Protein AF-A0A553NAS9-F1 (afdb_monomer)

Radius of gyration: 28.66 Å; Cα contacts (8 Å, |Δi|>4): 556; chains: 1; bounding box: 71×103×80 Å

Foldseek 3Di:
DDDDDDDDDDDDDDDDDDDDDDDDDDDDDDDDDDDDDDDDDDDDDDDDDDPDDQDPQPWDAQPVPRDTDSDPLLSLLCCCFPLVWDADLPPRDTHNDPVVVVVCCCPPVCFLADPVPRDGDRDPLVSQVCCCPVVQWHQQLFARDTDRVVCVVVVQVLLVFDVVQVVDPNSNSCVLVDQQPQPDPPVPCWGQGNRNRDTHHLLCQLLCSCPVRVGDSSSSSNSCSSNVRHDDPVSVCVNVPPDVDDDDDDDDDDDDDDDDDDDDDDDDDDDDDDDDDDDPDQDWDADPDPPGRDTDSLLCLCCCLVQLWAADLPRRDTHNALVVNLVCCQSPHWDAASVPRDTDSDPVVSQVCCCPVQVWHDDLQDNRDIDNHQPVVLVCQCPQFVQPQCVLSVDDSSPNRVVLQADFCWFADPVVQWIWGNRDPTDIDHVVPSVVVVCCRCPRGVGDVSSQSNQRLSPTTSHNHNSPVVVVVCVVVPPCVVVVSVVVVVVD

Solvent-accessible surface area (backbone atoms only — not comparable to full-atom values): 30402 Å² total; per-residue (Å²): 142,80,86,83,86,83,84,83,81,84,82,86,80,87,85,85,80,85,82,88,85,84,84,89,80,82,87,88,86,90,83,90,78,89,76,93,75,84,90,75,91,76,80,89,74,86,87,75,82,77,85,77,76,81,78,75,78,74,67,46,64,38,91,92,77,65,54,71,23,87,43,71,65,59,44,48,50,41,41,36,27,64,69,60,24,34,67,40,77,87,78,74,49,73,24,88,39,66,64,59,41,51,52,47,41,61,71,77,59,43,79,34,57,37,91,88,78,65,52,75,27,93,38,69,66,59,39,50,51,47,33,36,73,79,64,38,33,38,69,38,79,44,60,66,48,78,34,47,56,96,47,41,70,67,53,48,53,65,28,51,47,42,65,90,66,52,74,43,78,75,45,48,66,47,52,78,75,48,68,51,65,64,55,62,47,91,90,66,62,32,32,34,41,78,51,65,63,49,75,33,52,66,89,46,45,64,59,40,47,26,63,65,29,50,21,34,69,62,39,39,48,37,53,40,54,72,37,70,50,69,53,55,70,74,60,48,50,55,70,71,66,57,64,84,77,78,73,87,76,82,91,79,89,83,85,90,84,84,86,86,89,87,84,91,84,87,89,82,93,76,84,84,78,81,82,90,79,89,67,104,58,93,60,69,40,72,51,85,53,90,91,49,84,56,71,43,70,64,87,56,50,60,46,37,76,77,65,24,27,19,44,39,76,88,76,80,46,74,24,85,36,50,68,59,41,49,50,48,38,52,73,76,47,77,37,60,37,92,87,77,66,51,76,28,79,37,67,64,58,42,48,52,46,30,39,76,76,61,48,26,47,64,47,84,66,39,98,80,47,72,31,77,43,61,69,66,42,55,50,45,43,36,68,64,30,49,45,60,30,58,82,59,75,72,50,64,86,81,40,48,69,55,44,50,38,68,36,54,50,28,43,46,40,78,91,78,42,30,35,36,36,55,43,41,89,60,56,74,42,53,62,85,43,53,68,58,56,50,47,47,37,45,68,57,32,53,31,51,66,68,58,56,43,46,25,37,41,40,77,50,36,26,20,51,40,81,42,45,49,73,59,50,55,45,55,75,71,62,49,65,68,60,61,50,56,56,49,54,65,73,74,108

Organism: Tigriopus californicus (NCBI:txid6832)

Secondary structure (DSSP, 8-state):
--PPP-PPPPPP-----------------------------PPP---------------EE-TTT--EESSHHHHHHHHHHTS-PEE-TTT--EESSHHHHHHHHHHHS--EE-TTT--EESSHHHHHHHHHHHH-EEE-TTT--EEEHHHHHHHHHHTT--GGG-SSHHHHHGGGTS-------TTT-EEEPTTT--EEEGGGHHHIIIIITT--HHHHHHHHHHTT----HHHHHHHHS-------PPP-------------------PPPPPP---SS---EE--STT---EE-STTHHHHHTT--EE-TTT--EESSHHHHHHHHHHH--EE-TTT--EESSHHHHHHHHHHHH--EEPTTSTT-EESSHHHHHHHHHHHS----HHHHTS-TTTHHHHHHHSEEEEEETTTTEEEETTTT--EEETT-HHHHHHIIIIIS---HHHHHHTB-SSSEEESSTTTHHHHHHHHTT-HHHHHHHHHHHH-

InterPro domains:
  IPR013087 Zinc finger C2H2-type [PS00028] (88-109)
  IPR013087 Zinc finger C2H2-type [PS00028] (114-135)
  IPR013087 Zinc finger C2H2-type [SM00355] (60-83)
  IPR013087 Zinc finger C2H2-type [SM00355] (86-109)
  IPR013087 Zinc finger C2H2-type [SM00355] (112-135)
  IPR013087 Zinc finger C2H2-type [SM00355] (138-159)
  IPR013087 Zinc finger C2H2-type [SM00355] (191-213)
  IPR013087 Zinc finger C2H2-type [SM00355] (285-307)
  IPR013087 Zinc finger C2H2-type [SM00355] (310-333)
  IPR013087 Zinc finger C2H2-type [SM00355] (335-358)
  IPR013087 Zinc finger C2H2-type [SM00355] (361-385)
  IPR013087 Zinc finger C2H2-type [SM00355] (419-445)
  IPR050888 Zinc Finger C2H2-type Transcription Regulators [PTHR24406] (59-432)

pLDDT: mean 71.54, std 21.28, range [25.94, 96.06]

Structure (mmCIF, N/CA/C/O backbone):
data_AF-A0A553NAS9-F1
#
_entry.id   AF-A0A553NAS9-F1
#
loop_
_atom_site.group_PDB
_atom_site.id
_atom_site.type_symbol
_atom_site.label_atom_id
_atom_site.label_alt_id
_atom_site.label_comp_id
_atom_site.label_asym_id
_atom_site.label_entity_id
_atom_site.label_seq_id
_atom_site.pdbx_PDB_ins_code
_atom_site.Cartn_x
_atom_site.Cartn_y
_atom_site.Cartn_z
_atom_site.occupancy
_atom_site.B_iso_or_equiv
_atom_site.auth_seq_id
_atom_site.auth_comp_id
_atom_site.auth_asym_id
_atom_site.auth_atom_id
_atom_site.pdbx_PDB_model_num
ATOM 1 N N . MET A 1 1 ? 2.078 58.684 -16.455 1.00 42.97 1 MET A N 1
ATOM 2 C CA . MET A 1 1 ? 3.431 58.290 -16.015 1.00 42.97 1 MET A CA 1
ATOM 3 C C . MET A 1 1 ? 3.639 58.940 -14.666 1.00 42.97 1 MET A C 1
ATOM 5 O O . MET A 1 1 ? 4.081 60.075 -14.606 1.00 42.97 1 MET A O 1
ATOM 9 N N . GLU A 1 2 ? 3.208 58.257 -13.614 1.00 32.91 2 GLU A N 1
ATOM 10 C CA . GLU A 1 2 ? 3.391 58.670 -12.223 1.00 32.91 2 GLU A CA 1
ATOM 11 C C . GLU A 1 2 ? 3.968 57.447 -11.511 1.00 32.91 2 GLU A C 1
ATOM 13 O O . GLU A 1 2 ? 3.348 56.383 -11.497 1.00 32.91 2 GLU A O 1
ATOM 18 N N . CYS A 1 3 ? 5.214 57.568 -11.056 1.00 31.50 3 CYS A N 1
ATOM 19 C CA . CYS A 1 3 ? 5.923 56.535 -10.313 1.00 31.50 3 CYS A CA 1
ATOM 20 C C . CYS A 1 3 ? 5.537 56.650 -8.838 1.00 31.50 3 CYS A C 1
ATOM 22 O O . CYS A 1 3 ? 5.757 57.693 -8.227 1.00 31.50 3 CYS A O 1
ATOM 24 N N . ALA A 1 4 ? 4.978 55.580 -8.277 1.00 38.25 4 ALA A N 1
ATOM 25 C CA . ALA A 1 4 ? 4.765 55.446 -6.844 1.00 38.25 4 ALA A CA 1
ATOM 26 C C . ALA A 1 4 ? 6.036 54.876 -6.195 1.00 38.25 4 ALA A C 1
ATOM 28 O O . ALA A 1 4 ? 6.473 53.773 -6.528 1.00 38.25 4 ALA A O 1
ATOM 29 N N . GLU A 1 5 ? 6.627 55.645 -5.283 1.00 36.41 5 GLU A N 1
ATOM 30 C CA . GLU A 1 5 ? 7.718 55.220 -4.408 1.00 36.41 5 GLU A CA 1
ATOM 31 C C . GLU A 1 5 ? 7.158 54.345 -3.278 1.00 36.41 5 GLU A C 1
ATOM 33 O O . GLU A 1 5 ? 6.258 54.750 -2.542 1.00 36.41 5 GLU A O 1
ATOM 38 N N . VAL A 1 6 ? 7.689 53.128 -3.142 1.00 38.97 6 VAL A N 1
ATOM 39 C CA . VAL A 1 6 ? 7.382 52.215 -2.035 1.00 38.97 6 VAL A CA 1
ATOM 40 C C . VAL A 1 6 ? 8.469 52.368 -0.977 1.00 38.97 6 VAL A C 1
ATOM 42 O O . VAL A 1 6 ? 9.634 52.053 -1.212 1.00 38.97 6 VAL A O 1
ATOM 45 N N . THR A 1 7 ? 8.082 52.861 0.196 1.00 37.06 7 THR A N 1
ATOM 46 C CA . THR A 1 7 ? 8.943 52.990 1.375 1.00 37.06 7 THR A CA 1
ATOM 47 C C . THR A 1 7 ? 9.004 51.653 2.119 1.00 37.06 7 THR A C 1
ATOM 49 O O . THR A 1 7 ? 7.989 51.165 2.613 1.00 37.06 7 THR A O 1
ATOM 52 N N . ILE A 1 8 ? 10.197 51.063 2.211 1.00 34.19 8 ILE A N 1
ATOM 53 C CA . ILE A 1 8 ? 10.477 49.864 3.013 1.00 34.19 8 ILE A CA 1
ATOM 54 C C . ILE A 1 8 ? 10.673 50.306 4.470 1.00 34.19 8 ILE A C 1
ATOM 56 O O . ILE A 1 8 ? 11.535 51.137 4.753 1.00 34.19 8 ILE A O 1
ATOM 60 N N . LYS A 1 9 ? 9.868 49.769 5.395 1.00 38.38 9 LYS A N 1
ATOM 61 C CA . LYS A 1 9 ? 10.080 49.915 6.843 1.00 38.38 9 LYS A CA 1
ATOM 62 C C . LYS A 1 9 ? 11.001 48.796 7.330 1.00 38.38 9 LYS A C 1
ATOM 64 O O . LYS A 1 9 ? 10.722 47.629 7.080 1.00 38.38 9 LYS A O 1
ATOM 69 N N . GLN A 1 10 ? 12.081 49.183 8.003 1.00 37.28 10 GLN A N 1
ATOM 70 C CA . GLN A 1 10 ? 12.981 48.303 8.748 1.00 37.28 10 GLN A CA 1
ATOM 71 C C . GLN A 1 10 ? 12.295 47.807 10.031 1.00 37.28 10 GLN A C 1
ATOM 73 O O . GLN A 1 10 ? 11.640 48.591 10.722 1.00 37.28 10 GLN A O 1
ATOM 78 N N . GLU A 1 11 ? 12.449 46.519 10.333 1.00 43.41 11 GLU A N 1
ATOM 79 C CA . GLU A 1 11 ? 12.109 45.910 11.624 1.00 43.41 11 GLU A CA 1
ATOM 80 C C . GLU A 1 11 ? 13.310 46.022 12.585 1.00 43.41 11 GLU A C 1
ATOM 82 O O . GLU A 1 11 ? 14.446 45.936 12.112 1.00 43.41 11 GLU A O 1
ATOM 87 N N . PRO A 1 12 ? 13.100 46.230 13.900 1.00 49.22 12 PRO A N 1
ATOM 88 C CA . PRO A 1 12 ? 14.189 46.325 14.866 1.00 49.22 12 PRO A CA 1
ATOM 89 C C . PRO A 1 12 ? 14.529 44.986 15.547 1.00 49.22 12 PRO A C 1
ATOM 91 O O . PRO A 1 12 ? 13.660 44.315 16.099 1.00 49.22 12 PRO A O 1
ATOM 94 N N . ASP A 1 13 ? 15.826 44.682 15.500 1.00 34.69 13 ASP A N 1
ATOM 95 C CA . ASP A 1 13 ? 16.738 44.169 16.531 1.00 34.69 13 ASP A CA 1
ATOM 96 C C . ASP A 1 13 ? 16.278 43.083 17.528 1.00 34.69 13 ASP A C 1
ATOM 98 O O . ASP A 1 13 ? 15.561 43.304 18.503 1.00 34.69 13 ASP A O 1
ATOM 102 N N . GLU A 1 14 ? 16.828 41.898 17.252 1.00 37.78 14 GLU A N 1
ATOM 103 C CA . GLU A 1 14 ? 17.446 40.899 18.134 1.00 37.78 14 GLU A CA 1
ATOM 104 C C . GLU A 1 14 ? 17.415 41.156 19.656 1.00 37.78 14 GLU A C 1
ATOM 106 O O . GLU A 1 14 ? 18.081 42.040 20.194 1.00 37.78 14 GLU A O 1
ATOM 111 N N . TYR A 1 15 ? 16.729 40.258 20.372 1.00 40.22 15 TYR A N 1
ATOM 112 C CA . TYR A 1 15 ? 16.935 40.020 21.800 1.00 40.22 15 TYR A CA 1
ATOM 113 C C . TYR A 1 15 ? 18.012 38.944 21.992 1.00 40.22 15 TYR A C 1
ATOM 115 O O . TYR A 1 15 ? 17.789 37.769 21.697 1.00 40.22 15 TYR A O 1
ATOM 123 N N . ILE A 1 16 ? 19.160 39.359 22.526 1.00 36.28 16 ILE A N 1
ATOM 124 C CA . ILE A 1 16 ? 20.184 38.489 23.111 1.00 36.28 16 ILE A CA 1
ATOM 125 C C . ILE A 1 16 ? 19.701 38.109 24.517 1.00 36.28 16 ILE A C 1
ATOM 127 O O . ILE A 1 16 ? 19.421 38.985 25.336 1.00 36.28 16 ILE A O 1
ATOM 131 N N . ILE A 1 17 ? 19.566 36.810 24.786 1.00 40.31 17 ILE A N 1
ATOM 132 C CA . ILE A 1 17 ? 19.371 36.277 26.137 1.00 40.31 17 ILE A CA 1
ATOM 133 C C . ILE A 1 17 ? 20.663 35.556 26.507 1.00 40.31 17 ILE A C 1
ATOM 135 O O . ILE A 1 17 ? 20.919 34.451 26.030 1.00 40.31 17 ILE A O 1
ATOM 139 N N . ASP A 1 18 ? 21.459 36.213 27.346 1.00 35.06 18 ASP A N 1
ATOM 140 C CA . ASP A 1 18 ? 22.566 35.604 28.072 1.00 35.06 18 ASP A CA 1
ATOM 141 C C . ASP A 1 18 ? 21.999 34.660 29.142 1.00 35.06 18 ASP A C 1
ATOM 143 O O . ASP A 1 18 ? 21.093 35.017 29.900 1.00 35.06 18 ASP A O 1
ATOM 147 N N . CYS A 1 19 ? 22.517 33.438 29.194 1.00 38.34 19 CYS A N 1
ATOM 148 C CA . CYS A 1 19 ? 22.306 32.503 30.294 1.00 38.34 19 CYS A CA 1
ATOM 149 C C . CYS A 1 19 ? 23.681 32.008 30.740 1.00 38.34 19 CYS A C 1
ATOM 151 O O . CYS A 1 19 ? 24.170 30.993 30.249 1.00 38.34 19 CYS A O 1
ATOM 153 N N . ASP A 1 20 ? 24.289 32.760 31.653 1.00 37.12 20 ASP A N 1
ATOM 154 C CA . ASP A 1 20 ? 25.323 32.262 32.554 1.00 37.12 20 ASP A CA 1
ATOM 155 C C . ASP A 1 20 ? 24.642 31.542 33.728 1.00 37.12 20 ASP A C 1
ATOM 157 O O . ASP A 1 20 ? 23.654 32.045 34.263 1.00 37.12 20 ASP A O 1
ATOM 161 N N . ASP A 1 21 ? 25.142 30.349 34.069 1.00 39.84 21 ASP A N 1
ATOM 162 C CA . ASP A 1 21 ? 25.350 29.823 35.433 1.00 39.84 21 ASP A CA 1
ATOM 163 C C . ASP A 1 21 ? 25.332 28.281 35.426 1.00 39.84 21 ASP A C 1
ATOM 165 O O . ASP A 1 21 ? 24.309 27.632 35.657 1.00 39.84 21 ASP A O 1
ATOM 169 N N . GLU A 1 22 ? 26.504 27.678 35.205 1.00 40.66 22 GLU A N 1
ATOM 170 C CA . GLU A 1 22 ? 26.787 26.305 35.636 1.00 40.66 22 GLU A CA 1
ATOM 171 C C . GLU A 1 22 ? 27.456 26.322 37.018 1.00 40.66 22 GLU A C 1
ATOM 173 O O . GLU A 1 22 ? 28.461 27.016 37.196 1.00 40.66 22 GLU A O 1
ATOM 178 N N . PRO A 1 23 ? 26.988 25.518 37.989 1.00 48.50 23 PRO A N 1
ATOM 179 C CA . PRO A 1 23 ? 27.783 25.186 39.153 1.00 48.50 23 PRO A CA 1
ATOM 180 C C . PRO A 1 23 ? 28.472 23.828 38.983 1.00 48.50 23 PRO A C 1
ATOM 182 O O . PRO A 1 23 ? 27.859 22.761 39.030 1.00 48.50 23 PRO A O 1
ATOM 185 N N . ASP A 1 24 ? 29.787 23.943 38.859 1.00 42.44 24 ASP A N 1
ATOM 186 C CA . ASP A 1 24 ? 30.846 23.064 39.348 1.00 42.44 24 ASP A CA 1
ATOM 187 C C . ASP A 1 24 ? 30.415 22.075 40.457 1.00 42.44 24 ASP A C 1
ATOM 189 O O . ASP A 1 24 ? 29.999 22.475 41.552 1.00 42.44 24 ASP A O 1
ATOM 193 N N . ARG A 1 25 ? 30.559 20.769 40.187 1.00 43.53 25 ARG A N 1
ATOM 194 C CA . ARG A 1 25 ? 30.673 19.726 41.217 1.00 43.53 25 ARG A CA 1
ATOM 195 C C . ARG A 1 25 ? 31.680 18.657 40.804 1.00 43.53 25 ARG A C 1
ATOM 197 O O . ARG A 1 25 ? 31.411 17.793 39.973 1.00 43.53 25 ARG A O 1
ATOM 204 N N . SER A 1 26 ? 32.818 18.751 41.474 1.00 43.28 26 SER A N 1
ATOM 205 C CA . SER A 1 26 ? 33.907 17.795 41.616 1.00 43.28 26 SER A CA 1
ATOM 206 C C . SER A 1 26 ? 33.484 16.422 42.161 1.00 43.28 26 SER A C 1
ATOM 208 O O . SER A 1 26 ? 32.647 16.344 43.059 1.00 43.28 26 SER A O 1
ATOM 210 N N . GLU A 1 27 ? 34.141 15.397 41.609 1.00 49.31 27 GLU A N 1
ATOM 211 C CA . GLU A 1 27 ? 34.808 14.246 42.255 1.00 49.31 27 GLU A CA 1
ATOM 212 C C . GLU A 1 27 ? 34.113 13.522 43.429 1.00 49.31 27 GLU A C 1
ATOM 214 O O . GLU A 1 27 ? 33.912 14.100 44.490 1.00 49.31 27 GLU A O 1
ATOM 219 N N . ASP A 1 28 ? 33.837 12.218 43.255 1.00 40.06 28 ASP A N 1
ATOM 220 C CA . ASP A 1 28 ? 34.393 11.165 44.126 1.00 40.06 28 ASP A CA 1
ATOM 221 C C . ASP A 1 28 ? 34.165 9.733 43.575 1.00 40.06 28 ASP A C 1
ATOM 223 O O . ASP A 1 28 ? 33.272 9.460 42.774 1.00 40.06 28 ASP A O 1
ATOM 227 N N . GLU A 1 29 ? 35.071 8.859 44.007 1.00 42.97 29 GLU A N 1
ATOM 228 C CA . GLU A 1 29 ? 35.561 7.567 43.498 1.00 42.97 29 GLU A CA 1
ATOM 229 C C . GLU A 1 29 ? 34.674 6.295 43.733 1.00 42.97 29 GLU A C 1
ATOM 231 O O . GLU A 1 29 ? 33.569 6.394 44.268 1.00 42.97 29 GLU A O 1
ATOM 236 N N . PRO A 1 30 ? 35.105 5.077 43.298 1.00 51.91 30 PRO A N 1
ATOM 237 C CA . PRO A 1 30 ? 34.227 3.957 42.944 1.00 51.91 30 PRO A CA 1
ATOM 238 C C . PRO A 1 30 ? 34.005 2.924 44.063 1.00 51.91 30 PRO A C 1
ATOM 240 O O . PRO A 1 30 ? 34.836 2.737 44.949 1.00 51.91 30 PRO A O 1
ATOM 243 N N . LEU A 1 31 ? 32.925 2.139 43.948 1.00 37.41 31 LEU A N 1
ATOM 244 C CA . LEU A 1 31 ? 32.739 0.896 44.706 1.00 37.41 31 LEU A CA 1
ATOM 245 C C . LEU A 1 31 ? 32.431 -0.274 43.759 1.00 37.41 31 LEU A C 1
ATOM 247 O O . LEU A 1 31 ? 31.306 -0.459 43.300 1.00 37.41 31 LEU A O 1
ATOM 251 N N . SER A 1 32 ? 33.448 -1.085 43.482 1.00 36.44 32 SER A N 1
ATOM 252 C CA . SER A 1 32 ? 33.313 -2.420 42.900 1.00 36.44 32 SER A CA 1
ATOM 253 C C . SER A 1 32 ? 32.880 -3.408 43.984 1.00 36.44 32 SER A C 1
ATOM 255 O O . SER A 1 32 ? 33.587 -3.592 44.974 1.00 36.44 32 SER A O 1
ATOM 257 N N . THR A 1 33 ? 31.735 -4.064 43.799 1.00 36.56 33 THR A N 1
ATOM 258 C CA . THR A 1 33 ? 31.357 -5.263 44.561 1.00 36.56 33 THR A CA 1
ATOM 259 C C . THR A 1 33 ? 31.240 -6.420 43.579 1.00 36.56 33 THR A C 1
ATOM 261 O O . THR A 1 33 ? 30.287 -6.497 42.807 1.00 36.56 33 THR A O 1
ATOM 264 N N . GLU A 1 34 ? 32.249 -7.287 43.573 1.00 35.69 34 GLU A N 1
ATOM 265 C CA . GLU A 1 34 ? 32.191 -8.591 42.918 1.00 35.69 34 GLU A CA 1
ATOM 266 C C . GLU A 1 34 ? 31.257 -9.494 43.736 1.00 35.69 34 GLU A C 1
ATOM 268 O O . GLU A 1 34 ? 31.454 -9.693 44.936 1.00 35.69 34 GLU A O 1
ATOM 273 N N . LEU A 1 35 ? 30.206 -10.003 43.094 1.00 37.50 35 LEU A N 1
ATOM 274 C CA . LEU A 1 35 ? 29.364 -11.075 43.613 1.00 37.50 35 LEU A CA 1
ATOM 275 C C . LEU A 1 35 ? 29.541 -12.286 42.700 1.00 37.50 35 LEU A C 1
ATOM 277 O O . LEU A 1 35 ? 29.050 -12.308 41.572 1.00 37.50 35 LEU A O 1
ATOM 281 N N . ASP A 1 36 ? 30.256 -13.278 43.224 1.00 35.38 36 ASP A N 1
ATOM 282 C CA . ASP A 1 36 ? 30.405 -14.609 42.651 1.00 35.38 36 ASP A CA 1
ATOM 283 C C . ASP A 1 36 ? 29.042 -15.307 42.535 1.00 35.38 36 ASP A C 1
ATOM 285 O O . ASP A 1 36 ? 28.354 -15.539 43.534 1.00 35.38 36 ASP A O 1
ATOM 289 N N . PHE A 1 37 ? 28.677 -15.710 41.316 1.00 36.25 37 PHE A N 1
ATOM 290 C CA . PHE A 1 37 ? 27.608 -16.679 41.069 1.00 36.25 37 PHE A CA 1
ATOM 291 C C . PHE A 1 37 ? 28.203 -18.003 40.569 1.00 36.25 37 PHE A C 1
ATOM 293 O O . PHE A 1 37 ? 29.091 -17.994 39.716 1.00 36.25 37 PHE A O 1
ATOM 300 N N . PRO A 1 38 ? 27.723 -19.156 41.068 1.00 39.03 38 PRO A N 1
ATOM 301 C CA . PRO A 1 38 ? 28.307 -20.448 40.751 1.00 39.03 38 PRO A CA 1
ATOM 302 C C . PRO A 1 38 ? 27.905 -20.934 39.353 1.00 39.03 38 PRO A C 1
ATOM 304 O O . PRO A 1 38 ? 26.726 -20.969 38.990 1.00 39.03 38 PRO A O 1
ATOM 307 N N . GLU A 1 39 ? 28.908 -21.390 38.604 1.00 34.06 39 GLU A N 1
ATOM 308 C CA . GLU A 1 39 ? 28.767 -22.132 37.354 1.00 34.06 39 GLU A CA 1
ATOM 309 C C . GLU A 1 39 ? 27.894 -23.380 37.554 1.00 34.06 39 GLU A C 1
ATOM 311 O O . GLU A 1 39 ? 28.281 -24.351 38.212 1.00 34.06 39 GLU A O 1
ATOM 316 N N . SER A 1 40 ? 26.711 -23.386 36.938 1.00 35.53 40 SER A N 1
ATOM 317 C CA . SER A 1 40 ? 25.900 -24.592 36.794 1.00 35.53 40 SER A CA 1
ATOM 318 C C . SER A 1 40 ? 26.153 -25.222 35.425 1.00 35.53 40 SER A C 1
ATOM 320 O O . SER A 1 40 ? 25.864 -24.667 34.368 1.00 35.53 40 SER A O 1
ATOM 322 N N . ARG A 1 41 ? 26.740 -26.421 35.467 1.00 41.50 41 ARG A N 1
ATOM 323 C CA . ARG A 1 41 ? 26.953 -27.311 34.323 1.00 41.50 41 ARG A CA 1
ATOM 324 C C . ARG A 1 41 ? 25.601 -27.744 33.748 1.00 41.50 41 ARG A C 1
ATOM 326 O O . ARG A 1 41 ? 24.933 -28.602 34.319 1.00 41.50 41 ARG A O 1
ATOM 333 N N . GLY A 1 42 ? 25.227 -27.163 32.610 1.00 32.09 42 GLY A N 1
ATOM 334 C CA . GLY A 1 42 ? 24.078 -27.559 31.798 1.00 32.09 42 GLY A CA 1
ATOM 335 C C . GLY A 1 42 ? 24.495 -28.490 30.660 1.00 32.09 42 GLY A C 1
ATOM 336 O O . GLY A 1 42 ? 25.325 -28.148 29.826 1.00 32.09 42 GLY A O 1
ATOM 337 N N . SER A 1 43 ? 23.922 -29.685 30.657 1.00 32.22 43 SER A N 1
ATOM 338 C CA . SER A 1 43 ? 24.111 -30.785 29.712 1.00 32.22 43 SER A CA 1
ATOM 339 C C . SER A 1 43 ? 23.844 -30.427 28.244 1.00 32.22 43 SER A C 1
ATOM 341 O O . SER A 1 43 ? 22.816 -29.838 27.916 1.00 32.22 43 SER A O 1
ATOM 343 N N . HIS A 1 44 ? 24.730 -30.900 27.363 1.00 33.06 44 HIS A N 1
ATOM 344 C CA . HIS A 1 44 ? 24.567 -30.931 25.911 1.00 33.06 44 HIS A CA 1
ATOM 345 C C . HIS A 1 44 ? 23.261 -31.624 25.482 1.00 33.06 44 HIS A C 1
ATOM 347 O O . HIS A 1 44 ? 23.078 -32.818 25.718 1.00 33.06 44 HIS A O 1
ATOM 353 N N . LEU A 1 45 ? 22.402 -30.892 24.770 1.00 31.12 45 LEU A N 1
ATOM 354 C CA . LEU A 1 45 ? 21.372 -31.451 23.891 1.00 31.12 45 LEU A CA 1
ATOM 355 C C . LEU A 1 45 ? 21.801 -31.251 22.427 1.00 31.12 45 LEU A C 1
ATOM 357 O O . LEU A 1 45 ? 22.427 -30.236 22.107 1.00 31.12 45 LEU A O 1
ATOM 361 N N . PRO A 1 46 ? 21.507 -32.203 21.525 1.00 34.94 46 PRO A N 1
ATOM 362 C CA . PRO A 1 46 ? 21.989 -32.150 20.154 1.00 34.94 46 PRO A CA 1
ATOM 363 C C . PRO A 1 46 ? 21.215 -31.110 19.330 1.00 34.94 46 PRO A C 1
ATOM 365 O O . PRO A 1 46 ? 19.992 -31.179 19.208 1.00 34.94 46 PRO A O 1
ATOM 368 N N . ARG A 1 47 ? 21.955 -30.172 18.721 1.00 33.69 47 ARG A N 1
ATOM 369 C CA . ARG A 1 47 ? 21.481 -29.278 17.652 1.00 33.69 47 ARG A CA 1
ATOM 370 C C . ARG A 1 47 ? 21.117 -30.115 16.422 1.00 33.69 47 ARG A C 1
ATOM 372 O O . ARG A 1 47 ? 21.989 -30.508 15.653 1.00 33.69 47 ARG A O 1
ATOM 379 N N . GLY A 1 48 ? 19.830 -30.392 16.242 1.00 29.11 48 GLY A N 1
ATOM 380 C CA . GLY A 1 48 ? 19.288 -30.852 14.967 1.00 29.11 48 GLY A CA 1
ATOM 381 C C . GLY A 1 48 ? 18.997 -29.647 14.079 1.00 29.11 48 GLY A C 1
ATOM 382 O O . GLY A 1 48 ? 18.003 -28.964 14.297 1.00 29.11 48 GLY A O 1
ATOM 383 N N . ALA A 1 49 ? 19.859 -29.377 13.098 1.00 29.77 49 ALA A N 1
ATOM 384 C CA . ALA A 1 49 ? 19.567 -28.423 12.034 1.00 29.77 49 ALA A CA 1
ATOM 385 C C . ALA A 1 49 ? 18.391 -28.958 11.200 1.00 29.77 49 ALA A C 1
ATOM 387 O O . ALA A 1 49 ? 18.498 -29.995 10.540 1.00 29.77 49 ALA A O 1
ATOM 388 N N . ILE A 1 50 ? 17.248 -28.279 11.268 1.00 30.56 50 ILE A N 1
ATOM 389 C CA . ILE A 1 50 ? 16.104 -28.549 10.401 1.00 30.56 50 ILE A CA 1
ATOM 390 C C . ILE A 1 50 ? 16.422 -27.887 9.059 1.00 30.56 50 ILE A C 1
ATOM 392 O O . ILE A 1 50 ? 16.451 -26.667 8.960 1.00 30.56 50 ILE A O 1
ATOM 396 N N . ALA A 1 51 ? 16.694 -28.688 8.028 1.00 28.92 51 ALA A N 1
ATOM 397 C CA . ALA A 1 51 ? 16.850 -28.193 6.666 1.00 28.92 51 ALA A CA 1
ATOM 398 C C . ALA A 1 51 ? 15.508 -27.619 6.176 1.00 28.92 51 ALA A C 1
ATOM 400 O O . ALA A 1 51 ? 14.584 -28.370 5.852 1.00 28.92 51 ALA A O 1
ATOM 401 N N . ILE A 1 52 ? 15.391 -26.291 6.158 1.00 37.16 52 ILE A N 1
ATOM 402 C CA . ILE A 1 52 ? 14.221 -25.587 5.631 1.00 37.16 52 ILE A CA 1
ATOM 403 C C . ILE A 1 52 ? 14.315 -25.613 4.104 1.00 37.16 52 ILE A C 1
ATOM 405 O O . ILE A 1 52 ? 15.240 -25.073 3.502 1.00 37.16 52 ILE A O 1
ATOM 409 N N . GLN A 1 53 ? 13.359 -26.292 3.472 1.00 33.03 53 GLN A N 1
ATOM 410 C CA . GLN A 1 53 ? 13.205 -26.301 2.020 1.00 33.03 53 GLN A CA 1
ATOM 411 C C . GLN A 1 53 ? 12.872 -24.878 1.555 1.00 33.03 53 GLN A C 1
ATOM 413 O O . GLN A 1 53 ? 11.871 -24.306 1.985 1.00 33.03 53 GLN A O 1
ATOM 418 N N . SER A 1 54 ? 13.708 -24.304 0.688 1.00 37.97 54 SER A N 1
ATOM 419 C CA . SER A 1 54 ? 13.461 -23.006 0.063 1.00 37.97 54 SER A CA 1
ATOM 420 C C . SER A 1 54 ? 12.118 -23.038 -0.673 1.00 37.97 54 SER A C 1
ATOM 422 O O . SER A 1 54 ? 11.899 -23.831 -1.589 1.00 37.97 54 SER A O 1
ATOM 424 N N . LYS A 1 55 ? 11.177 -22.199 -0.233 1.00 49.19 55 LYS A N 1
ATOM 425 C CA . LYS A 1 55 ? 9.834 -22.114 -0.811 1.00 49.19 55 LYS A CA 1
ATOM 426 C C . LYS A 1 55 ? 9.964 -21.551 -2.226 1.00 49.19 55 LYS A C 1
ATOM 428 O O . LYS A 1 55 ? 10.371 -20.405 -2.406 1.00 49.19 55 LYS A O 1
ATOM 433 N N . GLU A 1 56 ? 9.666 -22.371 -3.232 1.00 65.44 56 GLU A N 1
ATOM 434 C CA . GLU A 1 56 ? 9.685 -21.955 -4.634 1.00 65.44 56 GLU A CA 1
ATOM 435 C C . GLU A 1 56 ? 8.783 -20.723 -4.820 1.00 65.44 56 GLU A C 1
ATOM 437 O O . GLU A 1 56 ? 7.583 -20.772 -4.537 1.00 65.44 56 GLU A O 1
ATOM 442 N N . ILE A 1 57 ? 9.358 -19.606 -5.285 1.00 68.00 57 ILE A N 1
ATOM 443 C CA . ILE A 1 57 ? 8.601 -18.409 -5.677 1.00 68.00 57 ILE A CA 1
ATOM 444 C C . ILE A 1 57 ? 7.525 -18.863 -6.666 1.00 68.00 57 ILE A C 1
ATOM 446 O O . ILE A 1 57 ? 7.854 -19.415 -7.720 1.00 68.00 57 ILE A O 1
ATOM 450 N N . MET A 1 58 ? 6.249 -18.654 -6.319 1.00 75.12 58 MET A N 1
ATOM 451 C CA . MET A 1 58 ? 5.124 -19.106 -7.134 1.00 75.12 58 MET A CA 1
ATOM 452 C C . MET A 1 58 ? 5.175 -18.411 -8.495 1.00 75.12 58 MET A C 1
ATOM 454 O O . MET A 1 58 ? 4.858 -17.235 -8.653 1.00 75.12 58 MET A O 1
ATOM 458 N N . LYS A 1 59 ? 5.622 -19.177 -9.479 1.00 89.88 59 LYS A N 1
ATOM 459 C CA . LYS A 1 59 ? 5.758 -18.795 -10.874 1.00 89.88 59 LYS A CA 1
ATOM 460 C C . LYS A 1 59 ? 4.375 -18.771 -11.528 1.00 89.88 59 LYS A C 1
ATOM 462 O O . LYS A 1 59 ? 3.680 -19.783 -11.527 1.00 89.88 59 LYS A O 1
ATOM 467 N N . ILE A 1 60 ? 3.974 -17.629 -12.087 1.00 90.12 60 ILE A N 1
ATOM 468 C CA . ILE A 1 60 ? 2.651 -17.429 -12.701 1.00 90.12 60 ILE A CA 1
ATOM 469 C C . ILE A 1 60 ? 2.798 -17.485 -14.230 1.00 90.12 60 ILE A C 1
ATOM 471 O O . ILE A 1 60 ? 3.357 -16.550 -14.807 1.00 90.12 60 ILE A O 1
ATOM 475 N N . PRO A 1 61 ? 2.341 -18.547 -14.917 1.00 95.12 61 PRO A N 1
ATOM 476 C CA . PRO A 1 61 ? 2.426 -18.632 -16.373 1.00 95.12 61 PRO A CA 1
ATOM 477 C C . PRO A 1 61 ? 1.326 -17.808 -17.066 1.00 95.12 61 PRO A C 1
ATOM 479 O O . PRO A 1 61 ? 0.167 -17.798 -16.646 1.00 95.12 61 PRO A O 1
ATOM 482 N N . CYS A 1 62 ? 1.656 -17.150 -18.179 1.00 95.19 62 CYS A N 1
ATOM 483 C CA . CYS A 1 62 ? 0.658 -16.613 -19.099 1.00 95.19 62 CYS A CA 1
ATOM 484 C C . CYS A 1 62 ? 0.065 -17.751 -19.932 1.00 95.19 62 CYS A C 1
ATOM 486 O O . CYS A 1 62 ? 0.794 -18.461 -20.610 1.00 95.19 62 CYS A O 1
ATOM 488 N N . LEU A 1 63 ? -1.258 -17.901 -19.934 1.00 95.19 63 LEU A N 1
ATOM 489 C CA . LEU A 1 63 ? -1.921 -18.997 -20.651 1.00 95.19 63 LEU A CA 1
ATOM 490 C C . LEU A 1 63 ? -1.911 -18.839 -22.180 1.00 95.19 63 LEU A C 1
ATOM 492 O O . LEU A 1 63 ? -2.186 -19.805 -22.883 1.00 95.19 63 LEU A O 1
ATOM 496 N N . ASP A 1 64 ? -1.611 -17.646 -22.698 1.00 95.19 64 ASP A N 1
ATOM 497 C CA . ASP A 1 64 ? -1.610 -17.385 -24.141 1.00 95.19 64 ASP A CA 1
ATOM 498 C C . ASP A 1 64 ? -0.237 -17.655 -24.789 1.00 95.19 64 ASP A C 1
ATOM 500 O O . ASP A 1 64 ? -0.176 -17.965 -25.976 1.00 95.19 64 ASP A O 1
ATOM 504 N N . CYS A 1 65 ? 0.865 -17.587 -24.027 1.00 95.00 65 CYS A N 1
ATOM 505 C CA . CYS A 1 65 ? 2.230 -17.798 -24.545 1.00 95.00 65 CYS A CA 1
ATOM 506 C C . CYS A 1 65 ? 3.168 -18.621 -23.639 1.00 95.00 65 CYS A C 1
ATOM 508 O O . CYS A 1 65 ? 4.328 -18.823 -23.989 1.00 95.00 65 CYS A O 1
ATOM 510 N N . ASN A 1 66 ? 2.699 -19.090 -22.479 1.00 93.94 66 ASN A N 1
ATOM 511 C CA . ASN A 1 66 ? 3.441 -19.859 -21.469 1.00 93.94 66 ASN A CA 1
ATOM 512 C C . ASN A 1 66 ? 4.687 -19.180 -20.871 1.00 93.94 66 ASN A C 1
ATOM 514 O O . ASN A 1 66 ? 5.448 -19.828 -20.153 1.00 93.94 66 ASN A O 1
ATOM 518 N N . ILE A 1 67 ? 4.887 -17.877 -21.098 1.00 90.19 67 ILE A N 1
ATOM 519 C CA . ILE A 1 67 ? 5.920 -17.108 -20.395 1.00 90.19 67 ILE A CA 1
ATOM 520 C C . ILE A 1 67 ? 5.565 -17.046 -18.909 1.00 90.19 67 ILE A C 1
ATOM 522 O O . ILE A 1 67 ? 4.410 -16.830 -18.540 1.00 90.19 67 ILE A O 1
ATOM 526 N N . VAL A 1 68 ? 6.566 -17.246 -18.058 1.00 87.81 68 VAL A N 1
ATOM 527 C CA . VAL A 1 68 ? 6.407 -17.341 -16.609 1.00 87.81 68 VAL A CA 1
ATOM 528 C C . VAL A 1 68 ? 6.838 -16.046 -15.933 1.00 87.81 68 VAL A C 1
ATOM 530 O O . VAL A 1 68 ? 7.907 -15.512 -16.216 1.00 87.81 68 VAL A O 1
ATOM 533 N N . PHE A 1 69 ? 6.024 -15.578 -14.992 1.00 88.19 69 PHE A N 1
ATOM 534 C CA . PHE A 1 69 ? 6.227 -14.333 -14.263 1.00 88.19 69 PHE A CA 1
ATOM 535 C C . PHE A 1 69 ? 6.459 -14.576 -12.777 1.00 88.19 69 PHE A C 1
ATOM 537 O O . PHE A 1 69 ? 5.883 -15.487 -12.184 1.00 88.19 69 PHE A O 1
ATOM 544 N N . SER A 1 70 ? 7.268 -13.712 -12.165 1.00 83.75 70 SER A N 1
ATOM 545 C CA . SER A 1 70 ? 7.499 -13.678 -10.716 1.00 83.75 70 SER A CA 1
ATOM 546 C C . SER A 1 70 ? 6.414 -12.919 -9.943 1.00 83.75 70 SER A C 1
ATOM 548 O O . SER A 1 70 ? 6.383 -12.983 -8.720 1.00 83.75 70 SER A O 1
ATOM 550 N N . SER A 1 71 ? 5.533 -12.179 -10.629 1.00 84.56 71 SER A N 1
ATOM 551 C CA . SER A 1 71 ? 4.440 -11.434 -9.996 1.00 84.56 71 SER A CA 1
ATOM 552 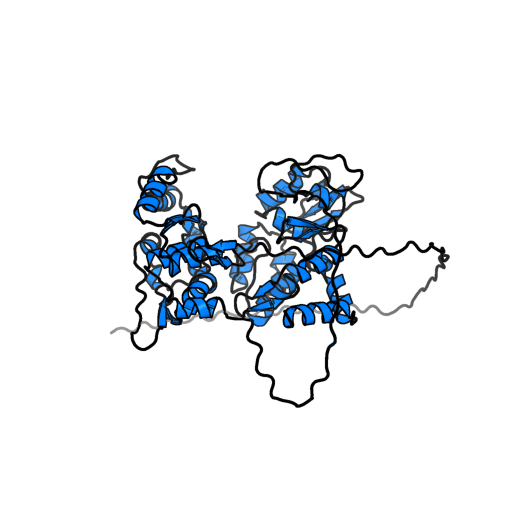C C . SER A 1 71 ? 3.204 -11.322 -10.887 1.00 84.56 71 SER A C 1
ATOM 554 O O . SER A 1 71 ? 3.296 -11.296 -12.119 1.00 84.56 71 SER A O 1
ATOM 556 N N . GLN A 1 72 ? 2.039 -11.185 -10.248 1.00 86.88 72 GLN A N 1
ATOM 557 C CA . GLN A 1 72 ? 0.752 -10.993 -10.921 1.00 86.88 72 GLN A CA 1
ATOM 558 C C . GLN A 1 72 ? 0.742 -9.717 -11.773 1.00 86.88 72 GLN A C 1
ATOM 560 O O . GLN A 1 72 ? 0.265 -9.739 -12.903 1.00 86.88 72 GLN A O 1
ATOM 565 N N . ILE A 1 73 ? 1.322 -8.619 -11.273 1.00 84.56 73 ILE A N 1
ATOM 566 C CA . ILE A 1 73 ? 1.401 -7.340 -11.998 1.00 84.56 73 ILE A CA 1
ATOM 567 C C . ILE A 1 73 ? 2.215 -7.497 -13.285 1.00 84.56 73 ILE A C 1
ATOM 569 O O . ILE A 1 73 ? 1.796 -7.011 -14.331 1.00 84.56 73 ILE A O 1
ATOM 573 N N . ALA A 1 74 ? 3.350 -8.204 -13.242 1.00 85.19 74 ALA A N 1
ATOM 574 C CA . ALA A 1 74 ? 4.149 -8.451 -14.442 1.00 85.19 74 ALA A CA 1
ATOM 575 C C . ALA A 1 74 ? 3.360 -9.257 -15.490 1.00 85.19 74 ALA A C 1
ATOM 577 O O . ALA A 1 74 ? 3.367 -8.900 -16.670 1.00 85.19 74 ALA A O 1
ATOM 578 N N . MET A 1 75 ? 2.612 -10.276 -15.053 1.00 93.00 75 MET A N 1
ATOM 579 C CA . MET A 1 75 ? 1.718 -11.053 -15.918 1.00 93.00 75 MET A CA 1
ATOM 580 C C . MET A 1 75 ? 0.540 -10.212 -16.456 1.00 93.00 75 MET A C 1
ATOM 582 O O . MET A 1 75 ? 0.131 -10.385 -17.605 1.00 93.00 75 MET A O 1
ATOM 586 N N . LEU A 1 76 ? -0.011 -9.278 -15.676 1.00 90.69 76 LEU A N 1
ATOM 587 C CA . LEU A 1 76 ? -1.058 -8.362 -16.142 1.00 90.69 76 LEU A CA 1
ATOM 588 C C . LEU A 1 76 ? -0.517 -7.389 -17.194 1.00 90.69 76 LEU A C 1
ATOM 590 O O . LEU A 1 76 ? -1.078 -7.312 -18.285 1.00 90.69 76 LEU A O 1
ATOM 594 N N . CYS A 1 77 ? 0.608 -6.719 -16.921 1.00 87.94 77 CYS A N 1
ATOM 595 C CA . CYS A 1 77 ? 1.298 -5.863 -17.890 1.00 87.94 77 CYS A CA 1
ATOM 596 C C . CYS A 1 77 ? 1.579 -6.613 -19.195 1.00 87.94 77 CYS A C 1
ATOM 598 O O . CYS A 1 77 ? 1.366 -6.075 -20.278 1.00 87.94 77 CYS A O 1
ATOM 600 N N . HIS A 1 78 ? 2.022 -7.867 -19.096 1.00 90.75 78 HIS A N 1
ATOM 601 C CA . HIS A 1 78 ? 2.218 -8.736 -20.246 1.00 90.75 78 HIS A CA 1
ATOM 602 C C . HIS A 1 78 ? 0.930 -8.922 -21.055 1.00 90.75 78 HIS A C 1
ATOM 604 O O . HIS A 1 78 ? 0.884 -8.580 -22.233 1.00 90.75 78 HIS A O 1
ATOM 610 N N . LYS A 1 79 ? -0.146 -9.409 -20.428 1.00 93.50 79 LYS A N 1
ATOM 611 C CA . LYS A 1 79 ? -1.419 -9.653 -21.121 1.00 93.50 79 LYS A CA 1
ATOM 612 C C . LYS A 1 79 ? -1.957 -8.391 -21.791 1.00 93.50 79 LYS A C 1
ATOM 614 O O . LYS A 1 79 ? -2.398 -8.438 -22.934 1.00 93.50 79 LYS A O 1
ATOM 619 N N . VAL A 1 80 ? -1.881 -7.258 -21.105 1.00 91.38 80 VAL A N 1
ATOM 620 C CA . VAL A 1 80 ? -2.418 -5.991 -21.605 1.00 91.38 80 VAL A CA 1
ATOM 621 C C . VAL A 1 80 ? -1.565 -5.426 -22.737 1.00 91.38 80 VAL A C 1
ATOM 623 O O . VAL A 1 80 ? -2.090 -5.109 -23.798 1.00 91.38 80 VAL A O 1
ATOM 626 N N . PHE A 1 81 ? -0.249 -5.325 -22.552 1.00 88.00 81 PHE A N 1
ATOM 627 C CA . PHE A 1 81 ? 0.614 -4.611 -23.497 1.00 88.00 81 PHE A CA 1
ATOM 628 C C . PHE A 1 81 ? 1.229 -5.480 -24.590 1.00 88.00 81 PHE A C 1
ATOM 630 O O . PHE A 1 81 ? 1.767 -4.923 -25.546 1.00 88.00 81 PHE A O 1
ATOM 637 N N . PHE A 1 82 ? 1.201 -6.804 -24.439 1.00 87.12 82 PHE A N 1
ATOM 638 C CA . PHE A 1 82 ? 1.736 -7.749 -25.419 1.00 87.12 82 PHE A CA 1
ATOM 639 C C . PHE A 1 82 ? 0.614 -8.485 -26.152 1.00 87.12 82 PHE A C 1
ATOM 641 O O . PHE A 1 82 ? 0.574 -8.481 -27.378 1.00 87.12 82 PHE A O 1
ATOM 648 N N . HIS A 1 83 ? -0.350 -9.039 -25.413 1.00 91.50 83 HIS A N 1
ATOM 649 C CA . HIS A 1 83 ? -1.504 -9.723 -26.007 1.00 91.50 83 HIS A CA 1
ATOM 650 C C . HIS A 1 83 ? -2.668 -8.787 -26.362 1.00 91.50 83 HIS A C 1
ATOM 652 O O . HIS A 1 83 ? -3.688 -9.257 -26.857 1.00 91.50 83 HIS A O 1
ATOM 658 N N . MET A 1 84 ? -2.528 -7.474 -26.135 1.00 91.69 84 MET A N 1
ATOM 659 C CA . MET A 1 84 ? -3.583 -6.478 -26.374 1.00 91.69 84 MET A CA 1
ATOM 660 C C . MET A 1 84 ? -4.884 -6.793 -25.626 1.00 91.69 84 MET A C 1
ATOM 662 O O . MET A 1 84 ? -5.974 -6.440 -26.074 1.00 91.69 84 MET A O 1
ATOM 666 N N . HIS A 1 85 ? -4.791 -7.476 -24.483 1.00 94.75 85 HIS A N 1
ATOM 667 C CA . HIS A 1 85 ? -5.966 -7.767 -23.677 1.00 94.75 85 HIS A CA 1
ATOM 668 C C . HIS A 1 85 ? -6.518 -6.492 -23.040 1.00 94.75 85 HIS A C 1
ATOM 670 O O . HIS A 1 85 ? -5.793 -5.592 -22.614 1.00 94.75 85 HIS A O 1
ATOM 676 N N . HIS A 1 86 ? -7.835 -6.444 -22.911 1.00 92.44 86 HIS A N 1
ATOM 677 C CA . HIS A 1 86 ? -8.542 -5.323 -22.325 1.00 92.44 86 HIS A CA 1
ATOM 678 C C . HIS A 1 86 ? -8.589 -5.472 -20.803 1.00 92.44 86 HIS A C 1
ATOM 680 O O . HIS A 1 86 ? -9.100 -6.456 -20.282 1.00 92.44 86 HIS A O 1
ATOM 686 N N . TYR A 1 87 ? -8.069 -4.484 -20.080 1.00 92.19 87 TYR A N 1
ATOM 687 C CA . TYR A 1 87 ? -7.976 -4.501 -18.618 1.00 92.19 87 TYR A CA 1
ATOM 688 C C . TYR A 1 87 ? -9.158 -3.799 -17.941 1.00 92.19 87 TYR A C 1
ATOM 690 O O . TYR A 1 87 ? -9.522 -2.687 -18.340 1.00 92.19 87 TYR A O 1
ATOM 698 N N . CYS A 1 88 ? -9.740 -4.416 -16.912 1.00 89.94 88 CYS A N 1
ATOM 699 C CA . CYS A 1 88 ? -10.697 -3.783 -16.010 1.00 89.94 88 CYS A CA 1
ATOM 700 C C . CYS A 1 88 ? -9.965 -3.073 -14.853 1.00 89.94 88 CYS A C 1
ATOM 702 O O . CYS A 1 88 ? -9.359 -3.756 -14.028 1.00 89.94 88 CYS A O 1
ATOM 704 N N . PRO A 1 89 ? -10.048 -1.730 -14.736 1.00 80.69 89 PRO A N 1
ATOM 705 C CA . PRO A 1 89 ? -9.417 -1.000 -13.633 1.00 80.69 89 PRO A CA 1
ATOM 706 C C . PRO A 1 89 ? -10.014 -1.281 -12.247 1.00 80.69 89 PRO A C 1
ATOM 708 O O . PRO A 1 89 ? -9.370 -0.954 -11.259 1.00 80.69 89 PRO A O 1
ATOM 711 N N . PHE A 1 90 ? -11.218 -1.855 -12.156 1.00 83.00 90 PHE A N 1
ATOM 712 C CA . PHE A 1 90 ? -11.935 -2.012 -10.885 1.00 83.00 90 PHE A CA 1
ATOM 713 C C . PHE A 1 90 ? -11.664 -3.344 -10.182 1.00 83.00 90 PHE A C 1
ATOM 715 O O . PHE A 1 90 ? -11.569 -3.378 -8.962 1.00 83.00 90 PHE A O 1
ATOM 722 N N . CYS A 1 91 ? -11.535 -4.443 -10.929 1.00 88.19 91 CYS A N 1
ATOM 723 C CA . CYS A 1 91 ? -11.336 -5.783 -10.359 1.00 88.19 91 CYS A CA 1
ATOM 724 C C . CYS A 1 91 ? -10.121 -6.525 -10.932 1.00 88.19 91 CYS A C 1
ATOM 726 O O . CYS A 1 91 ? -9.964 -7.722 -10.706 1.00 88.19 91 CYS A O 1
ATOM 728 N N . GLN A 1 92 ? -9.267 -5.826 -11.688 1.00 89.81 92 GLN A N 1
ATOM 729 C CA . GLN A 1 92 ? -8.012 -6.343 -12.243 1.00 89.81 92 GLN A CA 1
ATOM 730 C C . GLN A 1 92 ? -8.170 -7.535 -13.216 1.00 89.81 92 GLN A C 1
ATOM 732 O O . GLN A 1 92 ? -7.197 -8.222 -13.538 1.00 89.81 92 GLN A O 1
ATOM 737 N N . ILE A 1 93 ? -9.383 -7.787 -13.724 1.00 92.69 93 ILE A N 1
ATOM 738 C CA . ILE A 1 93 ? -9.641 -8.838 -14.717 1.00 92.69 93 ILE A CA 1
ATOM 739 C C . ILE A 1 93 ? -9.203 -8.365 -16.111 1.00 92.69 93 ILE A C 1
ATOM 741 O O . ILE A 1 93 ? -9.396 -7.209 -16.495 1.00 92.69 93 ILE A O 1
ATOM 745 N N . VAL A 1 94 ? -8.614 -9.281 -16.882 1.00 94.75 94 VAL A N 1
ATOM 746 C CA . VAL A 1 94 ? -8.182 -9.080 -18.274 1.00 94.75 94 VAL A CA 1
ATOM 747 C C . VAL A 1 94 ? -9.068 -9.875 -19.228 1.00 94.75 94 VAL A C 1
ATOM 749 O O . VAL A 1 94 ? -9.329 -11.054 -19.001 1.00 94.75 94 VAL A O 1
ATOM 752 N N . PHE A 1 95 ? -9.470 -9.237 -20.322 1.00 95.81 95 PHE A N 1
ATOM 753 C CA . PHE A 1 95 ? -10.390 -9.767 -21.324 1.00 95.81 95 PHE A CA 1
ATOM 754 C C . PHE A 1 95 ? -9.713 -9.864 -22.688 1.00 95.81 95 PHE A C 1
ATOM 756 O O . PHE A 1 95 ? -8.933 -8.991 -23.061 1.00 95.81 95 PHE A O 1
ATOM 763 N N . LYS A 1 96 ? -10.043 -10.901 -23.464 1.00 95.06 96 LYS A N 1
ATOM 764 C CA . LYS A 1 96 ? -9.513 -11.070 -24.828 1.00 95.06 96 LYS A CA 1
ATOM 765 C C . LYS A 1 96 ? -10.113 -10.077 -25.820 1.00 95.06 96 LYS A C 1
ATOM 767 O O . LYS A 1 96 ? -9.476 -9.754 -26.813 1.00 95.06 96 LYS A O 1
ATOM 772 N N . SER A 1 97 ? -11.321 -9.584 -25.545 1.00 95.69 97 SER A N 1
ATOM 773 C CA . SER A 1 97 ? -12.017 -8.619 -26.390 1.00 95.69 97 SER A CA 1
ATOM 774 C C . SER A 1 97 ? -12.527 -7.420 -25.589 1.00 95.69 97 SER A C 1
ATOM 776 O O . SER A 1 97 ? -12.824 -7.512 -24.394 1.00 95.69 97 SER A O 1
ATOM 778 N N . GLY A 1 98 ? -12.649 -6.274 -26.263 1.00 91.56 98 GLY A N 1
ATOM 779 C CA . GLY A 1 98 ? -13.233 -5.070 -25.675 1.00 91.56 98 GLY A CA 1
ATOM 780 C C . GLY A 1 98 ? -14.716 -5.252 -25.358 1.00 91.56 98 GLY A C 1
ATOM 781 O O . GLY A 1 98 ? -15.203 -4.682 -24.387 1.00 91.56 98 GLY A O 1
ATOM 782 N N . GLN A 1 99 ? -15.411 -6.100 -26.123 1.00 95.75 99 GLN A N 1
ATOM 783 C CA . GLN A 1 99 ? -16.813 -6.435 -25.897 1.00 95.75 99 GLN A CA 1
ATOM 784 C C . GLN A 1 99 ? -17.008 -7.178 -24.569 1.00 95.75 99 GLN A C 1
ATOM 786 O O . GLN A 1 99 ? -17.874 -6.785 -23.790 1.00 95.75 99 GLN A O 1
ATOM 791 N N . ASP A 1 100 ? -16.172 -8.178 -24.269 1.00 96.06 100 ASP A N 1
ATOM 792 C CA . ASP A 1 100 ? -16.245 -8.913 -22.998 1.00 96.06 100 ASP A CA 1
ATOM 793 C C . ASP A 1 100 ? -15.979 -7.989 -21.808 1.00 96.06 100 ASP A C 1
ATOM 795 O O . ASP A 1 100 ? -16.685 -8.053 -20.803 1.00 96.06 100 ASP A O 1
ATOM 799 N N . LYS A 1 101 ? -15.008 -7.070 -21.941 1.00 93.75 101 LYS A N 1
ATOM 800 C CA . LYS A 1 101 ? -14.760 -6.036 -20.930 1.00 93.75 101 LYS A CA 1
ATOM 801 C C . LYS A 1 101 ? -15.993 -5.153 -20.730 1.00 93.75 101 LYS A C 1
ATOM 803 O O . LYS A 1 101 ? -16.352 -4.893 -19.587 1.00 93.75 101 LYS A O 1
ATOM 808 N N . SER A 1 102 ? -16.635 -4.686 -21.801 1.00 89.69 102 SER A N 1
ATOM 809 C CA . SER A 1 102 ? -17.830 -3.837 -21.704 1.00 89.69 102 SER A CA 1
ATOM 810 C C . SER A 1 102 ? -19.006 -4.562 -21.049 1.00 89.69 102 SER A C 1
ATOM 812 O O . SER A 1 102 ? -19.656 -3.994 -20.176 1.00 89.69 102 SER A O 1
ATOM 814 N N . ILE A 1 103 ? -19.245 -5.830 -21.402 1.00 91.69 103 ILE A N 1
ATOM 815 C CA . ILE A 1 103 ? -20.265 -6.664 -20.748 1.00 91.69 103 ILE A CA 1
ATOM 816 C C . ILE A 1 103 ? -19.928 -6.830 -19.265 1.00 91.69 103 ILE A C 1
ATOM 818 O O . ILE A 1 103 ? -20.786 -6.643 -18.408 1.00 91.69 103 ILE A O 1
ATOM 822 N N . HIS A 1 104 ? -18.672 -7.131 -18.943 1.00 93.44 104 HIS A N 1
ATOM 823 C CA . HIS A 1 104 ? -18.227 -7.260 -17.564 1.00 93.44 104 HIS A CA 1
ATOM 824 C C . HIS A 1 104 ? -18.421 -5.966 -16.759 1.00 93.44 104 HIS A C 1
ATOM 826 O O . HIS A 1 104 ? -18.918 -6.043 -15.636 1.00 93.44 104 HIS A O 1
ATOM 832 N N . MET A 1 105 ? -18.084 -4.804 -17.332 1.00 87.88 105 MET A N 1
ATOM 833 C CA . MET A 1 105 ? -18.321 -3.487 -16.727 1.00 87.88 105 MET A CA 1
ATOM 834 C C . MET A 1 105 ? -19.802 -3.272 -16.439 1.00 87.88 105 MET A C 1
ATOM 836 O O . MET A 1 105 ? -20.165 -2.905 -15.331 1.00 87.88 105 MET A O 1
ATOM 840 N N . MET A 1 106 ? -20.660 -3.578 -17.409 1.00 87.00 106 MET A N 1
ATOM 841 C CA . MET A 1 106 ? -22.108 -3.443 -17.274 1.00 87.00 106 MET A CA 1
ATOM 842 C C . MET A 1 106 ? -22.721 -4.426 -16.263 1.00 87.00 106 MET A C 1
ATOM 844 O O . MET A 1 106 ? -23.778 -4.149 -15.719 1.00 87.00 106 MET A O 1
ATOM 848 N N . MET A 1 107 ? -22.103 -5.582 -16.016 1.00 90.81 107 MET A N 1
ATOM 849 C CA . MET A 1 107 ? -22.665 -6.605 -15.121 1.00 90.81 107 MET A CA 1
ATOM 850 C C . MET A 1 107 ? -22.126 -6.526 -13.691 1.00 90.81 107 MET A C 1
ATOM 852 O O . MET A 1 107 ? -22.835 -6.869 -12.754 1.00 90.81 107 MET A O 1
ATOM 856 N N . ASN A 1 108 ? -20.863 -6.130 -13.523 1.00 87.94 108 ASN A N 1
ATOM 857 C CA . ASN A 1 108 ? -20.167 -6.181 -12.230 1.00 87.94 108 ASN A CA 1
ATOM 858 C C . ASN A 1 108 ? -19.811 -4.792 -11.690 1.00 87.94 108 ASN A C 1
ATOM 860 O O . ASN A 1 108 ? -19.424 -4.669 -10.531 1.00 87.94 108 ASN A O 1
ATOM 864 N N . HIS A 1 109 ? -19.905 -3.757 -12.529 1.00 84.50 109 HIS A N 1
ATOM 865 C CA . HIS A 1 109 ? -19.538 -2.382 -12.195 1.00 84.50 109 HIS A CA 1
ATOM 866 C C . HIS A 1 109 ? -20.614 -1.369 -12.623 1.00 84.50 109 HIS A C 1
ATOM 868 O O . HIS A 1 109 ? -20.323 -0.183 -12.669 1.00 84.50 109 HIS A O 1
ATOM 874 N N . SER A 1 110 ? -21.838 -1.809 -12.939 1.00 77.44 110 SER A N 1
ATOM 875 C CA . SER A 1 110 ? -22.959 -0.927 -13.308 1.00 77.44 110 SER A CA 1
ATOM 876 C C . SER A 1 110 ? -23.526 -0.140 -12.137 1.00 77.44 110 SER A C 1
ATOM 878 O O . SER A 1 110 ? -24.054 0.950 -12.326 1.00 77.44 110 SER A O 1
ATOM 880 N N . GLU A 1 111 ? -23.435 -0.687 -10.930 1.00 82.69 111 GLU A N 1
ATOM 881 C CA . GLU A 1 111 ? -23.944 -0.041 -9.730 1.00 82.69 111 GLU A CA 1
ATOM 882 C C . GLU A 1 111 ? -22.861 0.856 -9.132 1.00 82.69 111 GLU A C 1
ATOM 884 O O . GLU A 1 111 ? -22.155 0.493 -8.190 1.00 82.69 111 GLU A O 1
ATOM 889 N N . HIS A 1 112 ? -22.712 2.057 -9.686 1.00 86.94 112 HIS A N 1
ATOM 890 C CA . HIS A 1 112 ? -21.969 3.111 -9.010 1.00 86.94 112 HIS A CA 1
ATOM 891 C C . HIS A 1 112 ? -22.900 3.785 -8.010 1.00 86.94 112 HIS A C 1
ATOM 893 O O . HIS A 1 112 ? -23.593 4.738 -8.356 1.00 86.94 112 HIS A O 1
ATOM 899 N N . LYS A 1 113 ? -22.955 3.258 -6.785 1.00 90.25 113 LYS A N 1
ATOM 900 C CA . LYS A 1 113 ? -23.741 3.854 -5.700 1.00 90.25 113 LYS A CA 1
ATOM 901 C C . LYS A 1 113 ? -22.840 4.642 -4.773 1.00 90.25 113 LYS A C 1
ATOM 903 O O . LYS A 1 113 ? -21.742 4.206 -4.436 1.00 90.25 113 LYS A O 1
ATOM 908 N N . CYS A 1 114 ? -23.301 5.811 -4.356 1.00 91.19 114 CYS A N 1
ATOM 909 C CA . CYS A 1 114 ? -22.606 6.565 -3.331 1.00 91.19 114 CYS A CA 1
ATOM 910 C C . CYS A 1 114 ? -22.908 6.014 -1.945 1.00 91.19 114 CYS A C 1
ATOM 912 O O . CYS A 1 114 ? -24.032 6.110 -1.474 1.00 91.19 114 CYS A O 1
ATOM 914 N N . ASP A 1 115 ? -21.887 5.524 -1.247 1.00 88.31 115 ASP A N 1
ATOM 915 C CA . ASP A 1 115 ? -22.045 4.987 0.109 1.00 88.31 115 ASP A CA 1
ATOM 916 C C . ASP A 1 115 ? -22.613 6.017 1.107 1.00 88.31 115 ASP A C 1
ATOM 918 O O . ASP A 1 115 ? -23.219 5.642 2.108 1.00 88.31 115 ASP A O 1
ATOM 922 N N . GLN A 1 116 ? -22.451 7.319 0.836 1.00 90.94 116 GLN A N 1
ATOM 923 C CA . GLN A 1 116 ? -22.885 8.394 1.735 1.00 90.94 116 GLN A CA 1
ATOM 924 C C . GLN A 1 116 ? -24.340 8.822 1.532 1.00 90.94 116 GLN A C 1
ATOM 926 O O . GLN A 1 116 ? -25.036 9.069 2.513 1.00 90.94 116 GLN A O 1
ATOM 931 N N . CYS A 1 117 ? -24.809 8.919 0.285 1.00 95.81 117 CYS A N 1
ATOM 932 C CA . CYS A 1 117 ? -26.166 9.394 -0.026 1.00 95.81 117 CYS A CA 1
ATOM 933 C C . CYS A 1 117 ? -27.038 8.373 -0.770 1.00 95.81 117 CYS A C 1
ATOM 935 O O . CYS A 1 117 ? -28.207 8.643 -1.027 1.00 95.81 117 CYS A O 1
ATOM 937 N N . GLN A 1 118 ? -26.481 7.208 -1.101 1.00 94.62 118 GLN A N 1
ATOM 938 C CA . GLN A 1 118 ? -27.130 6.089 -1.790 1.00 94.62 118 GLN A CA 1
ATOM 939 C C . GLN A 1 118 ? -27.643 6.411 -3.206 1.00 94.62 118 GLN A C 1
ATOM 941 O O . GLN A 1 118 ? -28.392 5.623 -3.779 1.00 94.62 118 GLN A O 1
ATOM 946 N N . LEU A 1 119 ? -27.225 7.537 -3.798 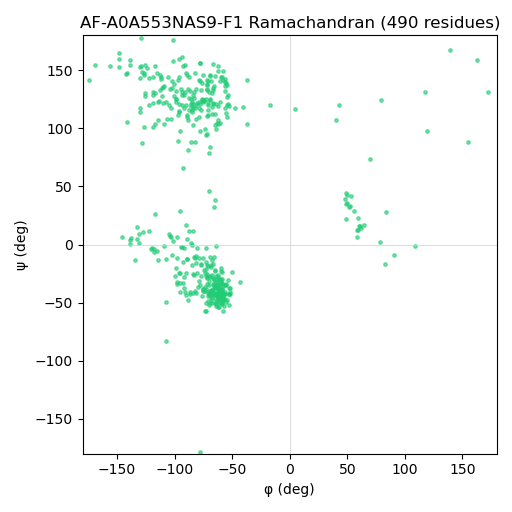1.00 94.44 119 LEU A N 1
ATOM 947 C CA . LEU A 1 119 ? -27.521 7.856 -5.196 1.00 94.44 119 LEU A CA 1
ATOM 948 C C . LEU A 1 119 ? -26.772 6.914 -6.139 1.00 94.44 119 LEU A C 1
ATOM 950 O O . LEU A 1 119 ? -25.606 6.592 -5.903 1.00 94.44 119 LEU A O 1
ATOM 954 N N . GLU A 1 120 ? -27.450 6.502 -7.208 1.00 92.00 120 GLU A N 1
ATOM 955 C CA . GLU A 1 120 ? -26.916 5.624 -8.248 1.00 92.00 120 GLU A CA 1
ATOM 956 C C . GLU A 1 120 ? -26.542 6.441 -9.489 1.00 92.00 120 GLU A C 1
ATOM 958 O O . GLU A 1 120 ? -27.266 7.360 -9.879 1.00 92.00 120 GLU A O 1
ATOM 963 N N . PHE A 1 121 ? -25.423 6.094 -10.123 1.00 90.19 121 PHE A N 1
ATOM 964 C CA . PHE A 1 121 ? -24.895 6.793 -11.294 1.00 90.19 121 PHE A CA 1
ATOM 965 C C . PHE A 1 121 ? -24.743 5.841 -12.473 1.00 90.19 121 PHE A C 1
ATOM 967 O O . PHE A 1 121 ? -24.348 4.687 -12.310 1.00 90.19 121 PHE A O 1
ATOM 974 N N . ILE A 1 122 ? -25.014 6.349 -13.678 1.00 84.25 122 ILE A N 1
ATOM 975 C CA . ILE A 1 122 ? -24.960 5.561 -14.919 1.00 84.25 122 ILE A CA 1
ATOM 976 C C . ILE A 1 122 ? -23.501 5.285 -15.309 1.00 84.25 122 ILE A C 1
ATOM 978 O O . ILE A 1 122 ? -23.203 4.304 -15.991 1.00 84.25 122 ILE A O 1
ATOM 982 N N . SER A 1 123 ? -22.573 6.138 -14.867 1.00 83.06 123 SER A N 1
ATOM 983 C CA . SER A 1 123 ? -21.145 5.978 -15.124 1.00 83.06 123 SER A CA 1
ATOM 984 C C . SER A 1 123 ? -20.277 6.297 -13.909 1.00 83.06 123 SER A C 1
ATOM 986 O O . SER A 1 123 ? -20.618 7.118 -13.057 1.00 83.06 123 SER A O 1
ATOM 988 N N . PHE A 1 124 ? -19.088 5.691 -13.873 1.00 83.56 124 PHE A N 1
ATOM 989 C CA . PHE A 1 124 ? -18.079 5.990 -12.858 1.00 83.56 124 PHE A CA 1
ATOM 990 C C . PHE A 1 124 ? -17.668 7.467 -12.876 1.00 83.56 124 PHE A C 1
ATOM 992 O O . PHE A 1 124 ? -17.366 8.035 -11.833 1.00 83.56 124 PHE A O 1
ATOM 999 N N . HIS A 1 125 ? -17.665 8.098 -14.052 1.00 83.62 125 HIS A N 1
ATOM 1000 C CA . HIS A 1 125 ? -17.330 9.512 -14.200 1.00 83.62 125 HIS A CA 1
ATOM 1001 C C . HIS A 1 125 ? -18.349 10.409 -13.483 1.00 83.62 125 HIS A C 1
ATOM 1003 O O . HIS A 1 125 ? -17.963 11.253 -12.677 1.00 83.62 125 HIS A O 1
ATOM 1009 N N . GLU A 1 126 ? -19.646 10.177 -13.706 1.00 88.19 126 GLU A N 1
ATOM 1010 C CA . GLU A 1 126 ? -20.722 10.884 -12.996 1.00 88.19 126 GLU A CA 1
ATOM 1011 C C . GLU A 1 126 ? -20.648 10.649 -11.484 1.00 88.19 126 GLU A C 1
ATOM 1013 O O . GLU A 1 126 ? -20.768 11.591 -10.705 1.00 88.19 126 GLU A O 1
ATOM 1018 N N . PHE A 1 127 ? -20.360 9.413 -11.068 1.00 89.19 127 PHE A N 1
ATOM 1019 C CA . PHE A 1 127 ? -20.157 9.075 -9.662 1.00 89.19 127 PHE A CA 1
ATOM 1020 C C . PHE A 1 127 ? -19.001 9.855 -9.018 1.00 89.19 127 PHE A C 1
ATOM 1022 O O . PHE A 1 127 ? -19.128 10.348 -7.897 1.00 89.19 127 PHE A O 1
ATOM 1029 N N . GLN A 1 128 ? -17.874 9.999 -9.721 1.00 86.19 128 GLN A N 1
ATOM 1030 C CA . GLN A 1 128 ? -16.727 10.770 -9.236 1.00 86.19 128 GLN A CA 1
ATOM 1031 C C . GLN A 1 128 ? -17.035 12.264 -9.123 1.00 86.19 128 GLN A C 1
ATOM 1033 O O . GLN A 1 128 ? -16.670 12.882 -8.123 1.00 86.19 128 GLN A O 1
ATOM 1038 N N . ILE A 1 129 ? -17.733 12.834 -10.113 1.00 87.25 129 ILE A N 1
ATOM 1039 C CA . ILE A 1 129 ? -18.194 14.229 -10.061 1.00 87.25 129 ILE A CA 1
ATOM 1040 C C . ILE A 1 129 ? -19.100 14.431 -8.849 1.00 87.25 129 ILE A C 1
ATOM 1042 O O . ILE A 1 129 ? -18.861 15.338 -8.058 1.00 87.25 129 ILE A O 1
ATOM 1046 N N . HIS A 1 130 ? -20.079 13.550 -8.658 1.00 93.31 130 HIS A N 1
ATOM 1047 C CA . HIS A 1 130 ? -20.986 13.624 -7.523 1.00 93.31 130 HIS A CA 1
ATOM 1048 C C . HIS A 1 130 ? -20.251 13.584 -6.178 1.00 93.31 130 HIS A C 1
ATOM 1050 O O . HIS A 1 130 ? -20.507 14.418 -5.313 1.00 93.31 130 HIS A O 1
ATOM 1056 N N . ARG A 1 131 ? -19.308 12.652 -5.987 1.00 90.62 131 ARG A N 1
ATOM 1057 C CA . ARG A 1 131 ? -18.538 12.579 -4.734 1.00 90.62 131 ARG A CA 1
ATOM 1058 C C . ARG A 1 131 ? -17.724 13.838 -4.468 1.00 90.62 131 ARG A C 1
ATOM 1060 O O . ARG A 1 131 ? -17.600 14.254 -3.316 1.00 90.62 131 ARG A O 1
ATOM 1067 N N . LEU A 1 132 ? -17.185 14.441 -5.519 1.00 87.31 132 LEU A N 1
ATOM 1068 C CA . LEU A 1 132 ? -16.456 15.690 -5.396 1.00 87.31 132 LEU A CA 1
ATOM 1069 C C . LEU A 1 132 ? -17.393 16.847 -5.018 1.00 87.31 132 LEU A C 1
ATOM 1071 O O . LEU A 1 132 ? -17.084 17.586 -4.090 1.00 87.31 132 LEU A O 1
ATOM 1075 N N . GLU A 1 133 ? -18.526 16.995 -5.705 1.00 91.38 133 GLU A N 1
ATOM 1076 C CA . GLU A 1 133 ? -19.426 18.145 -5.540 1.00 91.38 133 GLU A CA 1
ATOM 1077 C C . GLU A 1 133 ? -20.278 18.064 -4.264 1.00 91.38 133 GLU A C 1
ATOM 1079 O O . GLU A 1 133 ? -20.365 19.043 -3.526 1.00 91.38 133 GLU A O 1
ATOM 1084 N N . GLU A 1 134 ? -20.850 16.898 -3.959 1.00 95.06 134 GLU A N 1
ATOM 1085 C CA . GLU A 1 134 ? -21.795 16.728 -2.844 1.00 95.06 134 GLU A CA 1
ATOM 1086 C C . GLU A 1 134 ? -21.112 16.306 -1.538 1.00 95.06 134 GLU A C 1
ATOM 1088 O O . GLU A 1 134 ? -21.594 16.607 -0.446 1.00 95.06 134 GLU A O 1
ATOM 1093 N N . HIS A 1 135 ? -19.978 15.603 -1.630 1.00 92.19 135 HIS A N 1
ATOM 1094 C CA . HIS A 1 135 ? -19.291 15.042 -0.462 1.00 92.19 135 HIS A CA 1
ATOM 1095 C C . HIS A 1 135 ? -17.917 15.651 -0.208 1.00 92.19 135 HIS A C 1
ATOM 1097 O O . HIS A 1 135 ? -17.307 15.336 0.811 1.00 92.19 135 HIS A O 1
ATOM 1103 N N . GLN A 1 136 ? -17.425 16.517 -1.104 1.00 93.00 136 GLN A N 1
ATOM 1104 C CA . GLN A 1 136 ? -16.081 17.098 -1.027 1.00 93.00 136 GLN A CA 1
ATOM 1105 C C . GLN A 1 136 ? -15.000 16.019 -0.872 1.00 93.00 136 GLN A C 1
ATOM 1107 O O . GLN A 1 136 ? -13.994 16.226 -0.195 1.00 93.00 136 GLN A O 1
ATOM 1112 N N . ILE A 1 137 ? -15.214 14.843 -1.474 1.00 88.88 137 ILE A N 1
ATOM 1113 C CA . ILE A 1 137 ? -14.264 13.731 -1.462 1.00 88.88 137 ILE A CA 1
ATOM 1114 C C . ILE A 1 137 ? -13.925 13.362 -2.895 1.00 88.88 137 ILE A C 1
ATOM 1116 O O . ILE A 1 137 ? -14.767 12.921 -3.672 1.00 88.88 137 ILE A O 1
ATOM 1120 N N . PHE A 1 138 ? -12.646 13.463 -3.208 1.00 86.50 138 PHE A N 1
ATOM 1121 C CA . PHE A 1 138 ? -12.059 13.060 -4.465 1.00 86.50 138 PHE A CA 1
ATOM 1122 C C . PHE A 1 138 ? -11.425 11.677 -4.334 1.00 86.50 138 PHE A C 1
ATOM 1124 O O . PHE A 1 138 ? -10.562 11.465 -3.485 1.00 86.50 138 PHE A O 1
ATOM 1131 N N . HIS A 1 139 ? -11.805 10.726 -5.184 1.00 84.25 139 HIS A N 1
ATOM 1132 C CA . HIS A 1 139 ? -11.071 9.468 -5.291 1.00 84.25 139 HIS A CA 1
ATOM 1133 C C . HIS A 1 139 ? -9.955 9.638 -6.322 1.00 84.25 139 HIS A C 1
ATOM 1135 O O . HIS A 1 139 ? -10.208 9.691 -7.528 1.00 84.25 139 HIS A O 1
ATOM 1141 N N . CYS A 1 140 ? -8.710 9.717 -5.848 1.00 85.88 140 CYS A N 1
ATOM 1142 C CA . CYS A 1 140 ? -7.565 9.910 -6.714 1.00 85.88 140 CYS A CA 1
ATOM 1143 C C . CYS A 1 140 ? -7.419 8.746 -7.685 1.00 85.88 140 CYS A C 1
ATOM 1145 O O . CYS A 1 140 ? -7.186 7.611 -7.273 1.00 85.88 140 CYS A O 1
ATOM 1147 N N . PRO A 1 141 ? -7.482 9.011 -8.990 1.00 78.19 141 PRO A N 1
ATOM 1148 C CA . PRO A 1 141 ? -7.453 7.954 -9.985 1.00 78.19 141 PRO A CA 1
ATOM 1149 C C . PRO A 1 141 ? -6.023 7.452 -10.275 1.00 78.19 141 PRO A C 1
ATOM 1151 O O . PRO A 1 141 ? -5.834 6.517 -11.047 1.00 78.19 141 PRO A O 1
ATOM 1154 N N . PHE A 1 142 ? -5.006 8.058 -9.652 1.00 83.56 142 PHE A N 1
ATOM 1155 C CA . PHE A 1 142 ? -3.603 7.663 -9.776 1.00 83.56 142 PHE A CA 1
ATOM 1156 C C . PHE A 1 142 ? -3.205 6.638 -8.712 1.00 83.56 142 PHE A C 1
ATOM 1158 O O . PHE A 1 142 ? -2.548 5.648 -9.027 1.00 83.56 142 PHE A O 1
ATOM 1165 N N . CYS A 1 143 ? -3.617 6.839 -7.458 1.00 83.69 143 CYS A N 1
ATOM 1166 C CA . CYS A 1 143 ? -3.277 5.950 -6.340 1.00 83.69 143 CYS A CA 1
ATOM 1167 C C . CYS A 1 143 ? -4.477 5.274 -5.661 1.00 83.69 143 CYS A C 1
ATOM 1169 O O . CYS A 1 143 ? -4.267 4.431 -4.796 1.00 83.69 143 CYS A O 1
ATOM 1171 N N . GLY A 1 144 ? -5.714 5.618 -6.029 1.00 83.25 144 GLY A N 1
ATOM 1172 C CA . GLY A 1 144 ? -6.942 5.086 -5.424 1.00 83.25 144 GLY A CA 1
ATOM 1173 C C . GLY A 1 144 ? -7.313 5.703 -4.075 1.00 83.25 144 GLY A C 1
ATOM 1174 O O . GLY A 1 144 ? -8.283 5.279 -3.454 1.00 83.25 144 GLY A O 1
ATOM 1175 N N . TYR A 1 145 ? -6.550 6.685 -3.587 1.00 84.31 145 TYR A N 1
ATOM 1176 C CA . TYR A 1 145 ? -6.812 7.288 -2.281 1.00 84.31 145 TYR A CA 1
ATOM 1177 C C . TYR A 1 145 ? -8.062 8.165 -2.297 1.00 84.31 145 TYR A C 1
ATOM 1179 O O . TYR A 1 145 ? -8.290 8.915 -3.242 1.00 84.31 145 TYR A O 1
ATOM 1187 N N . LEU A 1 146 ? -8.831 8.128 -1.211 1.00 84.06 146 LEU A N 1
ATOM 1188 C CA . LEU A 1 146 ? -9.913 9.078 -0.962 1.00 84.06 146 LEU A CA 1
ATOM 1189 C C . LEU A 1 146 ? -9.343 10.321 -0.281 1.00 84.06 146 LEU A C 1
ATOM 1191 O O . LEU A 1 146 ? -8.741 10.221 0.786 1.00 84.06 146 LEU A O 1
ATOM 1195 N N . ILE A 1 147 ? -9.511 11.484 -0.903 1.00 86.06 147 ILE A N 1
ATOM 1196 C CA . ILE A 1 147 ? -8.915 12.748 -0.468 1.00 86.06 147 ILE A CA 1
ATOM 1197 C C . ILE A 1 147 ? -10.016 13.792 -0.306 1.00 86.06 147 ILE A C 1
ATOM 1199 O O . ILE A 1 147 ? -10.781 14.003 -1.245 1.00 86.06 147 ILE A O 1
ATOM 1203 N N . PRO A 1 148 ? -10.103 14.475 0.843 1.00 85.81 148 PRO A N 1
ATOM 1204 C CA . PRO A 1 148 ? -10.961 15.645 0.981 1.00 85.81 148 PRO A CA 1
ATOM 1205 C C . PRO A 1 148 ? -10.558 16.745 -0.011 1.00 85.81 148 PRO A C 1
ATOM 1207 O O . PRO A 1 148 ? -9.365 16.955 -0.227 1.00 85.81 148 PRO A O 1
ATOM 1210 N N . ASP A 1 149 ? -11.513 17.492 -0.563 1.00 82.81 149 ASP A N 1
ATOM 1211 C CA . ASP A 1 149 ? -11.263 18.546 -1.563 1.00 82.81 149 ASP A CA 1
ATOM 1212 C C . ASP A 1 149 ? -10.208 19.567 -1.089 1.00 82.81 149 ASP A C 1
ATOM 1214 O O . ASP A 1 149 ? -9.290 19.934 -1.821 1.00 82.81 149 ASP A O 1
ATOM 1218 N N . THR A 1 150 ? -10.222 19.898 0.206 1.00 81.75 150 THR A N 1
ATOM 1219 C CA . THR A 1 150 ? -9.241 20.788 0.857 1.00 81.75 150 THR A CA 1
ATOM 1220 C C . THR A 1 150 ? -7.787 20.309 0.770 1.00 81.75 150 THR A C 1
ATOM 1222 O O . THR A 1 150 ? -6.861 21.105 0.908 1.00 81.75 150 THR A O 1
ATOM 1225 N N . SER A 1 151 ? -7.566 19.011 0.563 1.00 85.81 151 SER A N 1
ATOM 1226 C CA . SER A 1 151 ? -6.243 18.382 0.480 1.00 85.81 151 SER A CA 1
ATOM 1227 C C . SER A 1 151 ? -5.888 17.931 -0.937 1.00 85.81 151 SER A C 1
ATOM 1229 O O . SER A 1 151 ? -4.789 17.415 -1.157 1.00 85.81 151 SER A O 1
ATOM 1231 N N . LEU A 1 152 ? -6.789 18.131 -1.901 1.00 84.56 152 LEU A N 1
ATOM 1232 C CA . LEU A 1 152 ? -6.648 17.628 -3.261 1.00 84.56 152 LEU A CA 1
ATOM 1233 C C . LEU A 1 152 ? -5.422 18.211 -3.969 1.00 84.56 152 LEU A C 1
ATOM 1235 O O . LEU A 1 152 ? -4.621 17.464 -4.524 1.00 84.56 152 LEU A O 1
ATOM 1239 N N . GLU A 1 153 ? -5.220 19.527 -3.904 1.00 83.44 153 GLU A N 1
ATOM 1240 C CA . GLU A 1 153 ? -4.085 20.177 -4.571 1.00 83.44 153 GLU A CA 1
ATOM 1241 C C . GLU A 1 153 ? -2.736 19.667 -4.034 1.00 83.44 153 GLU A C 1
ATOM 1243 O O . GLU A 1 153 ? -1.827 19.346 -4.800 1.00 83.44 153 GLU A O 1
ATOM 1248 N N . ILE A 1 154 ? -2.621 19.532 -2.709 1.00 83.62 154 ILE A N 1
ATOM 1249 C CA . ILE A 1 154 ? -1.414 19.014 -2.047 1.00 83.62 154 ILE A CA 1
ATOM 1250 C C . ILE A 1 154 ? -1.176 17.562 -2.461 1.00 83.62 154 ILE A C 1
ATOM 1252 O O . ILE A 1 154 ? -0.053 17.175 -2.776 1.00 83.62 154 ILE A O 1
ATOM 1256 N N . HIS A 1 155 ? -2.237 16.759 -2.498 1.00 85.69 155 HIS A N 1
ATOM 1257 C CA . HIS A 1 155 ? -2.151 15.373 -2.918 1.00 85.69 155 HIS A CA 1
ATOM 1258 C C . HIS A 1 155 ? -1.685 15.236 -4.377 1.00 85.69 155 HIS A C 1
ATOM 1260 O O . HIS A 1 155 ? -0.786 14.450 -4.667 1.00 85.69 155 HIS A O 1
ATOM 1266 N N . LEU A 1 156 ? -2.240 16.025 -5.299 1.00 85.69 156 LEU A N 1
ATOM 1267 C CA . LEU A 1 156 ? -1.863 15.981 -6.716 1.00 85.69 156 LEU A CA 1
ATOM 1268 C C . LEU A 1 156 ? -0.419 16.426 -6.960 1.00 85.69 156 LEU A C 1
ATOM 1270 O O . LEU A 1 156 ? 0.241 15.880 -7.847 1.00 85.69 156 LEU A O 1
ATOM 1274 N N . LYS A 1 157 ? 0.117 17.337 -6.137 1.00 84.62 157 LYS A N 1
ATOM 1275 C CA . LYS A 1 157 ? 1.546 17.690 -6.168 1.00 84.62 157 LYS A CA 1
ATOM 1276 C C . LYS A 1 157 ? 2.445 16.477 -5.899 1.00 84.62 157 LYS A C 1
ATOM 1278 O O . LYS A 1 157 ? 3.491 16.359 -6.534 1.00 84.62 157 LYS A O 1
ATOM 1283 N N . ASN A 1 158 ? 2.008 15.522 -5.073 1.00 83.12 158 ASN A N 1
ATOM 1284 C CA . ASN A 1 158 ? 2.751 14.278 -4.816 1.00 83.12 158 ASN A CA 1
ATOM 1285 C C . ASN A 1 158 ? 2.749 13.312 -6.011 1.00 83.12 158 ASN A C 1
ATOM 1287 O O . ASN A 1 158 ? 3.603 12.431 -6.096 1.00 83.12 158 ASN A O 1
ATOM 1291 N N . HIS A 1 159 ? 1.828 13.488 -6.960 1.00 84.00 159 HIS A N 1
ATOM 1292 C CA . HIS A 1 159 ? 1.846 12.781 -8.240 1.00 84.00 159 HIS A CA 1
ATOM 1293 C C . HIS A 1 159 ? 2.741 13.464 -9.281 1.00 84.00 159 HIS A C 1
ATOM 1295 O O . HIS A 1 159 ? 2.875 12.958 -10.394 1.00 84.00 159 HIS A O 1
ATOM 1301 N N . PHE A 1 160 ? 3.377 14.594 -8.945 1.00 84.56 160 PHE A N 1
ATOM 1302 C CA . PHE A 1 160 ? 4.285 15.335 -9.823 1.00 84.56 160 PHE A CA 1
ATOM 1303 C C . PHE A 1 160 ? 3.712 15.590 -11.219 1.00 84.56 160 PHE A C 1
ATOM 1305 O O . PHE A 1 160 ? 4.368 15.373 -12.244 1.00 84.56 160 PHE A O 1
ATOM 1312 N N . ILE A 1 161 ? 2.447 15.989 -11.231 1.00 82.81 161 ILE A N 1
ATOM 1313 C CA . ILE A 1 161 ? 1.721 16.389 -12.425 1.00 82.81 161 ILE A CA 1
ATOM 1314 C C . ILE A 1 161 ? 1.970 17.886 -12.615 1.00 82.81 161 ILE A C 1
ATOM 1316 O O . ILE A 1 161 ? 1.920 18.646 -11.649 1.00 82.81 161 ILE A O 1
ATOM 1320 N N . GLU A 1 162 ? 2.281 18.299 -13.840 1.00 79.75 162 GLU A N 1
ATOM 1321 C CA . GLU A 1 162 ? 2.562 19.701 -14.147 1.00 79.75 162 GLU A CA 1
ATOM 1322 C C . GLU A 1 162 ? 1.349 20.592 -13.829 1.00 79.75 162 GLU A C 1
ATOM 1324 O O . GLU A 1 162 ? 0.215 20.202 -14.126 1.00 79.75 162 GLU A O 1
ATOM 1329 N N . PRO A 1 163 ? 1.556 21.802 -13.275 1.00 73.62 163 PRO A N 1
ATOM 1330 C CA . PRO A 1 163 ? 0.469 22.677 -12.828 1.00 73.62 163 PRO A CA 1
ATOM 1331 C C . PRO A 1 163 ? -0.554 23.002 -13.923 1.00 73.62 163 PRO A C 1
ATOM 1333 O O . PRO A 1 163 ? -1.754 23.076 -13.657 1.00 73.62 163 PRO A O 1
ATOM 1336 N N . GLU A 1 164 ? -0.084 23.133 -15.168 1.00 73.44 164 GLU A N 1
ATOM 1337 C CA . GLU A 1 164 ? -0.907 23.384 -16.362 1.00 73.44 164 GLU A CA 1
ATOM 1338 C C . GLU A 1 164 ? -1.965 22.292 -16.586 1.00 73.44 164 GLU A C 1
ATOM 1340 O O . GLU A 1 164 ? -3.042 22.536 -17.132 1.00 73.44 164 GLU A O 1
ATOM 1345 N N . VAL A 1 165 ? -1.659 21.070 -16.152 1.00 66.50 165 VAL A N 1
ATOM 1346 C CA . VAL A 1 165 ? -2.516 19.891 -16.279 1.00 66.50 165 VAL A CA 1
ATOM 1347 C C . VAL A 1 165 ? -3.537 19.838 -15.129 1.00 66.50 165 VAL A C 1
ATOM 1349 O O . VAL A 1 165 ? -4.625 19.289 -15.302 1.00 66.50 165 VAL A O 1
ATOM 1352 N N . THR A 1 166 ? -3.236 20.457 -13.981 1.00 66.06 166 THR A N 1
ATOM 1353 C CA . THR A 1 166 ? -4.045 20.407 -12.747 1.00 66.06 166 THR A CA 1
ATOM 1354 C C . THR A 1 166 ? -4.872 21.661 -12.459 1.00 66.06 166 THR A C 1
ATOM 1356 O O . THR A 1 166 ? -5.458 21.756 -11.385 1.00 66.06 166 THR A O 1
ATOM 1359 N N . GLU A 1 167 ? -4.921 22.642 -13.362 1.00 70.50 167 GLU A N 1
ATOM 1360 C CA . GLU A 1 167 ? -5.559 23.941 -13.107 1.00 70.50 167 GLU A CA 1
ATOM 1361 C C . GLU A 1 167 ? -7.099 23.843 -13.009 1.00 70.50 167 GLU A C 1
ATOM 1363 O O . GLU A 1 167 ? -7.812 24.163 -13.957 1.00 70.50 167 GLU A O 1
ATOM 1368 N N . GLY A 1 168 ? -7.612 23.387 -11.861 1.00 66.31 168 GLY A N 1
ATOM 1369 C CA . GLY A 1 168 ? -9.030 23.215 -11.528 1.00 66.31 168 GLY A CA 1
ATOM 1370 C C . GLY A 1 168 ? -9.402 21.753 -11.248 1.00 66.31 168 GLY A C 1
ATOM 1371 O O . GLY A 1 168 ? -9.116 20.861 -12.043 1.00 66.31 168 GLY A O 1
ATOM 1372 N N . THR A 1 169 ? -10.103 21.492 -10.143 1.00 61.84 169 THR A N 1
ATOM 1373 C CA . THR A 1 169 ? -10.474 20.136 -9.683 1.00 61.84 169 THR A CA 1
ATOM 1374 C C . THR A 1 169 ? -11.310 19.363 -10.712 1.00 61.84 169 THR A C 1
ATOM 1376 O O . THR A 1 169 ? -11.043 18.193 -10.984 1.00 61.84 169 THR A O 1
ATOM 1379 N N . LYS A 1 170 ? -12.225 20.047 -11.415 1.00 67.38 170 LYS A N 1
ATOM 1380 C CA . LYS A 1 170 ? -12.999 19.478 -12.538 1.00 67.38 170 LYS A CA 1
ATOM 1381 C C . LYS A 1 170 ? -12.128 19.060 -13.732 1.00 67.38 170 LYS A C 1
ATOM 1383 O O . LYS A 1 170 ? -12.428 18.075 -14.403 1.00 67.38 170 LYS A O 1
ATOM 1388 N N . LYS A 1 171 ? -11.015 19.761 -13.988 1.00 70.12 171 LYS A N 1
ATOM 1389 C CA . LYS A 1 171 ? -10.066 19.384 -15.051 1.00 70.12 171 LYS A CA 1
ATOM 1390 C C . LYS A 1 171 ? -9.306 18.109 -14.691 1.00 70.12 171 LYS A C 1
ATOM 1392 O O . LYS A 1 171 ? -9.018 17.342 -15.603 1.00 70.12 171 LYS A O 1
ATOM 1397 N N . VAL A 1 172 ? -9.045 17.840 -13.410 1.00 69.44 172 VAL A N 1
ATOM 1398 C CA . VAL A 1 172 ? -8.342 16.622 -12.965 1.00 69.44 172 VAL A CA 1
ATOM 1399 C C . VAL A 1 172 ? -9.162 15.368 -13.270 1.00 69.44 172 VAL A C 1
ATOM 1401 O O . VAL A 1 172 ? -8.611 14.407 -13.799 1.00 69.44 172 VAL A O 1
ATOM 1404 N N . VAL A 1 173 ? -10.479 15.398 -13.034 1.00 67.88 173 VAL A N 1
ATOM 1405 C CA . VAL A 1 173 ? -11.386 14.300 -13.428 1.00 67.88 173 VAL A CA 1
ATOM 1406 C C . VAL A 1 173 ? -11.330 14.079 -14.947 1.00 67.88 173 VAL A C 1
ATOM 1408 O O . VAL A 1 173 ? -11.207 12.946 -15.404 1.00 67.88 173 VAL A O 1
ATOM 1411 N N . SER A 1 174 ? -11.289 15.164 -15.732 1.00 68.88 174 SER A N 1
ATOM 1412 C CA . SER A 1 174 ? -11.182 15.092 -17.200 1.00 68.88 174 SER A CA 1
ATOM 1413 C C . SER A 1 174 ? -9.825 14.596 -17.725 1.00 68.88 174 SER A C 1
ATOM 1415 O O . SER A 1 174 ? -9.699 14.314 -18.916 1.00 68.88 174 SER A O 1
ATOM 1417 N N . LEU A 1 175 ? -8.786 14.480 -16.883 1.00 66.31 175 LEU A N 1
ATOM 1418 C CA . LEU A 1 175 ? -7.484 13.950 -17.316 1.00 66.31 175 LEU A CA 1
ATOM 1419 C C . LEU A 1 175 ? -7.560 12.480 -17.729 1.00 66.31 175 LEU A C 1
ATOM 1421 O O . LEU A 1 175 ? -6.724 12.048 -18.516 1.00 66.31 175 LEU A O 1
ATOM 1425 N N . PHE A 1 176 ? -8.560 11.739 -17.248 1.00 61.19 176 PHE A N 1
ATOM 1426 C CA . PHE A 1 176 ? -8.795 10.350 -17.653 1.00 61.19 176 PHE A CA 1
ATOM 1427 C C . PHE A 1 176 ? -9.443 10.232 -19.028 1.00 61.19 176 PHE A C 1
ATOM 1429 O O . PHE A 1 176 ? -9.211 9.251 -19.730 1.00 61.19 176 PHE A O 1
ATOM 1436 N N . ASP A 1 177 ? -10.190 11.252 -19.440 1.00 60.69 177 ASP A N 1
ATOM 1437 C CA . ASP A 1 177 ? -10.811 11.297 -20.764 1.00 60.69 177 ASP A CA 1
ATOM 1438 C C . ASP A 1 177 ? -9.841 11.833 -21.827 1.00 60.69 177 ASP A C 1
ATOM 1440 O O . ASP A 1 177 ? -10.031 11.645 -23.031 1.00 60.69 177 ASP A O 1
ATOM 1444 N N . LYS A 1 178 ? -8.760 12.496 -21.397 1.00 58.97 178 LYS A N 1
ATOM 1445 C CA . LYS A 1 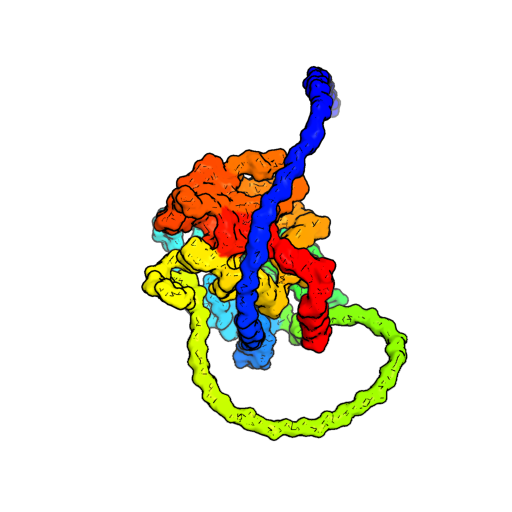178 ? -7.707 12.967 -22.293 1.00 58.97 178 LYS A CA 1
ATOM 1446 C C . LYS A 1 178 ? -6.745 11.828 -22.607 1.00 58.97 178 LYS A C 1
ATOM 1448 O O . LYS A 1 178 ? -5.902 11.464 -21.794 1.00 58.97 178 LYS A O 1
ATOM 1453 N N . ASN A 1 179 ? -6.820 11.334 -23.842 1.00 54.06 179 ASN A N 1
ATOM 1454 C CA . ASN A 1 179 ? -5.823 10.434 -24.418 1.00 54.06 179 ASN A CA 1
ATOM 1455 C C . ASN A 1 179 ? -4.413 10.983 -24.157 1.00 54.06 179 ASN A C 1
ATOM 1457 O O . ASN A 1 179 ? -4.063 12.058 -24.657 1.00 54.06 179 ASN A O 1
ATOM 1461 N N . LEU A 1 180 ? -3.584 10.252 -23.405 1.00 54.97 180 LEU A N 1
ATOM 1462 C CA . LEU A 1 180 ? -2.162 10.559 -23.332 1.00 54.97 180 LEU A CA 1
ATOM 1463 C C . LEU A 1 180 ? -1.610 10.390 -24.742 1.00 54.97 180 LEU A C 1
ATOM 1465 O O . LEU A 1 180 ? -1.494 9.279 -25.260 1.00 54.97 180 LEU A O 1
ATOM 1469 N N . GLN A 1 181 ? -1.299 11.507 -25.391 1.00 54.38 181 GLN A N 1
ATOM 1470 C CA . GLN A 1 181 ? -0.615 11.457 -26.667 1.00 54.38 181 GLN A CA 1
ATOM 1471 C C . GLN A 1 181 ? 0.822 11.039 -26.399 1.00 54.38 181 GLN A C 1
ATOM 1473 O O . GLN A 1 181 ? 1.694 11.846 -26.076 1.00 54.38 181 GLN A O 1
ATOM 1478 N N . ILE A 1 182 ? 1.061 9.741 -26.530 1.00 54.50 182 ILE A N 1
ATOM 1479 C CA . ILE A 1 182 ? 2.397 9.190 -26.661 1.00 54.50 182 ILE A CA 1
ATOM 1480 C C . ILE A 1 182 ? 2.905 9.630 -28.037 1.00 54.50 182 ILE A C 1
ATOM 1482 O O . ILE A 1 182 ? 2.769 8.920 -29.029 1.00 54.50 182 ILE A O 1
ATOM 1486 N N . VAL A 1 183 ? 3.450 10.847 -28.112 1.00 52.81 183 VAL A N 1
ATOM 1487 C CA . VAL A 1 183 ? 4.089 11.349 -29.331 1.00 52.81 183 VAL A CA 1
ATOM 1488 C C . VAL A 1 183 ? 5.408 10.602 -29.479 1.00 52.81 183 VAL A C 1
ATOM 1490 O O . VAL A 1 183 ? 6.414 10.952 -28.856 1.00 52.81 183 VAL A O 1
ATOM 1493 N N . GLY A 1 184 ? 5.374 9.513 -30.242 1.00 51.06 184 GLY A N 1
ATOM 1494 C CA . GLY A 1 184 ? 6.574 8.845 -30.712 1.00 51.06 184 GLY A CA 1
ATOM 1495 C C . GLY A 1 184 ? 7.242 9.723 -31.762 1.00 51.06 184 GLY A C 1
ATOM 1496 O O . GLY A 1 184 ? 6.673 9.966 -32.818 1.00 51.06 184 GLY A O 1
ATOM 1497 N N . ASP A 1 185 ? 8.445 10.208 -31.471 1.00 52.84 185 ASP A N 1
ATOM 1498 C CA . ASP A 1 185 ? 9.343 10.698 -32.515 1.00 52.84 185 ASP A CA 1
ATOM 1499 C C . ASP A 1 185 ? 9.837 9.461 -33.281 1.00 52.84 185 ASP A C 1
ATOM 1501 O O . ASP A 1 185 ? 10.556 8.633 -32.702 1.00 52.84 185 ASP A O 1
ATOM 1505 N N . GLU A 1 186 ? 9.405 9.307 -34.540 1.00 51.81 186 GLU A N 1
ATOM 1506 C CA . GLU A 1 186 ? 9.709 8.157 -35.416 1.00 51.81 186 GLU A CA 1
ATOM 1507 C C . GLU A 1 186 ? 11.210 7.843 -35.467 1.00 51.81 186 GLU A C 1
ATOM 1509 O O . GLU A 1 186 ? 11.612 6.704 -35.690 1.00 51.81 186 GLU A O 1
ATOM 1514 N N . THR A 1 187 ? 12.054 8.835 -35.178 1.00 57.66 187 THR A N 1
ATOM 1515 C CA . THR A 1 187 ? 13.505 8.703 -35.262 1.00 57.66 187 THR A CA 1
ATOM 1516 C C . THR A 1 187 ? 14.180 8.212 -33.975 1.00 57.66 187 THR A C 1
ATOM 1518 O O . THR A 1 187 ? 15.368 7.887 -34.017 1.00 57.66 187 THR A O 1
ATOM 1521 N N . ARG A 1 188 ? 13.497 8.166 -32.809 1.00 61.09 188 ARG A N 1
ATOM 1522 C CA . ARG A 1 188 ? 14.182 7.929 -31.510 1.00 61.09 188 ARG A CA 1
ATOM 1523 C C . ARG A 1 188 ? 13.513 6.995 -30.494 1.00 61.09 188 ARG A C 1
ATOM 1525 O O . ARG A 1 188 ? 14.064 6.870 -29.402 1.00 61.09 188 ARG A O 1
ATOM 1532 N N . PHE A 1 189 ? 12.385 6.336 -30.782 1.00 72.88 189 PHE A N 1
ATOM 1533 C CA . PHE A 1 189 ? 11.679 5.437 -29.828 1.00 72.88 189 PHE A CA 1
ATOM 1534 C C . PHE A 1 189 ? 11.447 6.044 -28.424 1.00 72.88 189 PHE A C 1
ATOM 1536 O O . PHE A 1 189 ? 11.297 5.325 -27.427 1.00 72.88 189 PHE A O 1
ATOM 1543 N N . LYS A 1 190 ? 11.456 7.379 -28.325 1.00 79.81 190 LYS A N 1
ATOM 1544 C CA . LYS A 1 190 ? 11.263 8.105 -27.073 1.00 79.81 190 LYS A CA 1
ATOM 1545 C C . LYS A 1 190 ? 9.822 8.570 -26.995 1.00 79.81 190 LYS A C 1
ATOM 1547 O O . LYS A 1 190 ? 9.304 9.147 -27.943 1.00 79.81 190 LYS A O 1
ATOM 1552 N N . LEU A 1 191 ? 9.213 8.331 -25.846 1.00 81.31 191 LEU A N 1
ATOM 1553 C CA . LEU A 1 191 ? 7.845 8.692 -25.527 1.00 81.31 191 LEU A CA 1
ATOM 1554 C C . LEU A 1 191 ? 7.853 9.913 -24.612 1.00 81.31 191 LEU A C 1
ATOM 1556 O O . LEU A 1 191 ? 8.633 9.964 -23.661 1.00 81.31 191 LEU A O 1
ATOM 1560 N N . LYS A 1 192 ? 7.016 10.908 -24.904 1.00 83.50 192 LYS A N 1
ATOM 1561 C CA . LYS A 1 192 ? 6.822 12.072 -24.032 1.00 83.50 192 LYS A CA 1
ATOM 1562 C C . LYS A 1 192 ? 5.686 11.769 -23.049 1.00 83.50 192 LYS A C 1
ATOM 1564 O O . LYS A 1 192 ? 4.572 11.504 -23.482 1.00 83.50 192 LYS A O 1
ATOM 1569 N N . CYS A 1 193 ? 5.959 11.795 -21.745 1.00 84.69 193 CYS A N 1
ATOM 1570 C CA . CYS A 1 193 ? 4.913 11.698 -20.721 1.00 84.69 193 CYS A CA 1
ATOM 1571 C C . CYS A 1 193 ? 4.045 12.967 -20.756 1.00 84.69 193 CYS A C 1
ATOM 1573 O O . CYS A 1 193 ? 4.609 14.055 -20.738 1.00 84.69 193 CYS A O 1
ATOM 1575 N N . SER A 1 194 ? 2.712 12.886 -20.798 1.00 80.81 194 SER A N 1
ATOM 1576 C CA . SER A 1 194 ? 1.870 14.100 -20.771 1.00 80.81 194 SER A CA 1
ATOM 1577 C C . SER A 1 194 ? 1.737 14.717 -19.377 1.00 80.81 194 SER A C 1
ATOM 1579 O O . SER A 1 194 ? 1.371 15.880 -19.273 1.00 80.81 194 SER A O 1
ATOM 1581 N N . LEU A 1 195 ? 2.048 13.958 -18.321 1.00 83.56 195 LEU A N 1
ATOM 1582 C CA . LEU A 1 195 ? 1.925 14.419 -16.938 1.00 83.56 195 LEU A CA 1
ATOM 1583 C C . LEU A 1 195 ? 3.099 15.311 -16.512 1.00 83.56 195 LEU A C 1
ATOM 1585 O O . LEU A 1 195 ? 2.884 16.253 -15.765 1.00 83.56 195 LEU A O 1
ATOM 1589 N N . CYS A 1 196 ? 4.326 15.021 -16.975 1.00 86.44 196 CYS A N 1
ATOM 1590 C CA . CYS A 1 196 ? 5.529 15.824 -16.677 1.00 86.44 196 CYS A CA 1
ATOM 1591 C C . CYS A 1 196 ? 6.380 16.207 -17.893 1.00 86.44 196 CYS A C 1
ATOM 1593 O O . CYS A 1 196 ? 7.525 16.630 -17.751 1.00 86.44 196 CYS A O 1
ATOM 1595 N N . TYR A 1 197 ? 5.897 15.955 -19.110 1.00 87.19 197 TYR A N 1
ATOM 1596 C CA . TYR A 1 197 ? 6.585 16.269 -20.369 1.00 87.19 197 TYR A CA 1
ATOM 1597 C C . TYR A 1 197 ? 7.977 15.639 -20.569 1.00 87.19 197 TYR A C 1
ATOM 1599 O O . TYR A 1 197 ? 8.629 15.893 -21.590 1.00 87.19 197 TYR A O 1
ATOM 1607 N N . LYS A 1 198 ? 8.421 14.757 -19.663 1.00 87.62 198 LYS A N 1
ATOM 1608 C CA . LYS A 1 198 ? 9.707 14.058 -19.745 1.00 87.62 198 LYS A CA 1
ATOM 1609 C C . LYS A 1 198 ? 9.720 13.089 -20.928 1.00 87.62 198 LYS A C 1
ATOM 1611 O O . LYS A 1 198 ? 8.780 12.321 -21.130 1.00 87.62 198 LYS A O 1
ATOM 1616 N N . ARG A 1 199 ? 10.815 13.100 -21.697 1.00 87.12 199 ARG A N 1
ATOM 1617 C CA . ARG A 1 199 ? 11.071 12.137 -22.782 1.00 87.12 199 ARG A CA 1
ATOM 1618 C C . ARG A 1 199 ? 11.735 10.879 -22.221 1.00 87.12 199 ARG A C 1
ATOM 1620 O O . ARG A 1 199 ? 12.787 10.963 -21.591 1.00 87.12 199 ARG A O 1
ATOM 1627 N N . LEU A 1 200 ? 11.143 9.719 -22.473 1.00 87.25 200 LEU A N 1
ATOM 1628 C CA . LEU A 1 200 ? 11.500 8.435 -21.869 1.00 87.25 200 LEU A CA 1
ATOM 1629 C C . LEU A 1 200 ? 11.713 7.384 -22.950 1.00 87.25 200 LEU A C 1
ATOM 1631 O O . LEU A 1 200 ? 11.038 7.406 -23.972 1.00 87.25 200 LEU A O 1
ATOM 1635 N N . ALA A 1 201 ? 12.607 6.426 -22.719 1.00 85.38 201 ALA A N 1
ATOM 1636 C CA . ALA A 1 201 ? 12.617 5.212 -23.530 1.00 85.38 201 ALA A CA 1
ATOM 1637 C C . ALA A 1 201 ? 11.314 4.427 -23.301 1.00 85.38 201 ALA A C 1
ATOM 1639 O O . ALA A 1 201 ? 10.819 4.384 -22.172 1.00 85.38 201 ALA A O 1
ATOM 1640 N N . ARG A 1 202 ? 10.785 3.769 -24.341 1.00 80.50 202 ARG A N 1
ATOM 1641 C CA . ARG A 1 202 ? 9.546 2.968 -24.264 1.00 80.50 202 ARG A CA 1
ATOM 1642 C C . ARG A 1 202 ? 9.557 1.941 -23.122 1.00 80.50 202 ARG A C 1
ATOM 1644 O O . ARG A 1 202 ? 8.554 1.791 -22.435 1.00 80.50 202 ARG A O 1
ATOM 1651 N N . THR A 1 203 ? 10.710 1.323 -22.854 1.00 80.00 203 THR A N 1
ATOM 1652 C CA . THR A 1 203 ? 10.937 0.379 -21.739 1.00 80.00 203 THR A CA 1
ATOM 1653 C C . THR A 1 203 ? 10.764 0.984 -20.349 1.00 80.00 203 THR A C 1
ATOM 1655 O O . THR A 1 203 ? 10.475 0.267 -19.399 1.00 80.00 203 THR A O 1
ATOM 1658 N N . LYS A 1 204 ? 10.964 2.296 -20.201 1.00 85.75 204 LYS A N 1
ATOM 1659 C CA . LYS A 1 204 ? 10.956 2.994 -18.908 1.00 85.75 204 LYS A CA 1
ATOM 1660 C C . LYS A 1 204 ? 9.650 3.746 -18.649 1.00 85.75 204 LYS A C 1
ATOM 1662 O O . LYS A 1 204 ? 9.541 4.416 -17.629 1.00 85.75 204 LYS A O 1
ATOM 1667 N N . VAL A 1 205 ? 8.662 3.663 -19.544 1.00 86.75 205 VAL A N 1
ATOM 1668 C CA . VAL A 1 205 ? 7.392 4.388 -19.373 1.00 86.75 205 VAL A CA 1
ATOM 1669 C C . VAL A 1 205 ? 6.589 3.846 -18.198 1.00 86.75 205 VAL A C 1
ATOM 1671 O O . VAL A 1 205 ? 6.155 4.635 -17.368 1.00 86.75 205 VAL A O 1
ATOM 1674 N N . PHE A 1 206 ? 6.450 2.524 -18.069 1.00 85.75 206 PHE A N 1
ATOM 1675 C CA . PHE A 1 206 ? 5.708 1.942 -16.947 1.00 85.75 206 PHE A CA 1
ATOM 1676 C C . PHE A 1 206 ? 6.331 2.312 -15.596 1.00 85.75 206 PHE A C 1
ATOM 1678 O O . PHE A 1 206 ? 5.642 2.824 -14.716 1.00 85.75 206 PHE A O 1
ATOM 1685 N N . SER A 1 207 ? 7.647 2.122 -15.445 1.00 84.44 207 SER A N 1
ATOM 1686 C CA . SER A 1 207 ? 8.353 2.479 -14.210 1.00 84.44 207 SER A CA 1
ATOM 1687 C C . SER A 1 207 ? 8.309 3.982 -13.942 1.00 84.44 207 SER A C 1
ATOM 1689 O O . SER A 1 207 ? 8.158 4.396 -12.799 1.00 84.44 207 SER A O 1
ATOM 1691 N N . HIS A 1 208 ? 8.364 4.813 -14.982 1.00 89.81 208 HIS A N 1
ATOM 1692 C CA . HIS A 1 208 ? 8.166 6.245 -14.835 1.00 89.81 208 HIS A CA 1
ATOM 1693 C C . HIS A 1 208 ? 6.768 6.581 -14.305 1.00 89.81 208 HIS A C 1
ATOM 1695 O O . HIS A 1 208 ? 6.679 7.249 -13.285 1.00 89.81 208 HIS A O 1
ATOM 1701 N N . ILE A 1 209 ? 5.687 6.109 -14.933 1.00 87.19 209 ILE A N 1
ATOM 1702 C CA . ILE A 1 209 ? 4.320 6.382 -14.455 1.00 87.19 209 ILE A CA 1
ATOM 1703 C C . ILE A 1 209 ? 4.137 5.882 -13.018 1.00 87.19 209 ILE A C 1
ATOM 1705 O O . ILE A 1 209 ? 3.674 6.627 -12.159 1.00 87.19 209 ILE A O 1
ATOM 1709 N N . ARG A 1 210 ? 4.596 4.665 -12.721 1.00 84.62 210 ARG A N 1
ATOM 1710 C CA . ARG A 1 210 ? 4.507 4.090 -11.377 1.00 84.62 210 ARG A CA 1
ATOM 1711 C C . ARG A 1 210 ? 5.269 4.908 -10.337 1.00 84.62 210 ARG A C 1
ATOM 1713 O O . ARG A 1 210 ? 4.693 5.278 -9.327 1.00 84.62 210 ARG A O 1
ATOM 1720 N N . TYR A 1 211 ? 6.550 5.186 -10.563 1.00 84.38 211 TYR A N 1
ATOM 1721 C CA . TYR A 1 211 ? 7.421 5.728 -9.515 1.00 84.38 211 TYR A CA 1
ATOM 1722 C C . TYR A 1 211 ? 7.538 7.248 -9.549 1.00 84.38 211 TYR A C 1
ATOM 1724 O O . TYR A 1 211 ? 7.504 7.885 -8.503 1.00 84.38 211 TYR A O 1
ATOM 1732 N N . ARG A 1 212 ? 7.648 7.859 -10.737 1.00 85.56 212 ARG A N 1
ATOM 1733 C CA . ARG A 1 212 ? 7.726 9.325 -10.852 1.00 85.56 212 ARG A CA 1
ATOM 1734 C C . ARG A 1 212 ? 6.409 9.966 -10.463 1.00 85.56 212 ARG A C 1
ATOM 1736 O O . ARG A 1 212 ? 6.448 11.019 -9.845 1.00 85.56 212 ARG A O 1
ATOM 1743 N N . HIS A 1 213 ? 5.299 9.358 -10.870 1.00 86.44 213 HIS A N 1
ATOM 1744 C CA . HIS A 1 213 ? 3.969 9.892 -10.625 1.00 86.44 213 HIS A CA 1
ATOM 1745 C C . HIS A 1 213 ? 3.229 9.165 -9.507 1.00 86.44 213 HIS A C 1
ATOM 1747 O O . HIS A 1 213 ? 2.056 9.435 -9.309 1.00 86.44 213 HIS A O 1
ATOM 1753 N N . ASN A 1 214 ? 3.885 8.260 -8.777 1.00 82.31 214 ASN A N 1
ATOM 1754 C CA . ASN A 1 214 ? 3.302 7.512 -7.663 1.00 82.31 214 ASN A CA 1
ATOM 1755 C C . ASN A 1 214 ? 1.948 6.848 -7.997 1.00 82.31 214 ASN A C 1
ATOM 1757 O O . ASN A 1 214 ? 0.986 6.933 -7.231 1.00 82.31 214 ASN A O 1
ATOM 1761 N N . PHE A 1 215 ? 1.841 6.243 -9.182 1.00 86.31 215 PHE A N 1
ATOM 1762 C CA . PHE A 1 215 ? 0.640 5.500 -9.554 1.00 86.31 215 PHE A CA 1
ATOM 1763 C C . PHE A 1 215 ? 0.622 4.150 -8.837 1.00 86.31 215 PHE A C 1
ATOM 1765 O O . PHE A 1 215 ? 1.633 3.439 -8.807 1.00 86.31 215 PHE A O 1
ATOM 1772 N N . HIS A 1 216 ? -0.553 3.739 -8.358 1.00 84.56 216 HIS A N 1
ATOM 1773 C CA . HIS A 1 216 ? -0.769 2.339 -8.009 1.00 84.56 216 HIS A CA 1
ATOM 1774 C C . HIS A 1 216 ? -0.510 1.477 -9.256 1.00 84.56 216 HIS A C 1
ATOM 1776 O O . HIS A 1 216 ? -0.900 1.887 -10.356 1.00 84.56 216 HIS A O 1
ATOM 1782 N N . PRO A 1 217 ? 0.106 0.287 -9.134 1.00 80.75 217 PRO A N 1
ATOM 1783 C CA . PRO A 1 217 ? 0.412 -0.552 -10.291 1.00 80.75 217 PRO A CA 1
ATOM 1784 C C . PRO A 1 217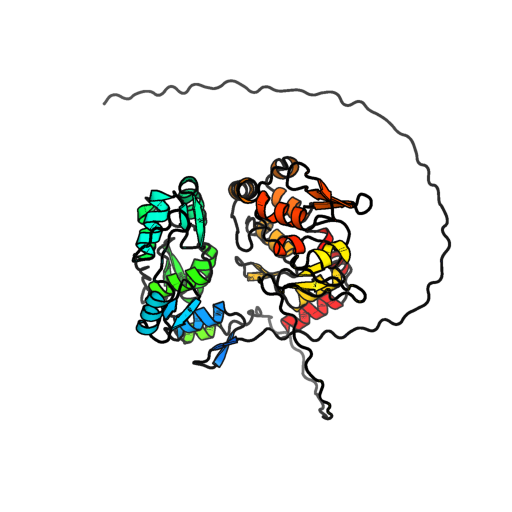 ? -0.798 -0.813 -11.194 1.00 80.75 217 PRO A C 1
ATOM 1786 O O . PRO A 1 217 ? -0.693 -0.687 -12.411 1.00 80.75 217 PRO A O 1
ATOM 1789 N N . ASP A 1 218 ? -1.958 -1.082 -10.599 1.00 82.56 218 ASP A N 1
ATOM 1790 C CA . ASP A 1 218 ? -3.199 -1.348 -11.331 1.00 82.56 218 ASP A CA 1
ATOM 1791 C C . ASP A 1 218 ? -3.684 -0.135 -12.129 1.00 82.56 218 ASP A C 1
ATOM 1793 O O . ASP A 1 218 ? -4.075 -0.265 -13.291 1.00 82.56 218 ASP A O 1
ATOM 1797 N N . PHE A 1 219 ? -3.615 1.059 -11.531 1.00 85.94 219 PHE A N 1
ATOM 1798 C CA . PHE A 1 219 ? -3.976 2.299 -12.214 1.00 85.94 219 PHE A CA 1
ATOM 1799 C C . PHE A 1 219 ? -2.955 2.649 -13.293 1.00 85.94 219 PHE A C 1
ATOM 1801 O O . PHE A 1 219 ? -3.349 3.116 -14.354 1.00 85.94 219 PHE A O 1
ATOM 1808 N N . ALA A 1 220 ? -1.666 2.356 -13.093 1.00 87.25 220 ALA A N 1
ATOM 1809 C CA . ALA A 1 220 ? -0.651 2.531 -14.129 1.00 87.25 220 ALA A CA 1
ATOM 1810 C C . ALA A 1 220 ? -0.929 1.642 -15.354 1.00 87.25 220 ALA A C 1
ATOM 1812 O O . ALA A 1 220 ? -0.811 2.111 -16.487 1.00 87.25 220 ALA A O 1
ATOM 1813 N N . VAL A 1 221 ? -1.338 0.382 -15.144 1.00 87.62 221 VAL A N 1
ATOM 1814 C CA . VAL A 1 221 ? -1.734 -0.524 -16.236 1.00 87.62 221 VAL A CA 1
ATOM 1815 C C . VAL A 1 221 ? -2.970 0.002 -16.957 1.00 87.62 221 VAL A C 1
ATOM 1817 O O . VAL A 1 221 ? -2.943 0.131 -18.180 1.00 87.62 221 VAL A O 1
ATOM 1820 N N . ALA A 1 222 ? -4.029 0.344 -16.217 1.00 85.38 222 ALA A N 1
ATOM 1821 C CA . ALA A 1 222 ? -5.260 0.884 -16.795 1.00 85.38 222 ALA A CA 1
ATOM 1822 C C . ALA A 1 222 ? -5.012 2.153 -17.607 1.00 85.38 222 ALA A C 1
ATOM 1824 O O . ALA A 1 222 ? -5.464 2.254 -18.747 1.00 85.38 222 ALA A O 1
ATOM 1825 N N . PHE A 1 223 ? -4.264 3.085 -17.025 1.00 84.94 223 PHE A N 1
ATOM 1826 C CA . PHE A 1 223 ? -3.923 4.357 -17.632 1.00 84.94 223 PHE A CA 1
ATOM 1827 C C . PHE A 1 223 ? -3.172 4.148 -18.945 1.00 84.94 223 PHE A C 1
ATOM 1829 O O . PHE A 1 223 ? -3.595 4.635 -19.987 1.00 84.94 223 PHE A O 1
ATOM 1836 N N . LEU A 1 224 ? -2.107 3.342 -18.948 1.00 86.44 224 LEU A N 1
ATOM 1837 C CA . LEU A 1 224 ? -1.350 3.066 -20.171 1.00 86.44 224 LEU A CA 1
ATOM 1838 C C . LEU A 1 224 ? -2.180 2.315 -21.222 1.00 86.44 224 LEU A C 1
ATOM 1840 O O . LEU A 1 224 ? -2.060 2.613 -22.410 1.00 86.44 224 LEU A O 1
ATOM 1844 N N . ALA A 1 225 ? -3.052 1.394 -20.804 1.00 85.00 225 ALA A N 1
ATOM 1845 C CA . ALA A 1 225 ? -3.953 0.682 -21.708 1.00 85.00 225 ALA A CA 1
ATOM 1846 C C . ALA A 1 225 ? -4.943 1.630 -22.403 1.00 85.00 225 ALA A C 1
ATOM 1848 O O . ALA A 1 225 ? -5.150 1.525 -23.608 1.00 85.00 225 ALA A O 1
ATOM 1849 N N . GLN A 1 226 ? -5.515 2.589 -21.666 1.00 82.75 226 GLN A N 1
ATOM 1850 C CA . GLN A 1 226 ? -6.392 3.629 -22.225 1.00 82.75 226 GLN A CA 1
ATOM 1851 C C . GLN A 1 226 ? -5.663 4.522 -23.233 1.00 82.75 226 GLN A C 1
ATOM 1853 O O . GLN A 1 226 ? -6.264 5.017 -24.180 1.00 82.75 226 GLN A O 1
ATOM 1858 N N . CYS A 1 227 ? -4.351 4.674 -23.075 1.00 78.88 227 CYS A N 1
ATOM 1859 C CA . CYS A 1 227 ? -3.512 5.464 -23.969 1.00 78.88 227 CYS A CA 1
ATOM 1860 C C . CYS A 1 227 ? -3.043 4.688 -25.211 1.00 78.88 227 CYS A C 1
ATOM 1862 O O . CYS A 1 227 ? -2.132 5.143 -25.903 1.00 78.88 227 CYS A O 1
ATOM 1864 N N . ASN A 1 228 ? -3.620 3.509 -25.479 1.00 77.38 228 ASN A N 1
ATOM 1865 C CA . ASN A 1 228 ? -3.207 2.591 -26.544 1.00 77.38 228 ASN A CA 1
ATOM 1866 C C . ASN A 1 228 ? -1.701 2.271 -26.507 1.00 77.38 228 ASN A C 1
ATOM 1868 O O . ASN A 1 228 ? -1.060 2.074 -27.543 1.00 77.38 228 ASN A O 1
ATOM 1872 N N . PHE A 1 229 ? -1.105 2.244 -25.311 1.00 81.44 229 PHE A N 1
ATOM 1873 C CA . PHE A 1 229 ? 0.292 1.872 -25.163 1.00 81.44 229 PHE A CA 1
ATOM 1874 C C . PHE A 1 229 ? 0.466 0.384 -25.466 1.00 81.44 229 PHE A C 1
ATOM 1876 O O . PHE A 1 229 ? -0.143 -0.474 -24.833 1.00 81.44 229 PHE A O 1
ATOM 1883 N N . THR A 1 230 ? 1.351 0.079 -26.407 1.00 73.56 230 THR A N 1
ATOM 1884 C CA . THR A 1 230 ? 1.749 -1.291 -26.745 1.00 73.56 230 THR A CA 1
ATOM 1885 C C . THR A 1 230 ? 3.235 -1.472 -26.453 1.00 73.56 230 THR A C 1
ATOM 1887 O O . THR A 1 230 ? 4.001 -0.501 -26.495 1.00 73.56 230 THR A O 1
ATOM 1890 N N . ILE A 1 231 ? 3.690 -2.692 -26.175 1.00 73.31 231 ILE A N 1
ATOM 1891 C CA . ILE A 1 231 ? 5.122 -3.016 -26.104 1.00 73.31 231 ILE A CA 1
ATOM 1892 C C . ILE A 1 231 ? 5.448 -3.911 -27.302 1.00 73.31 231 ILE A C 1
ATOM 1894 O O . ILE A 1 231 ? 4.767 -4.902 -27.533 1.00 73.31 231 ILE A O 1
ATOM 1898 N N . ASN A 1 232 ? 6.475 -3.552 -28.080 1.00 70.69 232 ASN A N 1
ATOM 1899 C CA . ASN A 1 232 ? 6.954 -4.423 -29.158 1.00 70.69 232 ASN A CA 1
ATOM 1900 C C . ASN A 1 232 ? 7.622 -5.680 -28.564 1.00 70.69 232 ASN A C 1
ATOM 1902 O O . ASN A 1 232 ? 8.296 -5.576 -27.539 1.00 70.69 232 ASN A O 1
ATOM 1906 N N . GLU A 1 233 ? 7.486 -6.833 -29.219 1.00 59.16 233 GLU A N 1
ATOM 1907 C CA . GLU A 1 233 ? 8.025 -8.126 -28.776 1.00 59.16 233 GLU A CA 1
ATOM 1908 C C . GLU A 1 233 ? 9.523 -8.072 -28.461 1.00 59.16 233 GLU A C 1
ATOM 1910 O O . GLU A 1 233 ? 9.951 -8.539 -27.405 1.00 59.16 233 GLU A O 1
ATOM 1915 N N . ASP A 1 234 ? 10.302 -7.394 -29.304 1.00 55.03 234 ASP A N 1
ATOM 1916 C CA . ASP A 1 234 ? 11.753 -7.237 -29.125 1.00 55.03 234 ASP A CA 1
ATOM 1917 C C . ASP A 1 234 ? 12.108 -6.482 -27.832 1.00 55.03 234 ASP A C 1
ATOM 1919 O O . ASP A 1 234 ? 13.060 -6.798 -27.114 1.00 55.03 234 ASP A O 1
ATOM 1923 N N . ILE A 1 235 ? 11.295 -5.478 -27.502 1.00 58.00 235 ILE A N 1
ATOM 1924 C CA . ILE A 1 235 ? 11.455 -4.648 -26.307 1.00 58.00 235 ILE A CA 1
ATOM 1925 C C . ILE A 1 235 ? 11.041 -5.438 -25.066 1.00 58.00 235 ILE A C 1
ATOM 1927 O O . ILE A 1 235 ? 11.653 -5.306 -24.008 1.00 58.00 235 ILE A O 1
ATOM 1931 N N . TYR A 1 236 ? 10.007 -6.262 -25.203 1.00 60.62 236 TYR A N 1
ATOM 1932 C CA . TYR A 1 236 ? 9.478 -7.081 -24.131 1.00 60.62 236 TYR A CA 1
ATOM 1933 C C . TYR A 1 236 ? 10.442 -8.197 -23.719 1.00 60.62 236 TYR A C 1
ATOM 1935 O O . TYR A 1 236 ? 10.692 -8.365 -22.528 1.00 60.62 236 TYR A O 1
ATOM 1943 N N . ARG A 1 237 ? 11.067 -8.885 -24.684 1.00 54.38 237 ARG A N 1
ATOM 1944 C CA . ARG A 1 237 ? 12.139 -9.853 -24.397 1.00 54.38 237 ARG A CA 1
ATOM 1945 C C . ARG A 1 237 ? 13.298 -9.193 -23.659 1.00 54.38 237 ARG A C 1
ATOM 1947 O O . ARG A 1 237 ? 13.740 -9.720 -22.657 1.00 54.38 237 ARG A O 1
ATOM 1954 N N . THR A 1 238 ? 13.677 -7.971 -24.033 1.00 53.50 238 THR A N 1
ATOM 1955 C CA . THR A 1 238 ? 14.703 -7.197 -23.303 1.00 53.50 238 THR A CA 1
ATOM 1956 C C . THR A 1 238 ? 14.287 -6.831 -21.865 1.00 53.50 238 THR A C 1
ATOM 1958 O O . THR A 1 238 ? 15.144 -6.645 -21.010 1.00 53.50 238 THR A O 1
ATOM 1961 N N . LEU A 1 239 ? 12.986 -6.706 -21.574 1.00 53.00 239 LEU A N 1
ATOM 1962 C CA . LEU A 1 239 ? 12.474 -6.447 -20.219 1.00 53.00 239 LEU A CA 1
ATOM 1963 C C . LEU A 1 239 ? 12.401 -7.714 -19.352 1.00 53.00 239 LEU A C 1
ATOM 1965 O O . LEU A 1 239 ? 12.408 -7.595 -18.129 1.00 53.00 239 LEU A O 1
ATOM 1969 N N . LEU A 1 240 ? 12.306 -8.896 -19.969 1.00 50.06 240 LEU A N 1
ATOM 1970 C CA . LEU A 1 240 ? 12.305 -10.195 -19.287 1.00 50.06 240 LEU A CA 1
ATOM 1971 C C . LEU A 1 240 ? 13.706 -10.809 -19.171 1.00 50.06 240 LEU A C 1
ATOM 1973 O O . LEU A 1 240 ? 14.006 -11.438 -18.162 1.00 50.06 240 LEU A O 1
ATOM 1977 N N . ASP A 1 241 ? 14.556 -10.568 -20.168 1.00 38.94 241 ASP A N 1
ATOM 1978 C CA . ASP A 1 241 ? 15.948 -11.009 -20.273 1.00 38.94 241 ASP A CA 1
ATOM 1979 C C . ASP A 1 241 ? 16.931 -9.930 -19.783 1.00 38.94 241 ASP A C 1
ATOM 1981 O O . ASP A 1 241 ? 18.057 -9.859 -20.270 1.00 38.94 241 ASP A O 1
ATOM 1985 N N . GLU A 1 242 ? 16.553 -9.061 -18.842 1.00 36.78 242 GLU A N 1
ATOM 1986 C CA . GLU A 1 242 ? 17.556 -8.391 -18.002 1.00 36.78 242 GLU A CA 1
ATOM 1987 C C . GLU A 1 242 ? 17.859 -9.332 -16.825 1.00 36.78 242 GLU A C 1
ATOM 1989 O O . GLU A 1 242 ? 17.238 -9.203 -15.766 1.00 36.78 242 GLU A O 1
ATOM 1994 N N . PRO A 1 243 ? 18.819 -10.278 -16.941 1.00 35.31 243 PRO A N 1
ATOM 1995 C CA . PRO A 1 243 ? 19.521 -10.692 -15.747 1.00 35.31 243 PRO A CA 1
ATOM 1996 C C . PRO A 1 243 ? 20.169 -9.428 -15.185 1.00 35.31 243 PRO A C 1
ATOM 1998 O O . PRO A 1 243 ? 20.626 -8.569 -15.948 1.00 35.31 243 PRO A O 1
ATOM 2001 N N . VAL A 1 244 ? 20.221 -9.319 -13.858 1.00 38.91 244 VAL A N 1
ATOM 2002 C CA . VAL A 1 244 ? 21.081 -8.371 -13.140 1.00 38.91 244 VAL A CA 1
ATOM 2003 C C . VAL A 1 244 ? 22.403 -8.272 -13.903 1.00 38.91 244 VAL A C 1
ATOM 2005 O O . VAL A 1 244 ? 23.186 -9.223 -13.909 1.00 38.91 244 VAL A O 1
ATOM 2008 N N . ARG A 1 245 ? 22.620 -7.181 -14.654 1.00 35.88 245 ARG A N 1
ATOM 2009 C CA . ARG A 1 245 ? 23.788 -7.068 -15.533 1.00 35.88 245 ARG A CA 1
ATOM 2010 C C . ARG A 1 245 ? 25.036 -7.153 -14.663 1.00 35.88 245 ARG A C 1
ATOM 2012 O O . ARG A 1 245 ? 25.401 -6.174 -14.013 1.00 35.88 245 ARG A O 1
ATOM 2019 N N . LYS A 1 246 ? 25.721 -8.301 -14.690 1.00 36.38 246 LYS A N 1
ATOM 2020 C CA . LYS A 1 246 ? 27.105 -8.420 -14.229 1.00 36.38 246 LYS A CA 1
ATOM 2021 C C . LYS A 1 246 ? 27.917 -7.378 -14.996 1.00 36.38 246 LYS A C 1
ATOM 2023 O O . LYS A 1 246 ? 28.083 -7.465 -16.214 1.00 36.38 246 LYS A O 1
ATOM 2028 N N . ARG A 1 247 ? 28.367 -6.340 -14.284 1.00 31.06 247 ARG A N 1
ATOM 2029 C CA . ARG A 1 247 ? 29.377 -5.406 -14.786 1.00 31.06 247 ARG A CA 1
ATOM 2030 C C . ARG A 1 247 ? 30.596 -6.222 -15.211 1.00 31.06 247 ARG A C 1
ATOM 2032 O O . ARG A 1 247 ? 30.998 -7.144 -14.508 1.00 31.06 247 ARG A O 1
ATOM 2039 N N . ARG A 1 248 ? 31.147 -5.850 -16.367 1.00 33.34 248 ARG A N 1
ATOM 2040 C CA . ARG A 1 248 ? 32.392 -6.366 -16.946 1.00 33.34 248 ARG A CA 1
ATOM 2041 C C . ARG A 1 248 ? 33.455 -6.561 -15.859 1.00 33.34 248 ARG A C 1
ATOM 2043 O O . ARG A 1 248 ? 33.855 -5.583 -15.235 1.00 33.34 248 ARG A O 1
ATOM 2050 N N . GLN A 1 249 ? 33.908 -7.795 -15.671 1.00 35.53 249 GLN A N 1
ATOM 2051 C CA . GLN A 1 249 ? 35.247 -8.052 -15.154 1.00 35.53 249 GLN A CA 1
ATOM 2052 C C . GLN A 1 249 ? 36.174 -8.199 -16.362 1.00 35.53 249 GLN A C 1
ATOM 2054 O O . GLN A 1 249 ? 35.854 -8.921 -17.309 1.00 35.53 249 GLN A O 1
ATOM 2059 N N . ASP A 1 250 ? 37.277 -7.457 -16.338 1.00 34.22 250 ASP A N 1
ATOM 2060 C CA . ASP A 1 250 ? 38.406 -7.642 -17.245 1.00 34.22 250 ASP A CA 1
ATOM 2061 C C . ASP A 1 250 ? 39.040 -9.035 -17.046 1.00 34.22 250 ASP A C 1
ATOM 2063 O O . ASP A 1 250 ? 38.932 -9.619 -15.963 1.00 34.22 250 ASP A O 1
ATOM 2067 N N . PRO A 1 251 ? 39.684 -9.601 -18.083 1.00 40.16 251 PRO A N 1
ATOM 2068 C CA . PRO A 1 251 ? 40.089 -10.997 -18.096 1.00 40.16 251 PRO A CA 1
ATOM 2069 C C . PRO A 1 251 ? 41.417 -11.198 -17.362 1.00 40.16 251 PRO A C 1
ATOM 2071 O O . PRO A 1 251 ? 42.433 -10.608 -17.725 1.00 40.16 251 PRO A O 1
ATOM 2074 N N . LEU A 1 252 ? 41.437 -12.112 -16.391 1.00 35.66 252 LEU A N 1
ATOM 2075 C CA . LEU A 1 252 ? 42.669 -12.731 -15.908 1.00 35.66 252 LEU A CA 1
ATOM 2076 C C . LEU A 1 252 ? 42.553 -14.258 -15.982 1.00 35.66 252 LEU A C 1
ATOM 2078 O O . LEU A 1 252 ? 41.555 -14.861 -15.601 1.00 35.66 252 LEU A O 1
ATOM 2082 N N . ASN A 1 253 ? 43.598 -14.830 -16.572 1.00 36.03 253 ASN A N 1
ATOM 2083 C CA . ASN A 1 253 ? 43.783 -16.213 -16.999 1.00 36.03 253 ASN A CA 1
ATOM 2084 C C . ASN A 1 253 ? 43.737 -17.244 -15.854 1.00 36.03 253 ASN A C 1
ATOM 2086 O O . ASN A 1 253 ? 44.259 -16.980 -14.775 1.00 36.03 253 ASN A O 1
ATOM 2090 N N . GLY A 1 254 ? 43.281 -18.471 -16.145 1.00 31.73 254 GLY A N 1
ATOM 2091 C CA . GLY A 1 254 ? 43.577 -19.661 -15.326 1.00 31.73 254 GLY A CA 1
ATOM 2092 C C . GLY A 1 254 ? 42.786 -20.917 -15.739 1.00 31.73 254 GLY A C 1
ATOM 2093 O O . GLY A 1 254 ? 41.585 -20.784 -15.947 1.00 31.73 254 GLY A O 1
ATOM 2094 N N . PRO A 1 255 ? 43.412 -22.103 -15.920 1.00 38.97 255 PRO A N 1
ATOM 2095 C CA . PRO A 1 255 ? 42.882 -23.179 -16.766 1.00 38.97 255 PRO A CA 1
ATOM 2096 C C . PRO A 1 255 ? 42.025 -24.242 -16.054 1.00 38.97 255 PRO A C 1
ATOM 2098 O O . PRO A 1 255 ? 42.086 -24.429 -14.843 1.00 38.97 255 PRO A O 1
ATOM 2101 N N . LEU A 1 256 ? 41.259 -24.953 -16.893 1.00 38.16 256 LEU A N 1
ATOM 2102 C CA . LEU A 1 256 ? 40.396 -26.103 -16.614 1.00 38.16 256 LEU A CA 1
ATOM 2103 C C . LEU A 1 256 ? 41.116 -27.270 -15.921 1.00 38.16 256 LEU A C 1
ATOM 2105 O O . LEU A 1 256 ? 42.139 -27.717 -16.430 1.00 38.16 256 LEU A O 1
ATOM 2109 N N . GLU A 1 257 ? 40.450 -27.895 -14.942 1.00 31.50 257 GLU A N 1
ATOM 2110 C CA . GLU A 1 257 ? 40.548 -29.343 -14.707 1.00 31.50 257 GLU A CA 1
ATOM 2111 C C . GLU A 1 257 ? 39.186 -29.985 -14.380 1.00 31.50 257 GLU A C 1
ATOM 2113 O O . GLU A 1 257 ? 38.198 -29.320 -14.069 1.00 31.50 257 GLU A O 1
ATOM 2118 N N . ALA A 1 258 ? 39.132 -31.299 -14.596 1.00 31.42 258 ALA A N 1
ATOM 2119 C CA . ALA A 1 258 ? 37.979 -32.071 -15.034 1.00 31.42 258 ALA A CA 1
ATOM 2120 C C . ALA A 1 258 ? 37.115 -32.686 -13.915 1.00 31.42 258 ALA A C 1
ATOM 2122 O O . ALA A 1 258 ? 37.577 -33.047 -12.838 1.00 31.42 258 ALA A O 1
ATOM 2123 N N . SER A 1 259 ? 35.841 -32.893 -14.256 1.00 33.59 259 SER A N 1
ATOM 2124 C CA . SER A 1 259 ? 34.841 -33.685 -13.526 1.00 33.59 259 SER A CA 1
ATOM 2125 C C . SER A 1 259 ? 35.025 -35.198 -13.733 1.00 33.59 259 SER A C 1
ATOM 2127 O O . SER A 1 259 ? 35.448 -35.621 -14.812 1.00 33.59 259 SER A O 1
ATOM 2129 N N . PRO A 1 260 ? 34.542 -36.024 -12.785 1.00 43.94 260 PRO A N 1
ATOM 2130 C CA . PRO A 1 260 ? 33.856 -37.255 -13.163 1.00 43.94 260 PRO A CA 1
ATOM 2131 C C . PRO A 1 260 ? 32.457 -37.413 -12.536 1.00 43.94 260 PRO A C 1
ATOM 2133 O O . PRO A 1 260 ? 32.169 -36.984 -11.421 1.00 43.94 260 PRO A O 1
ATOM 2136 N N . ARG A 1 261 ? 31.592 -38.068 -13.320 1.00 34.16 261 ARG A N 1
ATOM 2137 C CA . ARG A 1 261 ? 30.192 -38.446 -13.055 1.00 34.16 261 ARG A CA 1
ATOM 2138 C C . ARG A 1 261 ? 30.059 -39.682 -12.152 1.00 34.16 261 ARG A C 1
ATOM 2140 O O . ARG A 1 261 ? 30.895 -40.573 -12.258 1.00 34.16 261 ARG A O 1
ATOM 2147 N N . ALA A 1 262 ? 28.898 -39.780 -11.477 1.00 32.50 262 ALA A N 1
ATOM 2148 C CA . ALA A 1 262 ? 27.966 -40.935 -11.336 1.00 32.50 262 ALA A CA 1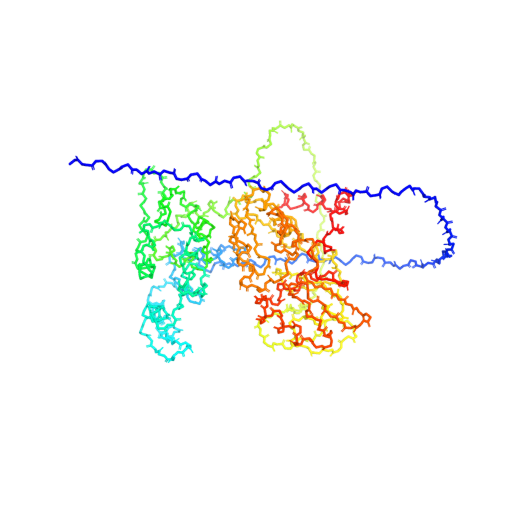
ATOM 2149 C C . ALA A 1 262 ? 27.402 -41.070 -9.893 1.00 32.50 262 ALA A C 1
ATOM 2151 O O . ALA A 1 262 ? 28.011 -40.531 -8.976 1.00 32.50 262 ALA A O 1
ATOM 2152 N N . PRO A 1 263 ? 26.361 -41.892 -9.619 1.00 40.22 263 PRO A N 1
ATOM 2153 C CA . PRO A 1 263 ? 25.076 -42.077 -10.304 1.00 40.22 263 PRO A CA 1
ATOM 2154 C C . PRO A 1 263 ? 23.849 -41.990 -9.347 1.00 40.22 263 PRO A C 1
ATOM 2156 O O . PRO A 1 263 ? 23.955 -41.861 -8.134 1.00 40.22 263 PRO A O 1
ATOM 2159 N N . SER A 1 264 ? 22.664 -42.104 -9.949 1.00 34.25 264 SER A N 1
ATOM 2160 C CA . SER A 1 264 ? 21.295 -42.179 -9.405 1.00 34.25 264 SER A CA 1
ATOM 2161 C C . SER A 1 264 ? 20.982 -43.322 -8.413 1.00 34.25 264 SER A C 1
ATOM 2163 O O . SER A 1 264 ? 21.429 -44.443 -8.646 1.00 34.25 264 SER A O 1
ATOM 2165 N N . SER A 1 265 ? 20.058 -43.112 -7.452 1.00 29.38 265 SER A N 1
ATOM 2166 C CA . SER A 1 265 ? 18.744 -43.816 -7.337 1.00 29.38 265 SER A CA 1
ATOM 2167 C C . SER A 1 265 ? 18.067 -43.718 -5.943 1.00 29.38 265 SER A C 1
ATOM 2169 O O . SER A 1 265 ? 18.741 -43.530 -4.936 1.00 29.38 265 SER A O 1
ATOM 2171 N N . CYS A 1 266 ? 16.735 -43.934 -5.944 1.00 27.59 266 CYS A N 1
ATOM 2172 C CA . CYS A 1 266 ? 15.784 -44.186 -4.831 1.00 27.59 266 CYS A CA 1
ATOM 2173 C C . CYS A 1 266 ? 15.314 -42.947 -4.030 1.00 27.59 266 CYS A C 1
ATOM 2175 O O . CYS A 1 266 ? 16.122 -42.209 -3.499 1.00 27.59 266 CYS A O 1
ATOM 2177 N N . GLY A 1 267 ? 14.029 -42.610 -3.854 1.00 26.91 267 GLY A N 1
ATOM 2178 C CA . GLY A 1 267 ? 12.764 -43.323 -4.043 1.00 26.91 267 GLY A CA 1
ATOM 2179 C C . GLY A 1 267 ? 12.007 -43.417 -2.709 1.00 26.91 267 GLY A C 1
ATOM 2180 O O . GLY A 1 267 ? 12.312 -44.309 -1.927 1.00 26.91 267 GLY A O 1
ATOM 2181 N N . SER A 1 268 ? 11.039 -42.523 -2.442 1.00 28.56 268 SER A N 1
ATOM 2182 C CA . SER A 1 268 ? 9.860 -42.755 -1.572 1.00 28.56 268 SER A CA 1
ATOM 2183 C C . SER A 1 268 ? 8.878 -41.565 -1.603 1.00 28.56 268 SER A C 1
ATOM 2185 O O . SER A 1 268 ? 9.326 -40.418 -1.614 1.00 28.56 268 SER A O 1
ATOM 2187 N N . PRO A 1 269 ? 7.551 -41.805 -1.589 1.00 27.89 269 PRO A N 1
ATOM 2188 C CA .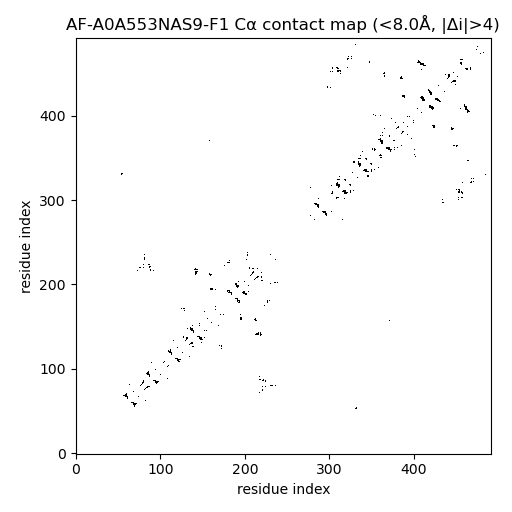 PRO A 1 269 ? 6.532 -40.762 -1.643 1.00 27.89 269 PRO A CA 1
ATOM 2189 C C . PRO A 1 269 ? 6.260 -40.197 -0.243 1.00 27.89 269 PRO A C 1
ATOM 2191 O O . PRO A 1 269 ? 5.988 -40.948 0.694 1.00 27.89 269 PRO A O 1
ATOM 2194 N N . ARG A 1 270 ? 6.299 -38.870 -0.090 1.00 28.72 270 ARG A N 1
ATOM 2195 C CA . ARG A 1 270 ? 5.767 -38.186 1.096 1.00 28.72 270 ARG A CA 1
ATOM 2196 C C . ARG A 1 270 ? 4.571 -37.341 0.688 1.00 28.72 270 ARG A C 1
ATOM 2198 O O . ARG A 1 270 ? 4.661 -36.514 -0.213 1.00 28.72 270 ARG A O 1
ATOM 2205 N N . SER A 1 271 ? 3.452 -37.614 1.345 1.00 25.94 271 SER A N 1
ATOM 2206 C CA . SER A 1 271 ? 2.187 -36.905 1.206 1.00 25.94 271 SER A CA 1
ATOM 2207 C C . SER A 1 271 ? 2.363 -35.407 1.489 1.00 25.94 271 SER A C 1
ATOM 2209 O O . SER A 1 271 ? 3.069 -35.061 2.439 1.00 25.94 271 SER A O 1
ATOM 2211 N N . PRO A 1 272 ? 1.719 -34.511 0.724 1.00 28.05 272 PRO A N 1
ATOM 2212 C CA . PRO A 1 272 ? 1.779 -33.085 1.003 1.00 28.05 272 PRO A CA 1
ATOM 2213 C C . PRO A 1 272 ? 0.945 -32.748 2.247 1.00 28.05 272 PRO A C 1
ATOM 2215 O O . PRO A 1 272 ? -0.246 -33.054 2.314 1.00 28.05 272 PRO A O 1
ATOM 2218 N N . LEU A 1 273 ? 1.581 -32.098 3.226 1.00 27.02 273 LEU A N 1
ATOM 2219 C CA . LEU A 1 273 ? 0.882 -31.300 4.234 1.00 27.02 273 LEU A CA 1
ATOM 2220 C C . LEU A 1 273 ? 0.339 -30.031 3.553 1.00 27.02 273 LEU A C 1
ATOM 2222 O O . LEU A 1 273 ? 1.021 -29.475 2.687 1.00 27.02 273 LEU A O 1
ATOM 2226 N N . PRO A 1 274 ? -0.875 -29.567 3.892 1.00 26.69 274 PRO A N 1
ATOM 2227 C CA . PRO A 1 274 ? -1.469 -28.424 3.218 1.00 26.69 274 PRO A CA 1
ATOM 2228 C C . PRO A 1 274 ? -0.811 -27.111 3.682 1.00 26.69 274 PRO A C 1
ATOM 2230 O O . PRO A 1 274 ? -0.451 -26.987 4.854 1.00 26.69 274 PRO A O 1
ATOM 2233 N N . PRO A 1 275 ? -0.673 -26.111 2.794 1.00 32.72 275 PRO A N 1
ATOM 2234 C CA . PRO A 1 275 ? -0.164 -24.797 3.162 1.00 32.72 275 PRO A CA 1
ATOM 2235 C C . PRO A 1 275 ? -1.198 -24.029 3.995 1.00 32.72 275 PRO A C 1
ATOM 2237 O O . PRO A 1 275 ? -2.371 -23.946 3.622 1.00 32.72 275 PRO A O 1
ATOM 2240 N N . PHE A 1 276 ? -0.745 -23.424 5.095 1.00 36.16 276 PHE A N 1
ATOM 2241 C CA . PHE A 1 276 ? -1.515 -22.422 5.827 1.00 36.16 276 PHE A CA 1
ATOM 2242 C C . PHE A 1 276 ? -1.681 -21.173 4.951 1.00 36.16 276 PHE A C 1
ATOM 2244 O O . PHE A 1 276 ? -0.703 -20.584 4.493 1.00 36.16 276 PHE A O 1
ATOM 2251 N N . LYS A 1 277 ? -2.936 -20.796 4.699 1.00 30.59 277 LYS A N 1
ATOM 2252 C CA . LYS A 1 277 ? -3.336 -19.495 4.156 1.00 30.59 277 LYS A CA 1
ATOM 2253 C C . LYS A 1 277 ? -3.990 -18.716 5.291 1.00 30.59 277 LYS A C 1
ATOM 2255 O O . LYS A 1 277 ? -4.990 -19.190 5.821 1.00 30.59 277 LYS A O 1
ATOM 2260 N N . LEU A 1 278 ? -3.479 -17.535 5.616 1.00 37.72 278 LEU A N 1
ATOM 2261 C CA . LEU A 1 278 ? -4.252 -16.519 6.325 1.00 37.72 278 LEU A CA 1
ATOM 2262 C C . LEU A 1 278 ? -4.587 -15.423 5.316 1.00 37.72 278 LEU A C 1
ATOM 2264 O O . LEU A 1 278 ? -3.727 -14.724 4.796 1.00 37.72 278 LEU A O 1
ATOM 2268 N N . VAL A 1 279 ? -5.866 -15.408 4.956 1.00 38.34 279 VAL A N 1
ATOM 2269 C CA . VAL A 1 279 ? -6.538 -14.442 4.089 1.00 38.34 279 VAL A CA 1
ATOM 2270 C C . VAL A 1 279 ? -7.086 -13.329 4.986 1.00 38.34 279 VAL A C 1
ATOM 2272 O O . VAL A 1 279 ? -7.400 -13.574 6.148 1.00 38.34 279 VAL A O 1
ATOM 2275 N N . GLY A 1 280 ? -7.263 -12.120 4.449 1.00 35.69 280 GLY A N 1
ATOM 2276 C CA . GLY A 1 280 ? -8.005 -11.016 5.076 1.00 35.69 280 GLY A CA 1
ATOM 2277 C C . GLY A 1 280 ? -9.515 -11.268 5.261 1.00 35.69 280 GLY A C 1
ATOM 2278 O O . GLY A 1 280 ? -10.321 -10.362 5.069 1.00 35.69 280 GLY A O 1
ATOM 2279 N N . SER A 1 281 ? -9.912 -12.489 5.607 1.00 39.69 281 SER A N 1
ATOM 2280 C CA . SER A 1 281 ? -11.261 -12.889 6.005 1.00 39.69 281 SER A CA 1
ATOM 2281 C C . SER A 1 281 ? -11.327 -13.008 7.531 1.00 39.69 281 SER A C 1
ATOM 2283 O O . SER A 1 281 ? -10.311 -13.152 8.207 1.00 39.69 281 SER A O 1
ATOM 2285 N N . LYS A 1 282 ? -12.535 -12.921 8.096 1.00 54.03 282 LYS A N 1
ATOM 2286 C CA . LYS A 1 282 ? -12.850 -13.114 9.528 1.00 54.03 282 LYS A CA 1
ATOM 2287 C C . LYS A 1 282 ? -12.600 -14.557 10.008 1.00 54.03 282 LYS A C 1
ATOM 2289 O O . LYS A 1 282 ? -13.341 -15.063 10.846 1.00 54.03 282 LYS A O 1
ATOM 2294 N N . ASP A 1 283 ? -11.614 -15.236 9.447 1.00 69.25 283 ASP A N 1
ATOM 2295 C CA . ASP A 1 283 ? -11.451 -16.661 9.633 1.00 69.25 283 ASP A CA 1
ATOM 2296 C C . ASP A 1 283 ? -10.695 -16.897 10.934 1.00 69.25 283 ASP A C 1
ATOM 2298 O O . ASP A 1 283 ? -9.561 -16.458 11.134 1.00 69.25 283 ASP A O 1
ATOM 2302 N N . GLU A 1 284 ? -11.385 -17.564 11.847 1.00 87.50 284 GLU A N 1
ATOM 2303 C CA . GLU A 1 284 ? -10.802 -18.117 13.052 1.00 87.50 284 GLU A CA 1
ATOM 2304 C C . GLU A 1 284 ? -9.610 -19.017 12.689 1.00 87.50 284 GLU A C 1
ATOM 2306 O O . GLU A 1 284 ? -9.725 -19.921 11.856 1.00 87.50 284 GLU A O 1
ATOM 2311 N N . TYR A 1 285 ? -8.461 -18.795 13.326 1.00 87.06 285 TYR A N 1
ATOM 2312 C CA . TYR A 1 285 ? -7.287 -19.649 13.190 1.00 87.06 285 TYR A CA 1
ATOM 2313 C C . TYR A 1 285 ? -7.012 -20.389 14.500 1.00 87.06 285 TYR A C 1
ATOM 2315 O O . TYR A 1 285 ? -7.219 -19.871 15.600 1.00 87.06 285 TYR A O 1
ATOM 2323 N N . LYS A 1 286 ? -6.540 -21.633 14.377 1.00 91.44 286 LYS A N 1
ATOM 2324 C CA . LYS A 1 286 ? -6.039 -22.414 15.513 1.00 91.44 286 LYS A CA 1
ATOM 2325 C C . LYS A 1 286 ? -4.591 -22.025 15.771 1.00 91.44 286 LYS A C 1
ATOM 2327 O O . LYS A 1 286 ? -3.800 -22.021 14.825 1.00 91.44 286 LYS A O 1
ATOM 2332 N N . CYS A 1 287 ? -4.244 -21.731 17.022 1.00 93.19 287 CYS A N 1
ATOM 2333 C CA . CYS A 1 287 ? -2.859 -21.450 17.385 1.00 93.19 287 CYS A CA 1
ATOM 2334 C C . CYS A 1 287 ? -1.942 -22.624 16.991 1.00 93.19 287 CYS A C 1
ATOM 2336 O O . CYS A 1 287 ? -2.260 -23.786 17.242 1.00 93.19 287 CYS A O 1
ATOM 2338 N N . SER A 1 288 ? -0.816 -22.320 16.340 1.00 90.81 288 SER A N 1
ATOM 2339 C CA . SER A 1 288 ? 0.159 -23.318 15.881 1.00 90.81 288 SER A CA 1
ATOM 2340 C C . SER A 1 288 ? 1.145 -23.744 16.973 1.00 90.81 288 SER A C 1
ATOM 2342 O O . SER A 1 288 ? 1.880 -24.715 16.786 1.00 90.81 288 SER A O 1
ATOM 2344 N N . VAL A 1 289 ? 1.172 -23.041 18.109 1.00 92.69 289 VAL A N 1
ATOM 2345 C CA . VAL A 1 289 ? 2.103 -23.312 19.206 1.00 92.69 289 VAL A CA 1
ATOM 2346 C C . VAL A 1 289 ? 1.667 -24.569 19.966 1.00 92.69 289 VAL A C 1
ATOM 2348 O O . VAL A 1 289 ? 0.535 -24.623 20.457 1.00 92.69 289 VAL A O 1
ATOM 2351 N N . PRO A 1 290 ? 2.540 -25.588 20.102 1.00 94.56 290 PRO A N 1
ATOM 2352 C CA . PRO A 1 290 ? 2.215 -26.808 20.832 1.00 94.56 290 PRO A CA 1
ATOM 2353 C C . PRO A 1 290 ? 1.735 -26.514 22.258 1.00 94.56 290 PRO A C 1
ATOM 2355 O O . PRO A 1 290 ? 2.407 -25.828 23.023 1.00 94.56 290 PRO A O 1
ATOM 2358 N N . GLY A 1 291 ? 0.568 -27.051 22.614 1.00 94.25 291 GLY A N 1
ATOM 2359 C CA . GLY A 1 291 ? -0.051 -26.849 23.929 1.00 94.25 291 GLY A CA 1
ATOM 2360 C C . GLY A 1 291 ? -0.998 -25.649 24.018 1.00 94.25 291 GLY A C 1
ATOM 2361 O O . GLY A 1 291 ? -1.739 -25.556 24.993 1.00 94.25 291 GLY A O 1
ATOM 2362 N N . CYS A 1 292 ? -1.053 -24.783 23.003 1.00 95.06 292 CYS A N 1
ATOM 2363 C CA . CYS A 1 292 ? -2.055 -23.727 22.928 1.00 95.06 292 CYS A CA 1
ATOM 2364 C C . CYS A 1 292 ? -3.294 -24.208 22.160 1.00 95.06 292 CYS A C 1
ATOM 2366 O O . CYS A 1 292 ? -3.223 -24.541 20.979 1.00 95.06 292 CYS A O 1
ATOM 2368 N N . SER A 1 293 ? -4.446 -24.254 22.829 1.00 92.00 293 SER A N 1
ATOM 2369 C CA . SER A 1 293 ? -5.723 -24.682 22.239 1.00 92.00 293 SER A CA 1
ATOM 2370 C C . SER A 1 293 ? -6.613 -23.520 21.794 1.00 92.00 293 SER A C 1
ATOM 2372 O O . SER A 1 293 ? -7.761 -23.743 21.404 1.00 92.00 293 SER A O 1
ATOM 2374 N N . VAL A 1 294 ? -6.109 -22.285 21.859 1.00 91.81 294 VAL A N 1
ATOM 2375 C CA . VAL A 1 294 ? -6.910 -21.094 21.586 1.00 91.81 294 VAL A CA 1
ATOM 2376 C C . VAL A 1 294 ? -7.213 -20.991 20.089 1.00 91.81 294 VAL A C 1
ATOM 2378 O O . VAL A 1 294 ? -6.340 -21.155 19.231 1.00 91.81 294 VAL A O 1
ATOM 2381 N N . VAL A 1 295 ? -8.483 -20.725 19.793 1.00 88.12 295 VAL A N 1
ATOM 2382 C CA . VAL A 1 295 ? -8.982 -20.374 18.466 1.00 88.12 295 VAL A CA 1
ATOM 2383 C C . VAL A 1 295 ? -9.263 -18.880 18.484 1.00 88.12 295 VAL A C 1
ATOM 2385 O O . VAL A 1 295 ? -10.047 -18.425 19.312 1.00 88.12 295 VAL A O 1
ATOM 2388 N N . ASN A 1 296 ? -8.601 -18.122 17.615 1.00 84.94 296 ASN A N 1
ATOM 2389 C CA . ASN A 1 296 ? -8.678 -16.663 17.616 1.00 84.94 296 ASN A CA 1
ATOM 2390 C C . ASN A 1 296 ? -9.010 -16.115 16.233 1.00 84.94 296 ASN A C 1
ATOM 2392 O O . ASN A 1 296 ? -8.661 -16.695 15.213 1.00 84.94 296 ASN A O 1
ATOM 2396 N N . SER A 1 297 ? -9.628 -14.938 16.211 1.00 85.50 297 SER A N 1
ATOM 2397 C CA . SER A 1 297 ? -9.865 -14.132 15.008 1.00 85.50 297 SER A CA 1
ATOM 2398 C C . SER A 1 297 ? -9.140 -12.778 15.087 1.00 85.50 297 SER A C 1
ATOM 2400 O O . SER A 1 297 ? -9.586 -11.776 14.520 1.00 85.50 297 SER A O 1
ATOM 2402 N N . ASP A 1 298 ? -8.047 -12.715 15.852 1.00 83.56 298 ASP A N 1
ATOM 2403 C CA . ASP A 1 298 ? -7.274 -11.497 16.137 1.00 83.56 298 ASP A CA 1
ATOM 2404 C C . ASP A 1 298 ? -6.138 -11.247 15.128 1.00 83.56 298 ASP A C 1
ATOM 2406 O O . ASP A 1 298 ? -5.226 -10.457 15.377 1.00 83.56 298 ASP A O 1
ATOM 2410 N N . SER A 1 299 ? -6.210 -11.922 13.977 1.00 84.12 299 SER A N 1
ATOM 2411 C CA . SER A 1 299 ? -5.251 -11.835 12.873 1.00 84.12 299 SER A CA 1
ATOM 2412 C C . SER A 1 299 ? -3.813 -12.227 13.234 1.00 84.12 299 SER A C 1
ATOM 2414 O O . SER A 1 299 ? -2.913 -11.924 12.463 1.00 84.12 299 SER A O 1
ATOM 2416 N N . GLY A 1 300 ? -3.575 -12.908 14.359 1.00 87.31 300 GLY A N 1
ATOM 2417 C CA . GLY A 1 300 ? -2.228 -13.294 14.783 1.00 87.31 300 GLY A CA 1
ATOM 2418 C C . GLY A 1 300 ? -1.706 -12.515 15.987 1.00 87.31 300 GLY A C 1
ATOM 2419 O O . GLY A 1 300 ? -0.612 -12.814 16.462 1.00 87.31 300 GLY A O 1
ATOM 2420 N N . LEU A 1 301 ? -2.471 -11.556 16.524 1.00 87.38 301 LEU A N 1
ATOM 2421 C CA . LEU A 1 301 ? -2.060 -10.770 17.691 1.00 87.38 301 LEU A CA 1
ATOM 2422 C C . LEU A 1 301 ? -1.754 -11.664 18.908 1.00 87.38 301 LEU A C 1
ATOM 2424 O O . LEU A 1 301 ? -0.792 -11.411 19.627 1.00 87.38 301 LEU A O 1
ATOM 2428 N N . HIS A 1 302 ? -2.500 -12.754 19.093 1.00 91.75 302 HIS A N 1
ATOM 2429 C CA . HIS A 1 302 ? -2.234 -13.774 20.106 1.00 91.75 302 HIS A CA 1
ATOM 2430 C C . HIS A 1 302 ? -0.862 -14.441 19.945 1.00 91.75 302 HIS A C 1
ATOM 2432 O O . HIS A 1 302 ? -0.187 -14.673 20.943 1.00 91.75 302 HIS A O 1
ATOM 2438 N N . LEU A 1 303 ? -0.414 -14.716 18.714 1.00 91.38 303 LEU A N 1
ATOM 2439 C CA . LEU A 1 303 ? 0.908 -15.316 18.485 1.00 91.38 303 LEU A CA 1
ATOM 2440 C C . LEU A 1 303 ? 2.033 -14.367 18.921 1.00 91.38 303 LEU A C 1
ATOM 2442 O O . LEU A 1 303 ? 3.045 -14.810 19.460 1.00 91.38 303 LEU A O 1
ATOM 2446 N N . LEU A 1 304 ? 1.837 -13.061 18.740 1.00 89.69 304 LEU A N 1
ATOM 2447 C CA . LEU A 1 304 ? 2.804 -12.044 19.148 1.00 89.69 304 LEU A CA 1
ATOM 2448 C C . LEU A 1 304 ? 2.815 -11.868 20.668 1.00 89.69 304 LEU A C 1
ATOM 2450 O O . LEU A 1 304 ? 3.853 -12.025 21.303 1.00 89.69 304 LEU A O 1
ATOM 2454 N N . LEU A 1 305 ? 1.656 -11.556 21.256 1.00 87.19 305 LEU A N 1
ATOM 2455 C CA . LEU A 1 305 ? 1.574 -11.148 22.659 1.00 87.19 305 LEU A CA 1
ATOM 2456 C C . LEU A 1 305 ? 1.735 -12.323 23.627 1.00 87.19 305 LEU A C 1
ATOM 2458 O O . LEU A 1 305 ? 2.433 -12.185 24.630 1.00 87.19 305 LEU A O 1
ATOM 2462 N N . ASP A 1 306 ? 1.148 -13.480 23.313 1.00 89.38 306 ASP A N 1
ATOM 2463 C CA . ASP A 1 306 ? 1.087 -14.597 24.261 1.00 89.38 306 ASP A CA 1
ATOM 2464 C C . ASP A 1 306 ? 2.220 -15.606 24.028 1.00 89.38 306 ASP A C 1
ATOM 2466 O O . ASP A 1 306 ? 2.613 -16.331 24.943 1.00 89.38 306 ASP A O 1
ATOM 2470 N N . HIS A 1 307 ? 2.763 -15.656 22.807 1.00 91.25 307 HIS A N 1
ATOM 2471 C CA . HIS A 1 307 ? 3.808 -16.611 22.429 1.00 91.25 307 HIS A CA 1
ATOM 2472 C C . HIS A 1 307 ? 5.134 -15.969 22.020 1.00 91.25 307 HIS A C 1
ATOM 2474 O O . HIS A 1 307 ? 6.093 -16.698 21.775 1.00 91.25 307 HIS A O 1
ATOM 2480 N N . GLY A 1 308 ? 5.222 -14.636 21.964 1.00 89.69 308 GLY A N 1
ATOM 2481 C CA . GLY A 1 308 ? 6.458 -13.943 21.596 1.00 89.69 308 GLY A CA 1
ATOM 2482 C C . GLY A 1 308 ? 6.912 -14.218 20.161 1.00 89.69 308 GLY A C 1
ATOM 2483 O O . GLY A 1 308 ? 8.073 -13.974 19.841 1.00 89.69 308 GLY A O 1
ATOM 2484 N N . GLN A 1 309 ? 6.030 -14.739 19.299 1.00 92.50 309 GLN A N 1
ATOM 2485 C CA . GLN A 1 309 ? 6.387 -14.990 17.909 1.00 92.50 309 GLN A CA 1
ATOM 2486 C C . GLN A 1 309 ? 6.628 -13.676 17.175 1.00 92.50 309 GLN A C 1
ATOM 2488 O O . GLN A 1 309 ? 6.105 -12.625 17.541 1.00 92.50 309 GLN A O 1
ATOM 2493 N N . VAL A 1 310 ? 7.416 -13.742 16.112 1.00 89.19 310 VAL A N 1
ATOM 2494 C CA . VAL A 1 310 ? 7.783 -12.593 15.291 1.00 89.19 310 VAL A CA 1
ATOM 2495 C C . VAL A 1 310 ? 7.147 -12.740 13.918 1.00 89.19 310 VAL A C 1
ATOM 2497 O O . VAL A 1 310 ? 7.238 -13.795 13.306 1.00 89.19 310 VAL A O 1
ATOM 2500 N N . TYR A 1 311 ? 6.521 -11.686 13.409 1.00 89.06 311 TYR A N 1
ATOM 2501 C CA . TYR A 1 311 ? 5.800 -11.713 12.137 1.00 89.06 311 TYR A CA 1
ATOM 2502 C C . TYR A 1 311 ? 6.648 -11.185 10.964 1.00 89.06 311 TYR A C 1
ATOM 2504 O O . TYR A 1 311 ? 7.401 -10.217 11.117 1.00 89.06 311 TYR A O 1
ATOM 2512 N N . CYS A 1 312 ? 6.523 -11.807 9.786 1.00 87.31 312 CYS A N 1
ATOM 2513 C CA . CYS A 1 312 ? 7.092 -11.329 8.525 1.00 87.31 312 CYS A CA 1
ATOM 2514 C C . CYS A 1 312 ? 6.036 -10.602 7.682 1.00 87.31 312 CYS A C 1
ATOM 2516 O O . CYS A 1 312 ? 5.037 -11.182 7.260 1.00 87.31 312 CYS A O 1
ATOM 2518 N N . HIS A 1 313 ? 6.317 -9.342 7.348 1.00 80.00 313 HIS A N 1
ATOM 2519 C CA . HIS A 1 313 ? 5.389 -8.467 6.632 1.00 80.00 313 HIS A CA 1
ATOM 2520 C C . HIS A 1 313 ? 5.112 -8.861 5.166 1.00 80.00 313 HIS A C 1
ATOM 2522 O O . HIS A 1 313 ? 4.138 -8.399 4.579 1.00 80.00 313 HIS A O 1
ATOM 2528 N N . HIS A 1 314 ? 5.946 -9.700 4.547 1.00 81.44 314 HIS A N 1
ATOM 2529 C CA . HIS A 1 314 ? 5.834 -9.993 3.109 1.00 81.44 314 HIS A CA 1
ATOM 2530 C C . HIS A 1 314 ? 5.043 -11.249 2.768 1.00 81.44 314 HIS A C 1
ATOM 2532 O O . HIS A 1 314 ? 4.558 -11.372 1.645 1.00 81.44 314 HIS A O 1
ATOM 2538 N N . CYS A 1 315 ? 4.963 -12.199 3.693 1.00 86.94 315 CYS A N 1
ATOM 2539 C CA . CYS A 1 315 ? 4.404 -13.525 3.431 1.00 86.94 315 CYS A CA 1
ATOM 2540 C C . CYS A 1 315 ? 3.407 -13.989 4.497 1.00 86.94 315 CYS A C 1
ATOM 2542 O O . CYS A 1 315 ? 2.953 -15.129 4.420 1.00 86.94 315 CYS A O 1
ATOM 2544 N N . ASP A 1 316 ? 3.083 -13.128 5.466 1.00 87.00 316 ASP A N 1
ATOM 2545 C CA . AS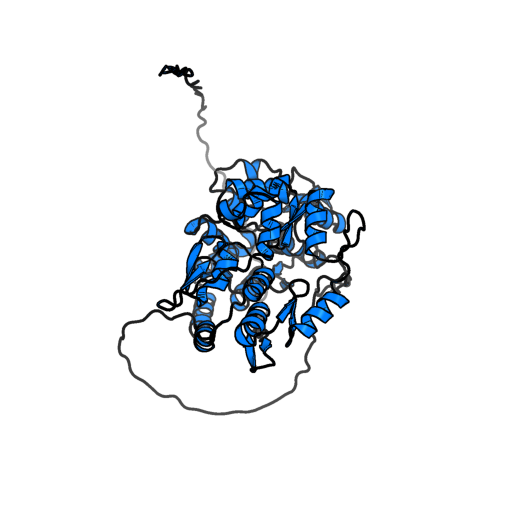P A 1 316 ? 2.177 -13.415 6.580 1.00 87.00 316 ASP A CA 1
ATOM 2546 C C . ASP A 1 316 ? 2.616 -14.594 7.477 1.00 87.00 316 ASP A C 1
ATOM 2548 O O . ASP A 1 316 ? 1.795 -15.214 8.156 1.00 87.00 316 ASP A O 1
ATOM 2552 N N . GLU A 1 317 ? 3.912 -14.925 7.491 1.00 90.62 317 GLU A N 1
ATOM 2553 C CA . GLU A 1 317 ? 4.463 -16.011 8.311 1.00 90.62 317 GLU A CA 1
ATOM 2554 C C . GLU A 1 317 ? 4.910 -15.513 9.696 1.00 90.62 317 GLU A C 1
ATOM 2556 O O . GLU A 1 317 ? 5.365 -14.377 9.856 1.00 90.62 317 GLU A O 1
ATOM 2561 N N . PHE A 1 318 ? 4.793 -16.387 10.699 1.00 92.19 318 PHE A N 1
ATOM 2562 C CA . PHE A 1 318 ? 5.248 -16.157 12.071 1.00 92.19 318 PHE A CA 1
ATOM 2563 C C . PHE A 1 318 ? 6.427 -17.077 12.396 1.00 92.19 318 PHE A C 1
ATOM 2565 O O . PHE A 1 318 ? 6.447 -18.242 11.998 1.00 92.19 318 PHE A O 1
ATOM 2572 N N . PHE A 1 319 ? 7.383 -16.556 13.154 1.00 92.50 319 PHE A N 1
ATOM 2573 C CA . PHE A 1 319 ? 8.648 -17.198 13.494 1.00 92.50 319 PHE A CA 1
ATOM 2574 C C . PHE A 1 319 ? 8.804 -17.265 15.005 1.00 92.50 319 PHE A C 1
ATOM 2576 O O . PHE A 1 319 ? 8.274 -16.419 15.728 1.00 92.50 319 PHE A O 1
ATOM 2583 N N . SER A 1 320 ? 9.531 -18.265 15.498 1.00 91.12 320 SER A N 1
ATOM 2584 C CA . SER A 1 320 ? 9.726 -18.424 16.942 1.00 91.12 320 SER A CA 1
ATOM 2585 C C . SER A 1 320 ? 10.709 -17.401 17.507 1.00 91.12 320 SER A C 1
ATOM 2587 O O . SER A 1 320 ? 10.689 -17.106 18.700 1.00 91.12 320 SER A O 1
ATOM 2589 N N . SER A 1 321 ? 11.556 -16.843 16.642 1.00 88.88 321 SER A N 1
ATOM 2590 C CA . SER A 1 321 ? 12.561 -15.865 17.012 1.00 88.88 321 SER A CA 1
ATOM 2591 C C . SER A 1 321 ? 12.836 -14.871 15.890 1.00 88.88 321 SER A C 1
ATOM 2593 O O . SER A 1 321 ? 12.479 -15.053 14.723 1.00 88.88 321 SER A O 1
ATOM 2595 N N . MET A 1 322 ? 13.501 -13.791 16.275 1.00 83.50 322 MET A N 1
ATOM 2596 C CA . MET A 1 322 ? 13.899 -12.734 15.368 1.00 83.50 322 MET A CA 1
ATOM 2597 C C . MET A 1 322 ? 14.969 -13.164 14.345 1.00 83.50 322 MET A C 1
ATOM 2599 O O . MET A 1 322 ? 14.790 -12.863 13.163 1.00 83.50 322 MET A O 1
ATOM 2603 N N . PRO A 1 323 ? 16.030 -13.912 14.729 1.00 84.69 323 PRO A N 1
ATOM 2604 C CA . PRO A 1 323 ? 16.992 -14.445 13.765 1.00 84.69 323 PRO A CA 1
ATOM 2605 C C . PRO A 1 323 ? 16.342 -15.319 12.686 1.00 84.69 323 PRO A C 1
ATOM 2607 O O . PRO A 1 323 ? 16.639 -15.131 11.511 1.00 84.69 323 PRO A O 1
ATOM 2610 N N . GLU A 1 324 ? 15.396 -16.194 13.050 1.00 89.06 324 GLU A N 1
ATOM 2611 C CA . GLU A 1 324 ? 14.670 -17.039 12.084 1.00 89.06 324 GLU A CA 1
ATOM 2612 C C . GLU A 1 324 ? 13.865 -16.209 11.073 1.00 89.06 324 GLU A C 1
ATOM 2614 O O . GLU A 1 324 ? 13.899 -16.479 9.872 1.00 89.06 324 GLU A O 1
ATOM 2619 N N . ARG A 1 325 ? 13.158 -15.169 11.540 1.00 88.19 325 ARG A N 1
ATOM 2620 C CA . ARG A 1 325 ? 12.426 -14.252 10.654 1.00 88.19 325 ARG A CA 1
ATOM 2621 C C . ARG A 1 325 ? 13.374 -13.510 9.716 1.00 88.19 325 ARG A C 1
ATOM 2623 O O . ARG A 1 325 ? 13.066 -13.342 8.538 1.00 88.19 325 ARG A O 1
ATOM 2630 N N . ASN A 1 326 ? 14.517 -13.063 10.223 1.00 81.81 326 ASN A N 1
ATOM 2631 C CA . ASN A 1 326 ? 15.496 -12.326 9.433 1.00 81.81 326 ASN A CA 1
ATOM 2632 C C . ASN A 1 326 ? 16.167 -13.223 8.388 1.00 81.81 326 ASN A C 1
ATOM 2634 O O . ASN A 1 326 ? 16.264 -12.823 7.231 1.00 81.81 326 ASN A O 1
ATOM 2638 N N . GLU A 1 327 ? 16.543 -14.452 8.745 1.00 85.56 327 GLU A N 1
ATOM 2639 C CA . GLU A 1 327 ? 17.025 -15.459 7.796 1.00 85.56 327 GLU A CA 1
ATOM 2640 C C . GLU A 1 327 ? 15.972 -15.744 6.716 1.00 85.56 327 GLU A C 1
ATOM 2642 O O . GLU A 1 327 ? 16.270 -15.699 5.520 1.00 85.56 327 GLU A O 1
ATOM 2647 N N . HIS A 1 328 ? 14.711 -15.939 7.110 1.00 89.62 328 HIS A N 1
ATOM 2648 C CA . HIS A 1 328 ? 13.611 -16.080 6.161 1.00 89.62 328 HIS A CA 1
ATOM 2649 C C . HIS A 1 328 ? 13.518 -14.882 5.208 1.00 89.62 328 HIS A C 1
ATOM 2651 O O . HIS A 1 328 ? 13.389 -15.079 3.997 1.00 89.62 328 HIS A O 1
ATOM 2657 N N . CYS A 1 329 ? 13.594 -13.653 5.729 1.00 85.25 329 CYS A N 1
ATOM 2658 C CA . CYS A 1 329 ? 13.558 -12.442 4.917 1.00 85.25 329 CYS A CA 1
ATOM 2659 C C . CYS A 1 329 ? 14.744 -12.362 3.961 1.00 85.25 329 CYS A C 1
ATOM 2661 O O . CYS A 1 329 ? 14.537 -12.092 2.784 1.00 85.25 329 CYS A O 1
ATOM 2663 N N . LEU A 1 330 ? 15.955 -12.670 4.422 1.00 82.25 330 LEU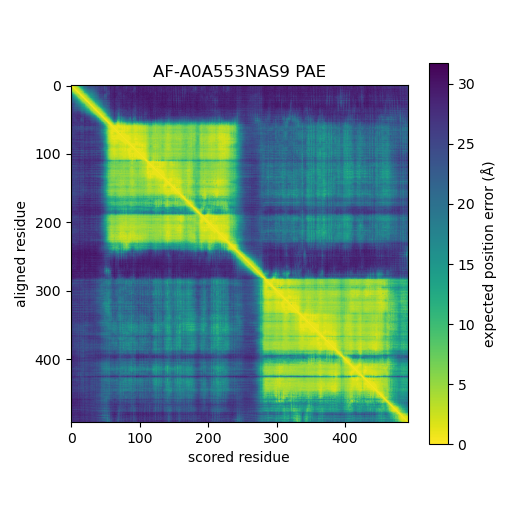 A N 1
ATOM 2664 C CA . LEU A 1 330 ? 17.159 -12.714 3.595 1.00 82.25 330 LEU A CA 1
ATOM 2665 C C . LEU A 1 330 ? 17.041 -13.719 2.451 1.00 82.25 330 LEU A C 1
ATOM 2667 O O . LEU A 1 330 ? 17.513 -13.457 1.342 1.00 82.25 330 LEU A O 1
ATOM 2671 N N . LEU A 1 331 ? 16.446 -14.885 2.708 1.00 84.69 331 LEU A N 1
ATOM 2672 C CA . LEU A 1 331 ? 16.338 -15.972 1.739 1.00 84.69 331 LEU A CA 1
ATOM 2673 C C . LEU A 1 331 ? 15.175 -15.767 0.767 1.00 84.69 331 LEU A C 1
ATOM 2675 O O . LEU A 1 331 ? 15.355 -15.960 -0.439 1.00 84.69 331 LEU A O 1
ATOM 2679 N N . THR A 1 332 ? 14.027 -15.321 1.264 1.00 86.56 332 THR A N 1
ATOM 2680 C CA . THR A 1 332 ? 12.760 -15.296 0.518 1.00 86.56 332 THR A CA 1
ATOM 2681 C C . THR A 1 332 ? 12.458 -13.928 -0.082 1.00 86.56 332 THR A C 1
ATOM 2683 O O . THR A 1 332 ? 11.884 -13.851 -1.169 1.00 86.56 332 THR A O 1
ATOM 2686 N N . HIS A 1 333 ? 12.882 -12.849 0.579 1.00 84.44 333 HIS A N 1
ATOM 2687 C CA . HIS A 1 333 ? 12.554 -11.477 0.199 1.00 84.44 333 HIS A CA 1
ATOM 2688 C C . HIS A 1 333 ? 13.807 -10.735 -0.272 1.00 84.44 333 HIS A C 1
ATOM 2690 O O . HIS A 1 333 ? 14.924 -10.970 0.179 1.00 84.44 333 HIS A O 1
ATOM 2696 N N . VAL A 1 334 ? 13.637 -9.842 -1.243 1.00 84.75 334 VAL A N 1
ATOM 2697 C CA . VAL A 1 334 ? 14.702 -8.937 -1.684 1.00 84.75 334 VAL A CA 1
ATOM 2698 C C . VAL A 1 334 ? 14.119 -7.540 -1.694 1.00 84.75 334 VAL A C 1
ATOM 2700 O O . VAL A 1 334 ? 13.183 -7.249 -2.441 1.00 84.75 334 VAL A O 1
ATOM 2703 N N . TYR A 1 335 ? 14.673 -6.668 -0.861 1.00 85.19 335 TYR A N 1
ATOM 2704 C CA . TYR A 1 335 ? 14.241 -5.283 -0.780 1.00 85.19 335 TYR A CA 1
ATOM 2705 C C . TYR A 1 335 ? 14.955 -4.483 -1.850 1.00 85.19 335 TYR A C 1
ATOM 2707 O O . TYR A 1 335 ? 16.165 -4.342 -1.793 1.00 85.19 335 TYR A O 1
ATOM 2715 N N . GLN A 1 336 ? 14.240 -3.959 -2.838 1.00 86.69 336 GLN A N 1
ATOM 2716 C CA . GLN A 1 336 ? 14.862 -3.165 -3.898 1.00 86.69 336 GLN A CA 1
ATOM 2717 C C . GLN A 1 336 ? 14.452 -1.701 -3.786 1.00 86.69 336 GLN A C 1
ATOM 2719 O O . GLN A 1 336 ? 13.276 -1.369 -3.601 1.00 86.69 336 GLN A O 1
ATOM 2724 N N . CYS A 1 337 ? 15.427 -0.801 -3.904 1.00 88.75 337 CYS A N 1
ATOM 2725 C CA . CYS A 1 337 ? 15.130 0.619 -3.990 1.00 88.75 337 CYS A CA 1
ATOM 2726 C C . CYS A 1 337 ? 14.494 0.941 -5.340 1.00 88.75 337 CYS A C 1
ATOM 2728 O O . CYS A 1 337 ? 15.121 0.793 -6.377 1.00 88.75 337 CYS A O 1
ATOM 2730 N N . SER A 1 338 ? 13.270 1.465 -5.336 1.00 84.12 338 SER A N 1
ATOM 2731 C CA . SER A 1 338 ? 12.545 1.821 -6.562 1.00 84.12 338 SER A CA 1
ATOM 2732 C C . SER A 1 338 ? 13.175 2.968 -7.362 1.00 84.12 338 SER A C 1
ATOM 2734 O O . SER A 1 338 ? 12.733 3.249 -8.474 1.00 84.12 338 SER A O 1
ATOM 2736 N N . MET A 1 339 ? 14.156 3.672 -6.788 1.00 82.12 339 MET A N 1
ATOM 2737 C CA . MET A 1 339 ? 14.819 4.822 -7.411 1.00 82.12 339 MET A CA 1
ATOM 2738 C C . MET A 1 339 ? 16.152 4.450 -8.072 1.00 82.12 339 MET A C 1
ATOM 2740 O O . MET A 1 339 ? 16.501 5.047 -9.090 1.00 82.12 339 MET A O 1
ATOM 2744 N N . CYS A 1 340 ? 16.893 3.489 -7.511 1.00 88.50 340 CYS A N 1
ATOM 2745 C CA . CYS A 1 340 ? 18.231 3.109 -7.979 1.00 88.50 340 CYS A CA 1
ATOM 2746 C C . CYS A 1 340 ? 18.432 1.597 -8.183 1.00 88.50 340 CYS A C 1
ATOM 2748 O O . CYS A 1 340 ? 19.531 1.181 -8.539 1.00 88.50 340 CYS A O 1
ATOM 2750 N N . ASP A 1 341 ? 17.392 0.792 -7.957 1.00 85.31 341 ASP A N 1
ATOM 2751 C CA . ASP A 1 341 ? 17.351 -0.669 -8.099 1.00 85.31 341 ASP A CA 1
ATOM 2752 C C . ASP A 1 341 ? 18.371 -1.439 -7.228 1.00 85.31 341 ASP A C 1
ATOM 2754 O O . ASP A 1 341 ? 18.559 -2.643 -7.406 1.00 85.31 341 ASP A O 1
ATOM 2758 N N . LEU A 1 342 ? 19.014 -0.780 -6.250 1.00 86.31 342 LEU A N 1
ATOM 2759 C CA . LEU A 1 342 ? 19.919 -1.448 -5.311 1.00 86.31 342 LEU A CA 1
ATOM 2760 C C . LEU A 1 342 ? 19.143 -2.422 -4.408 1.00 86.31 342 LEU A C 1
ATOM 2762 O O . LEU A 1 342 ? 18.096 -2.036 -3.871 1.00 86.31 342 LEU A O 1
ATOM 2766 N N . PRO A 1 343 ? 19.630 -3.666 -4.236 1.00 84.44 343 PRO A N 1
ATOM 2767 C CA . PRO A 1 343 ? 19.048 -4.623 -3.312 1.00 84.44 343 PRO A CA 1
ATOM 2768 C C . PRO A 1 343 ? 19.543 -4.380 -1.881 1.00 84.44 343 PRO A C 1
ATOM 2770 O O . PRO A 1 343 ? 20.693 -4.011 -1.654 1.00 84.44 343 PRO A O 1
ATOM 2773 N N . PHE A 1 344 ? 18.680 -4.661 -0.915 1.00 84.88 344 PHE A N 1
ATOM 2774 C CA . PHE A 1 344 ? 18.925 -4.560 0.511 1.00 84.88 344 PHE A CA 1
ATOM 2775 C C . PHE A 1 344 ? 18.498 -5.858 1.185 1.00 84.88 344 PHE A C 1
ATOM 2777 O O . PHE A 1 344 ? 17.510 -6.495 0.814 1.00 84.88 344 PHE A O 1
ATOM 2784 N N . VAL A 1 345 ? 19.280 -6.230 2.189 1.00 77.81 345 VAL A N 1
ATOM 2785 C CA . VAL A 1 345 ? 19.063 -7.400 3.047 1.00 77.81 345 VAL A CA 1
ATOM 2786 C C . VAL A 1 345 ? 17.906 -7.212 4.027 1.00 77.81 345 VAL A C 1
ATOM 2788 O O . VAL A 1 345 ? 17.339 -8.179 4.518 1.00 77.81 345 VAL A O 1
ATOM 2791 N N . SER A 1 346 ? 17.549 -5.958 4.284 1.00 78.00 346 SER A N 1
ATOM 2792 C CA . SER A 1 346 ? 16.550 -5.550 5.259 1.00 78.00 346 SER A CA 1
ATOM 2793 C C . SER A 1 346 ? 15.738 -4.390 4.704 1.00 78.00 346 SER A C 1
ATOM 2795 O O . SER A 1 346 ? 16.252 -3.532 3.973 1.00 78.00 346 SER A O 1
ATOM 2797 N N . TRP A 1 347 ? 14.469 -4.340 5.096 1.00 82.00 347 TRP A N 1
ATOM 2798 C CA . TRP A 1 347 ? 13.613 -3.204 4.810 1.00 82.00 347 TRP A CA 1
ATOM 2799 C C . TRP A 1 347 ? 14.133 -1.917 5.461 1.00 82.00 347 TRP A C 1
ATOM 2801 O O . TRP A 1 347 ? 14.085 -0.867 4.828 1.00 82.00 347 TRP A O 1
ATOM 2811 N N . PHE A 1 348 ? 14.693 -1.978 6.674 1.00 78.50 348 PHE A N 1
ATOM 2812 C CA . PHE A 1 348 ? 15.247 -0.797 7.346 1.00 78.50 348 PHE A CA 1
ATOM 2813 C C . PHE A 1 348 ? 16.463 -0.252 6.614 1.00 78.50 348 PHE A C 1
ATOM 2815 O O . PHE A 1 348 ? 16.536 0.951 6.391 1.00 78.50 348 PHE A O 1
ATOM 2822 N N . LYS A 1 349 ? 17.358 -1.124 6.133 1.00 84.19 349 LYS A N 1
ATOM 2823 C CA . LYS A 1 349 ? 18.477 -0.687 5.284 1.00 84.19 349 LYS A CA 1
ATOM 2824 C C . LYS A 1 349 ? 18.002 -0.024 3.995 1.00 84.19 349 LYS A C 1
ATOM 2826 O O . LYS A 1 349 ? 18.612 0.942 3.545 1.00 84.19 349 LYS A O 1
ATOM 2831 N N . LEU A 1 350 ? 16.882 -0.481 3.434 1.00 87.56 350 LEU A N 1
ATOM 2832 C CA . LEU A 1 350 ? 16.239 0.206 2.318 1.00 87.56 350 LEU A CA 1
ATOM 2833 C C . LEU A 1 350 ? 15.666 1.580 2.726 1.00 87.56 350 LEU A C 1
ATOM 2835 O O . LEU A 1 350 ? 15.765 2.527 1.945 1.00 87.56 350 LEU A O 1
ATOM 2839 N N . LEU A 1 351 ? 15.066 1.710 3.911 1.00 87.38 351 LEU A N 1
ATOM 2840 C CA . LEU A 1 351 ? 14.555 2.988 4.421 1.00 87.38 351 LEU A CA 1
ATOM 2841 C C . LEU A 1 351 ? 15.679 3.999 4.674 1.00 87.38 351 LEU A C 1
ATOM 2843 O O . LEU A 1 351 ? 15.598 5.108 4.152 1.00 87.38 351 LEU A O 1
ATOM 2847 N N . GLU A 1 352 ? 16.729 3.596 5.396 1.00 86.38 352 GLU A N 1
ATOM 2848 C CA . GLU A 1 352 ? 17.947 4.390 5.627 1.00 86.38 352 GLU A CA 1
ATOM 2849 C C . GLU A 1 352 ? 18.523 4.863 4.293 1.00 86.38 352 GLU A C 1
ATOM 2851 O O . GLU A 1 352 ? 18.658 6.057 4.053 1.00 86.38 352 GLU A O 1
ATOM 2856 N N . HIS A 1 353 ? 18.720 3.939 3.349 1.00 91.06 353 HIS A N 1
ATOM 2857 C CA . HIS A 1 353 ? 19.206 4.275 2.018 1.00 91.06 353 HIS A CA 1
ATOM 2858 C C . HIS A 1 353 ? 18.333 5.309 1.291 1.00 91.06 353 HIS A C 1
ATOM 2860 O O . HIS A 1 353 ? 18.855 6.216 0.644 1.00 91.06 353 HIS A O 1
ATOM 2866 N N . ARG A 1 354 ? 17.001 5.190 1.358 1.00 89.81 354 ARG A N 1
ATOM 2867 C CA . ARG A 1 354 ? 16.102 6.162 0.716 1.00 89.81 354 ARG A CA 1
ATOM 2868 C C . ARG A 1 354 ? 16.236 7.549 1.334 1.00 89.81 354 ARG A C 1
ATOM 2870 O O . ARG A 1 354 ? 16.179 8.527 0.591 1.00 89.81 354 ARG A O 1
ATOM 2877 N N . ILE A 1 355 ? 16.432 7.633 2.644 1.00 87.56 355 ILE A N 1
ATOM 2878 C CA . ILE A 1 355 ? 16.635 8.900 3.348 1.00 87.56 355 ILE A CA 1
ATOM 2879 C C . ILE A 1 355 ? 18.006 9.480 2.980 1.00 87.56 355 ILE A C 1
ATOM 2881 O O . ILE A 1 355 ? 18.080 10.607 2.492 1.00 87.56 355 ILE A O 1
ATOM 2885 N N . ASP A 1 356 ? 19.067 8.687 3.110 1.00 88.31 356 ASP A N 1
ATOM 2886 C CA . ASP A 1 356 ? 20.452 9.147 2.979 1.00 88.31 356 ASP A CA 1
ATOM 2887 C C . ASP A 1 356 ? 20.851 9.446 1.530 1.00 88.31 356 ASP A C 1
ATOM 2889 O O . ASP A 1 356 ? 21.548 10.419 1.255 1.00 88.31 356 ASP A O 1
ATOM 2893 N N . VAL A 1 357 ? 20.410 8.614 0.581 1.00 90.88 357 VAL A N 1
ATOM 2894 C CA . VAL A 1 357 ? 20.833 8.695 -0.829 1.00 90.88 357 VAL A CA 1
ATOM 2895 C C . VAL A 1 357 ? 19.806 9.413 -1.701 1.00 90.88 357 VAL A C 1
ATOM 2897 O O . VAL A 1 357 ? 20.157 9.976 -2.741 1.00 90.88 357 VAL A O 1
ATOM 2900 N N . HIS A 1 358 ? 18.526 9.384 -1.326 1.00 88.31 358 HIS A N 1
ATOM 2901 C CA . HIS A 1 358 ? 17.450 9.950 -2.145 1.00 88.31 358 HIS A CA 1
ATOM 2902 C C . HIS A 1 358 ? 16.656 11.063 -1.464 1.00 88.31 358 HIS A C 1
ATOM 2904 O O . HIS A 1 358 ? 15.776 11.620 -2.121 1.00 88.31 358 HIS A O 1
ATOM 2910 N N . HIS A 1 359 ? 16.935 11.382 -0.194 1.00 88.19 359 HIS A N 1
ATOM 2911 C CA . HIS A 1 359 ? 16.152 12.327 0.610 1.00 88.19 359 HIS A CA 1
ATOM 2912 C C . HIS A 1 359 ? 14.643 12.033 0.563 1.00 88.19 359 HIS A C 1
ATOM 2914 O O . HIS A 1 359 ? 13.799 12.928 0.542 1.00 88.19 359 HIS A O 1
ATOM 2920 N N . ASN A 1 360 ? 14.310 10.741 0.515 1.00 88.25 360 ASN A N 1
ATOM 2921 C CA . ASN A 1 360 ? 12.957 10.227 0.412 1.00 88.25 360 ASN A CA 1
ATOM 2922 C C . ASN A 1 360 ? 12.549 9.554 1.723 1.00 88.25 360 ASN A C 1
ATOM 2924 O O . ASN A 1 360 ? 13.128 8.553 2.142 1.00 88.25 360 ASN A O 1
ATOM 2928 N N . TYR A 1 361 ? 11.475 10.052 2.314 1.00 88.25 361 TYR A N 1
ATOM 2929 C CA . TYR A 1 361 ? 10.868 9.561 3.539 1.00 88.25 361 TYR A CA 1
ATOM 2930 C C . TYR A 1 361 ? 9.759 8.571 3.188 1.00 88.25 361 TYR A C 1
ATOM 2932 O O . TYR A 1 361 ? 8.806 8.910 2.489 1.00 88.25 361 TYR A O 1
ATOM 2940 N N . THR A 1 362 ? 9.875 7.326 3.644 1.00 87.12 362 THR A N 1
ATOM 2941 C CA . THR A 1 362 ? 8.821 6.320 3.439 1.00 87.12 362 THR A CA 1
ATOM 2942 C C . THR A 1 362 ? 8.010 6.190 4.720 1.00 87.12 362 THR A C 1
ATOM 2944 O O . THR A 1 362 ? 8.576 5.974 5.790 1.00 87.12 362 THR A O 1
ATOM 2947 N N . CYS A 1 363 ? 6.687 6.311 4.628 1.00 88.00 363 CYS A N 1
ATOM 2948 C CA . CYS A 1 363 ? 5.829 6.086 5.785 1.00 88.00 363 CYS A CA 1
ATOM 2949 C C . CYS A 1 363 ? 5.723 4.590 6.085 1.00 88.00 363 CYS A C 1
ATOM 2951 O O . CYS A 1 363 ? 5.301 3.798 5.248 1.00 88.00 363 CYS A O 1
ATOM 2953 N N . VAL A 1 364 ? 6.079 4.216 7.311 1.00 84.81 364 VAL A N 1
ATOM 2954 C CA . VAL A 1 364 ? 6.098 2.825 7.778 1.00 84.81 364 VAL A CA 1
ATOM 2955 C C . VAL A 1 364 ? 4.693 2.241 7.985 1.00 84.81 364 VAL A C 1
ATOM 2957 O O . VAL A 1 364 ? 4.527 1.026 8.013 1.00 84.81 364 VAL A O 1
ATOM 2960 N N . PHE A 1 365 ? 3.673 3.098 8.084 1.00 84.94 365 PHE A N 1
ATOM 2961 C CA . PHE A 1 365 ? 2.266 2.711 8.221 1.00 84.94 365 PHE A CA 1
ATOM 2962 C C . PHE A 1 365 ? 1.494 2.739 6.895 1.00 84.94 365 PHE A C 1
ATOM 2964 O O . PHE A 1 365 ? 0.388 2.204 6.821 1.00 84.94 365 PHE A O 1
ATOM 2971 N N . CYS A 1 366 ? 2.078 3.320 5.842 1.00 85.25 366 CYS A N 1
ATOM 2972 C CA . CYS A 1 366 ? 1.480 3.424 4.514 1.00 85.25 366 CYS A CA 1
ATOM 2973 C C . CYS A 1 366 ? 2.364 2.676 3.502 1.00 85.25 366 CYS A C 1
ATOM 2975 O O . CYS A 1 366 ? 3.347 3.252 3.031 1.00 85.25 366 CYS A O 1
ATOM 2977 N N . PRO A 1 367 ? 2.015 1.440 3.091 1.00 70.19 367 PRO A N 1
ATOM 2978 C CA . PRO A 1 367 ? 2.931 0.498 2.429 1.00 70.19 367 PRO A CA 1
ATOM 2979 C C . PRO A 1 367 ? 3.467 0.938 1.053 1.00 70.19 367 PRO A C 1
ATOM 2981 O O . PRO A 1 367 ? 4.289 0.247 0.462 1.00 70.19 367 PRO A O 1
ATOM 2984 N N . ASN A 1 368 ? 3.054 2.099 0.541 1.00 76.75 368 ASN A N 1
ATOM 2985 C CA . ASN A 1 368 ? 3.510 2.647 -0.736 1.00 76.75 368 ASN A CA 1
ATOM 2986 C C . ASN A 1 368 ? 3.787 4.158 -0.700 1.00 76.75 368 ASN A C 1
ATOM 2988 O O . ASN A 1 368 ? 4.051 4.749 -1.745 1.00 76.75 368 ASN A O 1
ATOM 2992 N N . LEU A 1 369 ? 3.706 4.813 0.462 1.00 83.62 369 LEU A N 1
ATOM 2993 C CA . LEU A 1 369 ? 3.848 6.264 0.512 1.00 83.62 369 LEU A CA 1
ATOM 2994 C C . LEU A 1 369 ? 5.312 6.662 0.694 1.00 83.62 369 LEU A C 1
ATOM 2996 O O . LEU A 1 369 ? 5.888 6.484 1.767 1.00 83.62 369 LEU A O 1
ATOM 3000 N N . ILE A 1 370 ? 5.884 7.230 -0.366 1.00 84.81 370 ILE A N 1
ATOM 3001 C CA . ILE A 1 370 ? 7.224 7.816 -0.385 1.00 84.81 370 ILE A CA 1
ATOM 3002 C C . ILE A 1 370 ? 7.074 9.318 -0.628 1.00 84.81 370 ILE A C 1
ATOM 3004 O O . ILE A 1 370 ? 6.479 9.734 -1.621 1.00 84.81 370 ILE A O 1
ATOM 3008 N N . ILE A 1 371 ? 7.604 10.124 0.285 1.00 86.56 371 ILE A N 1
ATOM 3009 C CA . ILE A 1 371 ? 7.527 11.582 0.280 1.00 86.56 371 ILE A CA 1
ATOM 3010 C C . ILE A 1 371 ? 8.949 12.125 0.150 1.00 86.56 371 ILE A C 1
ATOM 3012 O O . ILE A 1 371 ? 9.850 11.713 0.867 1.00 86.56 371 ILE A O 1
ATOM 3016 N N . ASN A 1 372 ? 9.164 13.052 -0.773 1.00 85.50 372 ASN A N 1
ATOM 3017 C CA . ASN A 1 372 ? 10.485 13.572 -1.148 1.00 85.50 372 ASN A CA 1
ATOM 3018 C C . ASN A 1 372 ? 10.969 14.759 -0.296 1.00 85.50 372 ASN A C 1
ATOM 3020 O O . ASN A 1 372 ? 11.876 15.484 -0.698 1.00 85.50 372 ASN A O 1
ATOM 3024 N N . SER A 1 373 ? 10.291 15.042 0.810 1.00 83.94 373 SER A N 1
ATOM 3025 C CA . SER A 1 373 ? 10.602 16.159 1.697 1.00 83.94 373 SER A CA 1
ATOM 3026 C C . SER A 1 373 ? 10.077 15.885 3.098 1.00 83.94 373 SER A C 1
ATOM 3028 O O . SER A 1 373 ? 9.120 15.127 3.288 1.00 83.94 373 SER A O 1
ATOM 3030 N N . PHE A 1 374 ? 10.729 16.499 4.079 1.00 83.88 374 PHE A N 1
ATOM 3031 C CA . PHE A 1 374 ? 10.442 16.268 5.484 1.00 83.88 374 PHE A CA 1
ATOM 3032 C C . PHE A 1 374 ? 9.093 16.857 5.902 1.00 83.88 374 PHE A C 1
ATOM 3034 O O . PHE A 1 374 ? 8.279 16.145 6.482 1.00 83.88 374 PHE A O 1
ATOM 3041 N N . ASP A 1 375 ? 8.807 18.116 5.560 1.00 83.75 375 ASP A N 1
ATOM 3042 C CA . ASP A 1 375 ? 7.589 18.786 6.038 1.00 83.75 375 ASP A CA 1
ATOM 3043 C C . ASP A 1 375 ? 6.299 18.072 5.621 1.00 83.75 375 ASP A C 1
ATOM 3045 O O . ASP A 1 375 ? 5.434 17.848 6.476 1.00 83.75 375 ASP A O 1
ATOM 3049 N N . PRO A 1 376 ? 6.125 17.637 4.355 1.00 85.44 376 PRO A N 1
ATOM 3050 C CA . PRO A 1 376 ? 4.935 16.892 3.973 1.00 85.44 376 PRO A CA 1
ATOM 3051 C C . PRO A 1 376 ? 4.903 15.501 4.605 1.00 85.44 376 PRO A C 1
ATOM 3053 O O . PRO A 1 376 ? 3.813 14.990 4.851 1.00 85.44 376 PRO A O 1
ATOM 3056 N N . PHE A 1 377 ? 6.061 14.904 4.912 1.00 87.12 377 PHE A N 1
ATOM 3057 C CA . PHE A 1 377 ? 6.140 13.641 5.640 1.00 87.12 377 PHE A CA 1
ATOM 3058 C C . PHE A 1 377 ? 5.696 13.804 7.094 1.00 87.12 377 PHE A C 1
ATOM 3060 O O . PHE A 1 377 ? 4.805 13.083 7.536 1.00 87.12 377 PHE A O 1
ATOM 3067 N N . ALA A 1 378 ? 6.227 14.795 7.809 1.00 84.00 378 ALA A N 1
ATOM 3068 C CA . ALA A 1 378 ? 5.831 15.119 9.174 1.00 84.00 378 ALA A CA 1
ATOM 3069 C C . ALA A 1 378 ? 4.342 15.489 9.249 1.00 84.00 378 ALA A C 1
ATOM 3071 O O . ALA A 1 378 ? 3.613 14.994 10.112 1.00 84.00 378 ALA A O 1
ATOM 3072 N N . LYS A 1 379 ? 3.852 16.293 8.296 1.00 84.25 379 LYS A N 1
ATOM 3073 C CA . LYS A 1 379 ? 2.431 16.638 8.180 1.00 84.25 379 LYS A CA 1
ATOM 3074 C C . LYS A 1 379 ? 1.571 15.407 7.912 1.00 84.25 379 LYS A C 1
ATOM 3076 O O . LYS A 1 379 ? 0.579 15.216 8.610 1.00 84.25 379 LYS A O 1
ATOM 3081 N N . HIS A 1 380 ? 1.946 14.574 6.938 1.00 88.38 380 HIS A N 1
ATOM 3082 C CA . HIS A 1 380 ? 1.260 13.313 6.661 1.00 88.38 380 HIS A CA 1
ATOM 3083 C C . HIS A 1 380 ? 1.185 12.469 7.924 1.00 88.38 380 HIS A C 1
ATOM 3085 O O . HIS A 1 380 ? 0.120 11.994 8.284 1.00 88.38 380 HIS A O 1
ATOM 3091 N N . TRP A 1 381 ? 2.296 12.319 8.625 1.00 85.94 381 TRP A N 1
ATOM 3092 C CA . TRP A 1 381 ? 2.367 11.416 9.749 1.00 85.94 381 TRP A CA 1
ATOM 3093 C C . TRP A 1 381 ? 1.554 11.916 10.952 1.00 85.94 381 TRP A C 1
ATOM 3095 O O . TRP A 1 381 ? 0.793 11.149 11.543 1.00 85.94 381 TRP A O 1
ATOM 3105 N N . LYS A 1 382 ? 1.591 13.223 11.234 1.00 87.25 382 LYS A N 1
ATOM 3106 C CA . LYS A 1 382 ? 0.731 13.857 12.241 1.00 87.25 382 LYS A CA 1
ATOM 3107 C C . LYS A 1 382 ? -0.756 13.749 11.893 1.00 87.25 382 LYS A C 1
ATOM 3109 O O . LYS A 1 382 ? -1.568 13.492 12.773 1.00 87.25 382 LYS A O 1
ATOM 3114 N N . GLN A 1 383 ? -1.123 13.965 10.629 1.00 87.06 383 GLN A N 1
ATOM 3115 C CA . GLN A 1 383 ? -2.527 14.063 10.211 1.00 87.06 383 GLN A CA 1
ATOM 3116 C C . GLN A 1 383 ? -3.166 12.709 9.894 1.00 87.06 383 GLN A C 1
ATOM 3118 O O . GLN A 1 383 ? -4.309 12.476 10.262 1.00 87.06 383 GLN A O 1
ATOM 3123 N N . ALA A 1 384 ? -2.450 11.826 9.202 1.00 85.38 384 ALA A N 1
ATOM 3124 C CA . ALA A 1 384 ? -2.969 10.535 8.760 1.00 85.38 384 ALA A CA 1
ATOM 3125 C C . ALA A 1 384 ? -2.890 9.462 9.849 1.00 85.38 384 ALA A C 1
ATOM 3127 O O . ALA A 1 384 ? -3.689 8.533 9.820 1.00 85.38 384 ALA A O 1
ATOM 3128 N N . HIS A 1 385 ? -1.950 9.590 10.794 1.00 87.12 385 HIS A N 1
ATOM 3129 C CA . HIS A 1 385 ? -1.735 8.599 11.853 1.00 87.12 385 HIS A CA 1
ATOM 3130 C C . HIS A 1 385 ? -1.870 9.170 13.268 1.00 87.12 385 HIS A C 1
ATOM 3132 O O . HIS A 1 385 ? -1.484 8.508 14.232 1.00 87.12 385 HIS A O 1
ATOM 3138 N N . GLU A 1 386 ? -2.392 10.395 13.398 1.00 87.88 386 GLU A N 1
ATOM 3139 C CA . GLU A 1 386 ? -2.638 11.074 14.680 1.00 87.88 386 GLU A CA 1
ATOM 3140 C C . GLU A 1 386 ? -1.436 11.016 15.642 1.00 87.88 386 GLU A C 1
ATOM 3142 O O . GLU A 1 386 ? -1.569 10.808 16.853 1.00 87.88 386 GLU A O 1
ATOM 3147 N N . VAL A 1 387 ? -0.225 11.166 15.097 1.00 85.44 387 VAL A N 1
ATOM 3148 C CA . VAL A 1 387 ? 1.007 11.120 15.891 1.00 85.44 387 VAL A CA 1
ATOM 3149 C C . VAL A 1 387 ? 1.187 12.449 16.604 1.00 85.44 387 VAL A C 1
ATOM 3151 O O . VAL A 1 387 ? 1.659 13.435 16.040 1.00 85.44 387 VAL A O 1
ATOM 3154 N N . ASN A 1 388 ? 0.769 12.456 17.867 1.00 83.06 388 ASN A N 1
ATOM 3155 C CA . ASN A 1 388 ? 0.750 13.631 18.737 1.00 83.06 388 ASN A CA 1
ATOM 3156 C C . ASN A 1 388 ? 1.881 13.618 19.776 1.00 83.06 388 ASN A C 1
ATOM 3158 O O . ASN A 1 388 ? 1.886 14.435 20.694 1.00 83.06 388 ASN A O 1
ATOM 3162 N N . ASN A 1 389 ? 2.838 12.692 19.670 1.00 79.50 389 ASN A N 1
ATOM 3163 C CA . ASN A 1 389 ? 4.015 12.717 20.524 1.00 79.50 389 ASN A CA 1
ATOM 3164 C C . ASN A 1 389 ? 4.963 13.841 20.080 1.00 79.50 389 ASN A C 1
ATOM 3166 O O . ASN A 1 389 ? 5.756 13.688 19.150 1.00 79.50 389 ASN A O 1
ATOM 3170 N N . ASP A 1 390 ? 4.894 14.965 20.787 1.00 72.81 390 ASP A N 1
ATOM 3171 C CA . ASP A 1 390 ? 5.753 16.130 20.579 1.00 72.81 390 ASP A CA 1
ATOM 3172 C C . ASP A 1 390 ? 7.252 15.787 20.612 1.00 72.81 390 ASP A C 1
ATOM 3174 O O . ASP A 1 390 ? 8.031 16.410 19.895 1.00 72.81 390 ASP A O 1
ATOM 3178 N N . ASN A 1 391 ? 7.672 14.767 21.372 1.00 70.81 391 ASN A N 1
ATOM 3179 C CA . ASN A 1 391 ? 9.075 14.336 21.393 1.00 70.81 391 ASN A CA 1
ATOM 3180 C C . ASN A 1 391 ? 9.510 13.680 20.082 1.00 70.81 391 ASN A C 1
ATOM 3182 O O . ASN A 1 391 ? 10.694 13.727 19.747 1.00 70.81 391 ASN A O 1
ATOM 3186 N N . MET A 1 392 ? 8.571 13.070 19.351 1.00 68.38 392 MET A N 1
ATOM 3187 C CA . MET A 1 392 ? 8.831 12.626 17.989 1.00 68.38 392 MET A CA 1
ATOM 3188 C C . MET A 1 392 ? 8.899 13.869 17.102 1.00 68.38 392 MET A C 1
ATOM 3190 O O . MET A 1 392 ? 9.954 14.151 16.557 1.00 68.38 392 MET A O 1
ATOM 3194 N N . CYS A 1 393 ? 7.855 14.698 17.067 1.00 64.75 393 CYS A N 1
ATOM 3195 C CA . CYS A 1 393 ? 7.717 15.794 16.099 1.00 64.75 393 CYS A CA 1
ATOM 3196 C C . CYS A 1 393 ? 8.690 16.987 16.243 1.00 64.75 393 CYS A C 1
ATOM 3198 O O . CYS A 1 393 ? 8.818 17.749 15.290 1.00 64.75 393 CYS A O 1
ATOM 3200 N N . ARG A 1 394 ? 9.340 17.204 17.398 1.00 64.56 394 ARG A N 1
ATOM 3201 C CA . ARG A 1 394 ? 10.160 18.411 17.668 1.00 64.56 394 ARG A CA 1
ATOM 3202 C C . ARG A 1 394 ? 11.661 18.276 17.373 1.00 64.56 394 ARG A C 1
ATOM 3204 O O . ARG A 1 394 ? 12.393 19.236 17.594 1.00 64.56 394 ARG A O 1
ATOM 3211 N N . ARG A 1 395 ? 12.155 17.113 16.938 1.00 58.62 395 ARG A N 1
ATOM 3212 C CA . ARG A 1 395 ? 13.596 16.924 16.676 1.00 58.62 395 ARG A CA 1
ATOM 3213 C C . ARG A 1 395 ? 13.954 17.299 15.239 1.00 58.62 395 ARG A C 1
ATOM 3215 O O . ARG A 1 395 ? 13.152 17.081 14.339 1.00 58.62 395 ARG A O 1
ATOM 3222 N N . GLU A 1 396 ? 15.162 17.843 15.075 1.00 62.47 396 GLU A N 1
ATOM 3223 C CA . GLU A 1 396 ? 15.784 18.247 13.805 1.00 62.47 396 GLU A CA 1
ATOM 3224 C C . GLU A 1 396 ? 15.455 17.285 12.648 1.00 62.47 396 GLU A C 1
ATOM 3226 O O . GLU A 1 396 ? 15.422 16.066 12.840 1.00 62.47 396 GLU A O 1
ATOM 3231 N N . GLU A 1 397 ? 15.243 17.846 11.452 1.00 57.69 397 GLU A N 1
ATOM 3232 C CA . GLU A 1 397 ? 14.743 17.212 10.213 1.00 57.69 397 GLU A CA 1
ATOM 3233 C C . GLU A 1 397 ? 15.355 15.834 9.902 1.00 57.69 397 GLU A C 1
ATOM 3235 O O . GLU A 1 397 ? 14.688 14.940 9.382 1.00 57.69 397 GLU A O 1
ATOM 3240 N N . PHE A 1 398 ? 16.615 15.619 10.281 1.00 53.03 398 PHE A N 1
ATOM 3241 C CA . PHE A 1 398 ? 17.331 14.374 10.021 1.00 53.03 398 PHE A CA 1
ATOM 3242 C C . PHE A 1 398 ? 16.952 13.212 10.942 1.00 53.03 398 PHE A C 1
ATOM 3244 O O . PHE A 1 398 ? 17.263 12.060 10.647 1.00 53.03 398 PHE A O 1
ATOM 3251 N N . ARG A 1 399 ? 16.294 13.478 12.075 1.00 61.50 399 ARG A N 1
ATOM 3252 C CA . ARG A 1 399 ? 16.057 12.452 13.087 1.00 61.50 399 ARG A CA 1
ATOM 3253 C C . ARG A 1 399 ? 14.682 11.839 13.038 1.00 61.50 399 ARG A C 1
ATOM 3255 O O . ARG A 1 399 ? 14.587 10.745 13.534 1.00 61.50 399 ARG A O 1
ATOM 3262 N N . LEU A 1 400 ? 13.629 12.405 12.460 1.00 62.28 400 LEU A N 1
ATOM 3263 C CA . LEU A 1 400 ? 12.294 11.803 12.639 1.00 62.28 400 LEU A CA 1
ATOM 3264 C C . LEU A 1 400 ? 12.165 10.387 12.045 1.00 62.28 400 LEU A C 1
ATOM 3266 O O . LEU A 1 400 ? 11.617 9.494 12.684 1.00 62.28 400 LEU A O 1
ATOM 3270 N N . ALA A 1 401 ? 12.689 10.172 10.836 1.00 63.06 401 ALA A N 1
ATOM 3271 C CA . ALA A 1 401 ? 12.601 8.879 10.159 1.00 63.06 401 ALA A CA 1
ATOM 3272 C C . ALA A 1 401 ? 13.614 7.857 10.703 1.00 63.06 401 ALA A C 1
ATOM 3274 O O . ALA A 1 401 ? 13.289 6.685 10.857 1.00 63.06 401 ALA A O 1
ATOM 3275 N N . THR A 1 402 ? 14.800 8.307 11.100 1.00 65.19 402 THR A N 1
ATOM 3276 C CA . THR A 1 402 ? 15.796 7.478 11.795 1.00 65.19 402 THR A CA 1
ATOM 3277 C C . THR A 1 402 ? 15.328 7.160 13.221 1.00 65.19 402 THR A C 1
ATOM 3279 O O . THR A 1 402 ? 15.351 6.026 13.669 1.00 65.19 402 THR A O 1
ATOM 3282 N N . LEU A 1 403 ? 14.762 8.131 13.931 1.00 66.69 403 LEU A N 1
ATOM 3283 C CA . LEU A 1 403 ? 14.175 7.979 15.262 1.00 66.69 403 LEU A CA 1
ATOM 3284 C C . LEU A 1 403 ? 12.951 7.075 15.218 1.00 66.69 403 LEU A C 1
ATOM 3286 O O . LEU A 1 403 ? 12.780 6.315 16.154 1.00 66.69 403 LEU A O 1
ATOM 3290 N N . LEU A 1 404 ? 12.154 7.070 14.146 1.00 68.31 404 LEU A N 1
ATOM 3291 C CA . LEU A 1 404 ? 11.163 6.015 13.914 1.00 68.31 404 LEU A CA 1
ATOM 3292 C C . LEU A 1 404 ? 11.800 4.639 13.913 1.00 68.31 404 LEU A C 1
ATOM 3294 O O . LEU A 1 404 ? 11.330 3.756 14.619 1.00 68.31 404 LEU A O 1
ATOM 3298 N N . ILE A 1 405 ? 12.880 4.480 13.148 1.00 66.44 405 ILE A N 1
ATOM 3299 C CA . ILE A 1 405 ? 13.627 3.226 13.080 1.00 66.44 405 ILE A CA 1
ATOM 3300 C C . ILE A 1 405 ? 14.170 2.845 14.469 1.00 66.44 405 ILE A C 1
ATOM 3302 O O . ILE A 1 405 ? 14.219 1.674 14.822 1.00 66.44 405 ILE A O 1
ATOM 3306 N N . HIS A 1 406 ? 14.484 3.814 15.323 1.00 69.50 406 HIS A N 1
ATOM 3307 C CA . HIS A 1 406 ? 15.127 3.552 16.613 1.00 69.50 406 HIS A CA 1
ATOM 3308 C C . HIS A 1 406 ? 14.197 3.612 17.834 1.00 69.50 406 HIS A C 1
ATOM 3310 O O . HIS A 1 406 ? 14.606 3.243 18.935 1.00 69.50 406 HIS A O 1
ATOM 3316 N N . THR A 1 407 ? 12.949 4.064 17.688 1.00 74.50 407 THR A N 1
ATOM 3317 C CA . THR A 1 407 ? 12.015 4.214 18.813 1.00 74.50 407 THR A CA 1
ATOM 3318 C C . THR A 1 407 ? 11.096 3.019 18.950 1.00 74.50 407 THR A C 1
ATOM 3320 O O . THR A 1 407 ? 10.649 2.405 17.984 1.00 74.50 407 THR A O 1
ATOM 3323 N N . ASN A 1 408 ? 10.800 2.691 20.206 1.00 81.12 408 ASN A N 1
ATOM 3324 C CA . ASN A 1 408 ? 9.710 1.790 20.525 1.00 81.12 408 ASN A CA 1
ATOM 3325 C C . ASN A 1 408 ? 8.397 2.524 20.238 1.00 81.12 408 ASN A C 1
ATOM 3327 O O . ASN A 1 408 ? 8.057 3.461 20.961 1.00 81.12 408 ASN A O 1
ATOM 3331 N N . LEU A 1 409 ? 7.654 2.093 19.223 1.00 84.25 409 LEU A N 1
ATOM 3332 C CA . LEU A 1 409 ? 6.299 2.576 18.954 1.00 84.25 409 LEU A CA 1
ATOM 3333 C C . LEU A 1 409 ? 5.362 2.247 20.125 1.00 84.25 409 LEU A C 1
ATOM 3335 O O . LEU A 1 409 ? 4.496 3.047 20.483 1.00 84.25 409 LEU A O 1
ATOM 3339 N N . PHE A 1 410 ? 5.593 1.092 20.754 1.00 86.19 410 PHE A N 1
ATOM 3340 C CA . PHE A 1 410 ? 4.862 0.611 21.921 1.00 86.19 410 PHE A CA 1
ATOM 3341 C C . PHE A 1 410 ? 5.812 -0.087 22.886 1.00 86.19 410 PHE A C 1
ATOM 3343 O O . PHE A 1 410 ? 6.770 -0.749 22.468 1.00 86.19 410 PHE A O 1
ATOM 3350 N N . GLU A 1 411 ? 5.513 0.035 24.170 1.00 88.62 411 GLU A N 1
ATOM 3351 C CA . GLU A 1 411 ? 6.243 -0.612 25.252 1.00 88.62 411 GLU A CA 1
ATOM 3352 C C . GLU A 1 411 ? 5.295 -1.540 26.007 1.00 88.62 411 GLU A C 1
ATOM 3354 O O . GLU A 1 411 ? 4.186 -1.148 26.363 1.00 88.62 411 GLU A O 1
ATOM 3359 N N . ILE A 1 412 ? 5.702 -2.795 26.187 1.00 88.94 412 ILE A N 1
ATOM 3360 C CA . ILE A 1 412 ? 4.920 -3.811 26.884 1.00 88.94 412 ILE A CA 1
ATOM 3361 C C . ILE A 1 412 ? 5.508 -3.985 28.277 1.00 88.94 412 ILE A C 1
ATOM 3363 O O . ILE A 1 412 ? 6.645 -4.435 28.430 1.00 88.94 412 ILE A O 1
ATOM 3367 N N . ASN A 1 413 ? 4.706 -3.691 29.294 1.00 90.62 413 ASN A N 1
ATOM 3368 C CA . ASN A 1 413 ? 5.012 -4.016 30.674 1.00 90.62 413 ASN A CA 1
ATOM 3369 C C . ASN A 1 413 ? 4.340 -5.349 31.032 1.00 90.62 413 ASN A C 1
ATOM 3371 O O . ASN A 1 413 ? 3.152 -5.404 31.350 1.00 90.62 413 ASN A O 1
ATOM 3375 N N . ARG A 1 414 ? 5.107 -6.446 30.970 1.00 87.75 414 ARG A N 1
ATOM 3376 C CA . ARG A 1 414 ? 4.595 -7.790 31.288 1.00 87.75 414 ARG A CA 1
ATOM 3377 C C . ARG A 1 414 ? 4.227 -7.960 32.762 1.00 87.75 414 ARG A C 1
ATOM 3379 O O . ARG A 1 414 ? 3.338 -8.750 33.056 1.00 87.75 414 ARG A O 1
ATOM 3386 N N . GLU A 1 415 ? 4.878 -7.243 33.675 1.00 90.62 415 GLU A N 1
ATOM 3387 C CA . GLU A 1 415 ? 4.553 -7.318 35.105 1.00 90.62 415 GLU A CA 1
ATOM 3388 C C . GLU A 1 415 ? 3.198 -6.666 35.389 1.00 90.62 415 GLU A C 1
ATOM 3390 O O . GLU A 1 415 ? 2.371 -7.238 36.094 1.00 90.62 415 GLU A O 1
ATOM 3395 N N . ALA A 1 416 ? 2.939 -5.508 34.776 1.00 92.62 416 ALA A N 1
ATOM 3396 C CA . ALA A 1 416 ? 1.665 -4.802 34.897 1.00 92.62 416 ALA A CA 1
ATOM 3397 C C . ALA A 1 416 ? 0.561 -5.355 33.975 1.00 92.62 416 ALA A C 1
ATOM 3399 O O . ALA A 1 416 ? -0.594 -4.962 34.112 1.00 92.62 416 ALA A O 1
ATOM 3400 N N . GLN A 1 417 ? 0.900 -6.255 33.042 1.00 93.38 417 GLN A N 1
ATOM 3401 C CA . GLN A 1 417 ? 0.017 -6.704 31.957 1.00 93.38 417 GLN A CA 1
ATOM 3402 C C . GLN A 1 417 ? -0.553 -5.534 31.140 1.00 93.38 417 GLN A C 1
ATOM 3404 O O . GLN A 1 417 ? -1.726 -5.529 30.756 1.00 93.38 417 GLN A O 1
ATOM 3409 N N . THR A 1 418 ? 0.287 -4.538 30.850 1.00 93.94 418 THR A N 1
ATOM 3410 C CA . THR A 1 418 ? -0.113 -3.346 30.098 1.00 93.94 418 THR A CA 1
ATOM 3411 C C . THR A 1 418 ? 0.764 -3.073 28.879 1.00 93.94 418 THR A C 1
ATOM 3413 O O . THR A 1 418 ? 1.922 -3.483 28.789 1.00 93.94 418 THR A O 1
ATOM 3416 N N . LEU A 1 419 ? 0.176 -2.389 27.899 1.00 91.81 419 LEU A N 1
ATOM 3417 C CA . LEU A 1 419 ? 0.810 -1.879 26.693 1.00 91.81 419 LEU A CA 1
ATOM 3418 C C . LEU A 1 419 ? 0.675 -0.360 26.680 1.00 91.81 419 LEU A C 1
ATOM 3420 O O . LEU A 1 419 ? -0.434 0.179 26.685 1.00 91.81 419 LEU A O 1
ATOM 3424 N N . GLN A 1 420 ? 1.807 0.330 26.625 1.00 92.38 420 GLN A N 1
ATOM 3425 C CA . GLN A 1 420 ? 1.875 1.778 26.537 1.00 92.38 420 GLN A CA 1
ATOM 3426 C C . GLN A 1 420 ? 2.109 2.214 25.090 1.00 92.38 420 GLN A C 1
ATOM 3428 O O . GLN A 1 420 ? 3.077 1.808 24.443 1.00 92.38 420 GLN A O 1
ATOM 3433 N N . CYS A 1 421 ? 1.228 3.082 24.586 1.00 91.38 421 CYS A N 1
ATOM 3434 C CA . CYS A 1 421 ? 1.404 3.724 23.289 1.00 91.38 421 CYS A CA 1
ATOM 3435 C C . CYS A 1 421 ? 2.346 4.927 23.366 1.00 91.38 421 CYS A C 1
ATOM 3437 O O . CYS A 1 421 ? 2.054 5.900 24.062 1.00 91.38 421 CYS A O 1
ATOM 3439 N N . ASN A 1 422 ? 3.449 4.871 22.608 1.00 87.19 422 ASN A N 1
ATOM 3440 C CA . ASN A 1 422 ? 4.399 5.977 22.471 1.00 87.19 422 ASN A CA 1
ATOM 3441 C C . ASN A 1 422 ? 4.100 6.866 21.253 1.00 87.19 422 ASN A C 1
ATOM 3443 O O . ASN A 1 422 ? 4.783 7.867 21.055 1.00 87.19 422 ASN A O 1
ATOM 3447 N N . ILE A 1 423 ? 3.088 6.535 20.445 1.00 86.31 423 ILE A N 1
ATOM 3448 C CA . ILE A 1 423 ? 2.670 7.339 19.286 1.00 86.31 423 ILE A CA 1
ATOM 3449 C C . ILE A 1 423 ? 1.711 8.469 19.701 1.00 86.31 423 ILE A C 1
ATOM 3451 O O . ILE A 1 423 ? 1.835 9.602 19.227 1.00 86.31 423 ILE A O 1
ATOM 3455 N N . CYS A 1 424 ? 0.763 8.184 20.601 1.00 87.31 424 CYS A N 1
ATOM 3456 C CA . CYS A 1 424 ? -0.124 9.184 21.203 1.00 87.31 424 CYS A CA 1
ATOM 3457 C C . CYS A 1 424 ? 0.333 9.563 22.623 1.00 87.31 424 CYS A C 1
ATOM 3459 O O . CYS A 1 424 ? 1.298 9.009 23.147 1.00 87.31 424 CYS A O 1
ATOM 3461 N N . CYS A 1 425 ? -0.340 10.530 23.255 1.00 77.62 425 CYS A N 1
ATOM 3462 C CA . CYS A 1 425 ? -0.021 11.085 24.579 1.00 77.62 425 CYS A CA 1
ATOM 3463 C C . CYS A 1 425 ? -0.281 10.124 25.765 1.00 77.62 425 CYS A C 1
ATOM 3465 O O . CYS A 1 425 ? -0.770 10.538 26.810 1.00 77.62 425 CYS A O 1
ATOM 3467 N N . ARG A 1 426 ? 0.153 8.863 25.629 1.00 62.22 426 ARG A N 1
ATOM 3468 C CA . ARG A 1 426 ? 0.164 7.789 26.632 1.00 62.22 426 ARG A CA 1
ATOM 3469 C C . ARG A 1 426 ? -1.219 7.265 26.988 1.00 62.22 426 ARG A C 1
ATOM 3471 O O . ARG A 1 426 ? -1.732 7.475 28.084 1.00 62.22 426 ARG A O 1
ATOM 3478 N N . ARG A 1 427 ? -1.793 6.500 26.059 1.00 79.94 427 ARG A N 1
ATOM 3479 C CA . ARG A 1 427 ? -2.840 5.539 26.404 1.00 79.94 427 ARG A CA 1
ATOM 3480 C C . ARG A 1 427 ? -2.171 4.242 26.851 1.00 79.94 427 ARG A C 1
ATOM 3482 O O . ARG A 1 427 ? -1.464 3.612 26.064 1.00 79.94 427 ARG A O 1
ATOM 3489 N N . GLU A 1 428 ? -2.366 3.893 28.114 1.00 89.94 428 GLU A N 1
ATOM 3490 C CA . GLU A 1 428 ? -2.062 2.568 28.645 1.00 89.94 428 GLU A CA 1
ATOM 3491 C C . GLU A 1 428 ? -3.279 1.667 28.409 1.00 89.94 428 GLU A C 1
ATOM 3493 O O . GLU A 1 428 ? -4.422 2.076 28.626 1.00 89.94 428 GLU A O 1
ATOM 3498 N N . MET A 1 429 ? -3.044 0.470 27.882 1.00 93.44 429 MET A N 1
ATOM 3499 C CA . MET A 1 429 ? -4.076 -0.517 27.569 1.00 93.44 429 MET A CA 1
ATOM 3500 C C . MET A 1 429 ? -3.717 -1.841 28.231 1.00 93.44 429 MET A C 1
ATOM 3502 O O . MET A 1 429 ? -2.543 -2.182 28.315 1.00 93.44 429 MET A O 1
ATOM 3506 N N . SER A 1 430 ? -4.709 -2.604 28.683 1.00 93.88 430 SER A N 1
ATOM 3507 C CA . SER A 1 430 ? -4.467 -3.956 29.195 1.00 93.88 430 SER A CA 1
ATOM 3508 C C . SER A 1 430 ? -4.119 -4.910 28.048 1.00 93.88 430 SER A C 1
ATOM 3510 O O . SER A 1 430 ? -4.768 -4.870 27.002 1.00 93.88 430 SER A O 1
ATOM 3512 N N . LEU A 1 431 ? -3.133 -5.789 28.253 1.00 89.88 431 LEU A N 1
ATOM 3513 C CA . LEU A 1 431 ? -2.782 -6.861 27.310 1.00 89.88 431 LEU A CA 1
ATOM 3514 C C . LEU A 1 431 ? -3.897 -7.905 27.149 1.00 89.88 431 LEU A C 1
ATOM 3516 O O . LEU A 1 431 ? -3.957 -8.577 26.120 1.00 89.88 431 LEU A O 1
ATOM 3520 N N . GLU A 1 432 ? -4.801 -8.014 28.126 1.00 90.50 432 GLU A N 1
ATOM 3521 C CA . GLU A 1 432 ? -5.959 -8.911 28.055 1.00 90.50 432 GLU A CA 1
ATOM 3522 C C . GLU A 1 432 ? -7.014 -8.404 27.054 1.00 90.50 432 GLU A C 1
ATOM 3524 O O . GLU A 1 432 ? -7.710 -9.199 26.419 1.00 90.50 432 GLU A O 1
ATOM 3529 N N . ASP A 1 433 ? -7.094 -7.085 26.841 1.00 90.88 433 ASP A N 1
ATOM 3530 C CA . ASP A 1 433 ? -8.052 -6.453 25.928 1.00 90.88 433 ASP A CA 1
ATOM 3531 C C . ASP A 1 433 ? -7.457 -6.270 24.520 1.00 90.88 433 ASP A C 1
ATOM 3533 O O . ASP A 1 433 ? -7.237 -5.167 24.007 1.00 90.88 433 ASP A O 1
ATOM 3537 N N . LYS A 1 434 ? -7.188 -7.403 23.865 1.00 88.19 434 LYS A N 1
ATOM 3538 C CA . LYS A 1 434 ? -6.718 -7.460 22.470 1.00 88.19 434 LYS A CA 1
ATOM 3539 C C . LYS A 1 434 ? -7.606 -6.664 21.496 1.00 88.19 434 LYS A C 1
ATOM 3541 O O . LYS A 1 434 ? -7.046 -5.988 20.626 1.00 88.19 434 LYS A O 1
ATOM 3546 N N . PRO A 1 435 ? -8.954 -6.690 21.602 1.00 88.88 435 PRO A N 1
ATOM 3547 C CA . PRO A 1 435 ? -9.815 -5.832 20.791 1.00 88.88 435 PRO A CA 1
ATOM 3548 C C . PRO A 1 435 ? -9.544 -4.339 20.990 1.00 88.88 435 PRO A C 1
ATOM 3550 O O . PRO A 1 435 ? -9.484 -3.613 19.998 1.00 88.88 435 PRO A O 1
ATOM 3553 N N . LEU A 1 436 ? -9.339 -3.872 22.226 1.00 89.81 436 LEU A N 1
ATOM 3554 C CA . LEU A 1 436 ? -9.002 -2.473 22.498 1.00 89.81 436 LEU A CA 1
ATOM 3555 C C . LEU A 1 436 ? -7.658 -2.082 21.884 1.00 89.81 436 LEU A C 1
ATOM 3557 O O . LEU A 1 436 ? -7.575 -1.032 21.250 1.00 89.81 436 LEU A O 1
ATOM 3561 N N . ILE A 1 437 ? -6.639 -2.936 22.011 1.00 88.69 437 ILE A N 1
ATOM 3562 C CA . ILE A 1 437 ? -5.322 -2.723 21.392 1.00 88.69 437 ILE A CA 1
ATOM 3563 C C . ILE A 1 437 ? -5.464 -2.609 19.869 1.00 88.69 437 ILE A C 1
ATOM 3565 O O . ILE A 1 437 ? -5.003 -1.641 19.262 1.00 88.69 437 ILE A O 1
ATOM 3569 N N . ARG A 1 438 ? -6.165 -3.562 19.242 1.00 86.44 438 ARG A N 1
ATOM 3570 C CA . ARG A 1 438 ? -6.438 -3.549 17.800 1.00 86.44 438 ARG A CA 1
ATOM 3571 C C . ARG A 1 438 ? -7.159 -2.273 17.373 1.00 86.44 438 ARG A C 1
ATOM 3573 O O . ARG A 1 438 ? -6.687 -1.593 16.465 1.00 86.44 438 ARG A O 1
ATOM 3580 N N . ASN A 1 439 ? -8.269 -1.948 18.033 1.00 88.06 439 ASN A N 1
ATOM 3581 C CA . ASN A 1 439 ? -9.078 -0.774 17.717 1.00 88.06 439 ASN A CA 1
ATOM 3582 C C . ASN A 1 439 ? -8.287 0.515 17.930 1.00 88.06 439 ASN A C 1
ATOM 3584 O O . ASN A 1 439 ? -8.439 1.457 17.161 1.00 88.06 439 ASN A O 1
ATOM 3588 N N . HIS A 1 440 ? -7.405 0.568 18.930 1.00 91.19 440 HIS A N 1
ATOM 3589 C CA . HIS A 1 440 ? -6.535 1.717 19.123 1.00 91.19 440 HIS A CA 1
ATOM 3590 C C . HIS A 1 440 ? -5.665 1.969 17.883 1.00 91.19 440 HIS A C 1
ATOM 3592 O O . HIS A 1 440 ? -5.620 3.091 17.380 1.00 91.19 440 HIS A O 1
ATOM 3598 N N . PHE A 1 441 ? -5.044 0.929 17.326 1.00 86.44 441 PHE A N 1
ATOM 3599 C CA . PHE A 1 441 ? -4.196 1.075 16.141 1.00 86.44 441 PHE A CA 1
ATOM 3600 C C . PHE A 1 441 ? -4.965 1.369 14.864 1.00 86.44 441 PHE A C 1
ATOM 3602 O O . PHE A 1 441 ? -4.562 2.248 14.100 1.00 86.44 441 PHE A O 1
ATOM 3609 N N . THR A 1 442 ? -6.068 0.663 14.633 1.00 85.94 442 THR A N 1
ATOM 3610 C CA . THR A 1 442 ? -6.834 0.823 13.396 1.00 85.94 442 THR A CA 1
ATOM 3611 C C . THR A 1 442 ? -7.646 2.110 13.393 1.00 85.94 442 THR A C 1
ATOM 3613 O O . THR A 1 442 ? -7.725 2.768 12.360 1.00 85.94 442 THR A O 1
ATOM 3616 N N . GLU A 1 443 ? -8.222 2.507 14.531 1.00 86.25 443 GLU A N 1
ATOM 3617 C CA . GLU A 1 443 ? -9.122 3.660 14.587 1.00 86.25 443 GLU A CA 1
ATOM 3618 C C . GLU A 1 443 ? -8.412 4.971 14.892 1.00 86.25 443 GLU A C 1
ATOM 3620 O O . GLU A 1 443 ? -8.743 5.966 14.254 1.00 86.25 443 GLU A O 1
ATOM 3625 N N . PHE A 1 444 ? -7.440 4.997 15.808 1.00 87.69 444 PHE A N 1
ATOM 3626 C CA . PHE A 1 444 ? -6.757 6.249 16.162 1.00 87.69 444 PHE A CA 1
ATOM 3627 C C . PHE A 1 444 ? -5.555 6.491 15.256 1.00 87.69 444 PHE A C 1
ATOM 3629 O O . PHE A 1 444 ? -5.413 7.554 14.668 1.00 87.69 444 PHE A O 1
ATOM 3636 N N . HIS A 1 445 ? -4.712 5.477 15.066 1.00 88.25 445 HIS A N 1
ATOM 3637 C CA . HIS A 1 445 ? -3.494 5.642 14.270 1.00 88.25 445 HIS A CA 1
ATOM 3638 C C . HIS A 1 445 ? -3.666 5.295 12.786 1.00 88.25 445 HIS A C 1
ATOM 3640 O O . HIS A 1 445 ? -2.725 5.450 12.005 1.00 88.25 445 HIS A O 1
ATOM 3646 N N . LYS A 1 446 ? -4.853 4.821 12.381 1.00 86.88 446 LYS A N 1
ATOM 3647 C CA . LYS A 1 446 ? -5.150 4.374 11.009 1.00 86.88 446 LYS A CA 1
ATOM 3648 C C . LYS A 1 446 ? -4.081 3.415 10.463 1.00 86.88 446 LYS A C 1
ATOM 3650 O O . LYS A 1 446 ? -3.743 3.449 9.282 1.00 86.88 446 LYS A O 1
ATOM 3655 N N . VAL A 1 447 ? -3.521 2.576 11.339 1.00 83.81 447 VAL A N 1
ATOM 3656 C CA . VAL A 1 447 ? -2.466 1.617 10.996 1.00 83.81 447 VAL A CA 1
ATOM 3657 C C . VAL A 1 447 ? -3.104 0.300 10.591 1.00 83.81 447 VAL A C 1
ATOM 3659 O O . VAL A 1 447 ? -3.954 -0.249 11.295 1.00 83.81 447 VAL A O 1
ATOM 3662 N N . TYR A 1 448 ? -2.662 -0.238 9.459 1.00 81.94 448 TYR A N 1
ATOM 3663 C CA . TYR A 1 448 ? -3.021 -1.588 9.049 1.00 81.94 448 TYR A CA 1
ATOM 3664 C C . TYR A 1 448 ? -2.400 -2.603 10.019 1.00 81.94 448 TYR A C 1
ATOM 3666 O O . TYR A 1 448 ? -1.185 -2.640 10.192 1.00 81.94 448 TYR A O 1
ATOM 3674 N N . LEU A 1 449 ? -3.224 -3.424 10.671 1.00 77.75 449 LEU A N 1
ATOM 3675 C CA . LEU A 1 449 ? -2.788 -4.266 11.792 1.00 77.75 449 LEU A CA 1
ATOM 3676 C C . LEU A 1 449 ? -1.610 -5.210 11.455 1.00 77.75 449 LEU A C 1
ATOM 3678 O O . LEU A 1 449 ? -0.674 -5.276 12.246 1.00 77.75 449 LEU A O 1
ATOM 3682 N N . PRO A 1 450 ? -1.551 -5.855 10.274 1.00 78.31 450 PRO A N 1
ATOM 3683 C CA . PRO A 1 450 ? -0.372 -6.634 9.888 1.00 78.31 450 PRO A CA 1
ATOM 3684 C C . PRO A 1 450 ? 0.920 -5.811 9.763 1.00 78.31 450 PRO A C 1
ATOM 3686 O O . PRO A 1 450 ? 1.999 -6.320 10.050 1.00 78.31 450 PRO A O 1
ATOM 3689 N N . LEU A 1 451 ? 0.846 -4.521 9.406 1.00 73.56 451 LEU A N 1
ATOM 3690 C CA . LEU A 1 451 ? 2.027 -3.643 9.449 1.00 73.56 451 LEU A CA 1
ATOM 3691 C C . LEU A 1 451 ? 2.507 -3.418 10.882 1.00 73.56 451 LEU A C 1
ATOM 3693 O O . LEU A 1 451 ? 3.705 -3.329 11.115 1.00 73.56 451 LEU A O 1
ATOM 3697 N N . LEU A 1 452 ? 1.597 -3.363 11.854 1.00 76.75 452 LEU A N 1
ATOM 3698 C CA . LEU A 1 452 ? 1.962 -3.205 13.259 1.00 76.75 452 LEU A CA 1
ATOM 3699 C C . LEU A 1 452 ? 2.778 -4.398 13.777 1.00 76.75 452 LEU A C 1
ATOM 3701 O O . LEU A 1 452 ? 3.755 -4.225 14.503 1.00 76.75 452 LEU A O 1
ATOM 3705 N N . PHE A 1 453 ? 2.378 -5.608 13.389 1.00 80.44 453 PHE A N 1
ATOM 3706 C CA . PHE A 1 453 ? 3.001 -6.859 13.823 1.00 80.44 453 PHE A CA 1
ATOM 3707 C C . PHE A 1 453 ? 4.471 -6.956 13.428 1.00 80.44 453 PHE A C 1
ATOM 3709 O O . PHE A 1 453 ? 5.270 -7.547 14.150 1.00 80.44 453 PHE A O 1
ATOM 3716 N N . TYR A 1 454 ? 4.838 -6.322 12.316 1.00 72.44 454 TYR A N 1
ATOM 3717 C CA . TYR A 1 454 ? 6.216 -6.243 11.852 1.00 72.44 454 TYR A CA 1
ATOM 3718 C C . TYR A 1 454 ? 7.150 -5.577 12.869 1.00 72.44 454 TYR A C 1
ATOM 3720 O O . TYR A 1 454 ? 8.310 -5.964 12.999 1.00 72.44 454 TYR A O 1
ATOM 3728 N N . PHE A 1 455 ? 6.643 -4.603 13.626 1.00 74.19 455 PHE A N 1
ATOM 3729 C CA . PHE A 1 455 ? 7.455 -3.871 14.591 1.00 74.19 455 PHE A CA 1
ATOM 3730 C C . PHE A 1 455 ? 7.676 -4.643 15.891 1.00 74.19 455 PHE A C 1
ATOM 3732 O O . PHE A 1 455 ? 8.521 -4.239 16.681 1.00 74.19 455 PHE A O 1
ATOM 3739 N N . PHE A 1 456 ? 6.955 -5.739 16.136 1.00 73.56 456 PHE A N 1
ATOM 3740 C CA . PHE A 1 456 ? 7.100 -6.519 17.361 1.00 73.56 456 PHE A CA 1
ATOM 3741 C C . PHE A 1 456 ? 8.451 -7.243 17.406 1.00 73.56 456 PHE A C 1
ATOM 3743 O O . PHE A 1 456 ? 8.785 -8.011 16.503 1.00 73.56 456 PHE A O 1
ATOM 3750 N N . ASN A 1 457 ? 9.224 -7.023 18.473 1.00 70.88 457 ASN A N 1
ATOM 3751 C CA . ASN A 1 457 ? 10.571 -7.581 18.592 1.00 70.88 457 ASN A CA 1
ATOM 3752 C C . ASN A 1 457 ? 10.650 -8.972 19.248 1.00 70.88 457 ASN A C 1
ATOM 3754 O O . ASN A 1 457 ? 11.752 -9.457 19.492 1.00 70.88 457 ASN A O 1
ATOM 3758 N N . GLY A 1 458 ? 9.516 -9.604 19.564 1.00 65.94 458 GLY A N 1
ATOM 3759 C CA . GLY A 1 458 ? 9.470 -10.911 20.234 1.00 65.94 458 GLY A CA 1
ATOM 3760 C C . GLY A 1 458 ? 9.627 -10.855 21.758 1.00 65.94 458 GLY A C 1
ATOM 3761 O O . GLY A 1 458 ? 9.274 -11.808 22.451 1.00 65.94 458 GLY A O 1
ATOM 3762 N N . LEU A 1 459 ? 10.124 -9.741 22.306 1.00 62.56 459 LEU A N 1
ATOM 3763 C CA . LEU A 1 459 ? 10.431 -9.609 23.728 1.00 62.56 459 LEU A CA 1
ATOM 3764 C C . LEU A 1 459 ? 9.414 -8.708 24.427 1.00 62.56 459 LEU A C 1
ATOM 3766 O O . LEU A 1 459 ? 8.467 -9.227 25.004 1.00 62.56 459 LEU A O 1
ATOM 3770 N N . ASN A 1 460 ? 9.564 -7.384 24.379 1.00 66.88 460 ASN A N 1
ATOM 3771 C CA . ASN A 1 460 ? 8.741 -6.459 25.180 1.00 66.88 460 ASN A CA 1
ATOM 3772 C C . ASN A 1 460 ? 8.444 -5.129 24.485 1.00 66.88 460 ASN A C 1
ATOM 3774 O O . ASN A 1 460 ? 7.914 -4.210 25.106 1.00 66.88 460 ASN A O 1
ATOM 3778 N N . SER A 1 461 ? 8.814 -4.959 23.218 1.00 71.56 461 SER A N 1
ATOM 3779 C CA . SER A 1 461 ? 8.523 -3.699 22.548 1.00 71.56 461 SER A CA 1
ATOM 3780 C C . SER A 1 461 ? 8.268 -3.871 21.071 1.00 71.56 461 SER A C 1
ATOM 3782 O O . SER A 1 461 ? 8.655 -4.850 20.432 1.00 71.56 461 SER A O 1
ATOM 3784 N N . PHE A 1 462 ? 7.597 -2.870 20.528 1.00 73.69 462 PHE A N 1
ATOM 3785 C CA . PHE A 1 462 ? 7.460 -2.726 19.100 1.00 73.69 462 PHE A CA 1
ATOM 3786 C C . PHE A 1 462 ? 8.536 -1.748 18.642 1.00 73.69 462 PHE A C 1
ATOM 3788 O O . PHE A 1 462 ? 8.330 -0.538 18.689 1.00 73.69 462 PHE A O 1
ATOM 3795 N N . SER A 1 463 ? 9.713 -2.267 18.311 1.00 65.56 463 SER A N 1
ATOM 3796 C CA . SER A 1 463 ? 10.895 -1.498 17.926 1.00 65.56 463 SER A CA 1
ATOM 3797 C C . SER A 1 463 ? 11.301 -1.865 16.513 1.00 65.56 463 SER A C 1
ATOM 3799 O O . SER A 1 463 ? 11.463 -3.048 16.214 1.00 65.56 463 SER A O 1
ATOM 3801 N N . LEU A 1 464 ? 11.529 -0.862 15.670 1.00 57.91 464 LEU A N 1
ATOM 3802 C CA . LEU A 1 464 ? 12.053 -1.089 14.329 1.00 57.91 464 LEU A CA 1
ATOM 3803 C C . LEU A 1 464 ? 13.484 -1.682 14.400 1.00 57.91 464 LEU A C 1
ATOM 3805 O O . LEU A 1 464 ? 13.723 -2.771 13.893 1.00 57.91 464 LEU A O 1
ATOM 3809 N N . GLU A 1 465 ? 14.418 -1.070 15.126 1.00 55.78 465 GLU A N 1
ATOM 3810 C CA . GLU A 1 465 ? 15.838 -1.455 15.089 1.00 55.78 465 GLU A CA 1
ATOM 3811 C C . GLU A 1 465 ? 16.222 -2.657 15.969 1.00 55.78 465 GLU A C 1
ATOM 3813 O O . GLU A 1 465 ? 17.022 -3.499 15.550 1.00 55.78 465 GLU A O 1
ATOM 3818 N N . LYS A 1 466 ? 15.674 -2.785 17.189 1.00 52.84 466 LYS A N 1
ATOM 3819 C CA . LYS A 1 466 ? 16.040 -3.909 18.083 1.00 52.84 466 LYS A CA 1
ATOM 3820 C C . LYS A 1 466 ? 15.569 -5.267 17.555 1.00 52.84 466 LYS A C 1
ATOM 3822 O O . LYS A 1 466 ? 16.018 -6.297 18.042 1.00 52.84 466 LYS A O 1
ATOM 3827 N N . SER A 1 467 ? 14.691 -5.259 16.553 1.00 49.81 467 SER A N 1
ATOM 3828 C CA . SER A 1 467 ? 14.299 -6.446 15.803 1.00 49.81 467 SER A CA 1
ATOM 3829 C C . SER A 1 467 ? 15.369 -6.911 14.797 1.00 49.81 467 SER A C 1
ATOM 3831 O O . SER A 1 467 ? 15.298 -8.013 14.286 1.00 49.81 467 SER A O 1
ATOM 3833 N N . GLU A 1 468 ? 16.409 -6.137 14.493 1.00 51.88 468 GLU A N 1
ATOM 3834 C CA . GLU A 1 468 ? 17.373 -6.558 13.461 1.00 51.88 468 GLU A CA 1
ATOM 3835 C C . GLU A 1 468 ? 18.844 -6.392 13.833 1.00 51.88 468 GLU A C 1
ATOM 3837 O O . GLU A 1 468 ? 19.676 -7.020 13.186 1.00 51.88 468 GLU A O 1
ATOM 3842 N N . ARG A 1 469 ? 19.196 -5.653 14.898 1.00 54.66 469 ARG A N 1
ATOM 3843 C CA . ARG A 1 469 ? 20.608 -5.503 15.311 1.00 54.66 469 ARG A CA 1
ATOM 3844 C C . ARG A 1 469 ? 21.340 -6.821 15.564 1.00 54.66 469 ARG A C 1
ATOM 3846 O O . ARG A 1 469 ? 22.489 -6.919 15.165 1.00 54.66 469 ARG A O 1
ATOM 3853 N N . GLY A 1 470 ? 20.666 -7.851 16.086 1.00 55.22 470 GLY A N 1
ATOM 3854 C CA . GLY A 1 470 ? 21.286 -9.178 16.220 1.00 55.22 470 GLY A CA 1
ATOM 3855 C C . GLY A 1 470 ? 21.838 -9.716 14.892 1.00 55.22 470 GLY A C 1
ATOM 3856 O O . GLY A 1 470 ? 22.890 -10.327 14.873 1.00 55.22 470 GLY A O 1
ATOM 3857 N N . LEU A 1 471 ? 21.191 -9.403 13.764 1.00 50.97 471 LEU A N 1
ATOM 3858 C CA . LEU A 1 471 ? 21.634 -9.827 12.437 1.00 50.97 471 LEU A CA 1
ATOM 3859 C C . LEU A 1 471 ? 22.858 -9.042 11.941 1.00 50.97 471 LEU A C 1
ATOM 3861 O O . LEU A 1 471 ? 23.721 -9.611 11.286 1.00 50.97 471 LEU A O 1
ATOM 3865 N N . LEU A 1 472 ? 22.911 -7.731 12.190 1.00 51.53 472 LEU A N 1
ATOM 3866 C CA . LEU A 1 472 ? 24.009 -6.884 11.713 1.00 51.53 472 LEU A CA 1
ATOM 3867 C C . LEU A 1 472 ? 25.274 -7.093 12.539 1.00 51.53 472 LEU A C 1
ATOM 3869 O O . LEU A 1 472 ? 26.347 -7.167 11.953 1.00 51.53 472 LEU A O 1
ATOM 3873 N N . ASP A 1 473 ? 25.133 -7.269 13.852 1.00 55.53 473 ASP A N 1
ATOM 3874 C CA . ASP A 1 473 ? 26.259 -7.572 14.733 1.00 55.53 473 ASP A CA 1
ATOM 3875 C C . ASP A 1 473 ? 26.885 -8.937 14.360 1.00 55.53 473 ASP A C 1
ATOM 3877 O O . ASP A 1 473 ? 28.108 -9.051 14.308 1.00 55.53 473 ASP A O 1
ATOM 3881 N N . ASP A 1 474 ? 26.074 -9.934 13.973 1.00 52.41 474 ASP A N 1
ATOM 3882 C CA . ASP A 1 474 ? 26.549 -11.242 13.484 1.00 52.41 474 ASP A CA 1
ATOM 3883 C C . ASP A 1 474 ? 27.181 -11.163 12.070 1.00 52.41 474 ASP A C 1
ATOM 3885 O O . ASP A 1 474 ? 28.161 -11.851 11.770 1.00 52.41 474 ASP A O 1
ATOM 3889 N N . ILE A 1 475 ? 26.672 -10.285 11.193 1.00 52.47 475 ILE A N 1
ATOM 3890 C CA . ILE A 1 475 ? 27.248 -10.025 9.857 1.00 52.47 475 ILE A CA 1
ATOM 3891 C C . ILE A 1 475 ? 28.595 -9.298 9.964 1.00 52.47 475 ILE A C 1
ATOM 3893 O O . ILE A 1 475 ? 29.548 -9.652 9.267 1.00 52.47 475 ILE A O 1
ATOM 3897 N N . GLU A 1 476 ? 28.684 -8.280 10.819 1.00 51.50 476 GLU A N 1
ATOM 3898 C CA . GLU A 1 476 ? 29.900 -7.492 11.039 1.00 51.50 476 GLU A CA 1
ATOM 3899 C C . GLU A 1 476 ? 30.959 -8.282 11.824 1.00 51.50 476 GLU A C 1
ATOM 3901 O O . GLU A 1 476 ? 32.155 -8.086 11.600 1.00 51.50 476 GLU A O 1
ATOM 3906 N N . ALA A 1 477 ? 30.544 -9.247 12.655 1.00 58.53 477 ALA A N 1
ATOM 3907 C CA . ALA A 1 477 ? 31.431 -10.200 13.324 1.00 58.53 477 ALA A CA 1
ATOM 3908 C C . ALA A 1 477 ? 32.032 -11.275 12.388 1.00 58.53 477 ALA A C 1
ATOM 3910 O O . ALA A 1 477 ? 32.884 -12.054 12.822 1.00 58.53 477 ALA A O 1
ATOM 3911 N N . GLY A 1 478 ? 31.658 -11.296 11.102 1.00 40.50 478 GLY A N 1
ATOM 3912 C CA . GLY A 1 478 ? 32.297 -12.131 10.081 1.00 40.50 478 GLY A CA 1
ATOM 3913 C C . GLY A 1 478 ? 31.796 -13.575 10.013 1.00 40.50 478 GLY A C 1
ATOM 3914 O O . GLY A 1 478 ? 32.555 -14.450 9.592 1.00 40.50 478 GLY A O 1
ATOM 3915 N N . ASP A 1 479 ? 30.546 -13.843 10.398 1.00 47.25 479 ASP A N 1
ATOM 3916 C CA . ASP A 1 479 ? 29.984 -15.195 10.336 1.00 47.25 479 ASP A CA 1
ATOM 3917 C C . ASP A 1 479 ? 29.825 -15.656 8.856 1.00 47.25 479 ASP A C 1
ATOM 3919 O O . ASP A 1 479 ? 29.113 -15.014 8.068 1.00 47.25 479 ASP A O 1
ATOM 3923 N N . PRO A 1 480 ? 30.496 -16.744 8.412 1.00 45.06 480 PRO A N 1
ATOM 3924 C CA . PRO A 1 480 ? 30.614 -17.128 6.995 1.00 45.06 480 PRO A CA 1
ATOM 3925 C C . PRO A 1 480 ? 29.285 -17.392 6.269 1.00 45.06 480 PRO A C 1
ATOM 3927 O O . PRO A 1 480 ? 29.231 -17.289 5.038 1.00 45.06 480 PRO A O 1
ATOM 3930 N N . ILE A 1 481 ? 28.211 -17.658 7.016 1.00 45.97 481 ILE A N 1
ATOM 3931 C CA . ILE A 1 481 ? 26.880 -18.019 6.508 1.00 45.97 481 ILE A CA 1
ATOM 3932 C C . ILE A 1 481 ? 26.304 -16.923 5.593 1.00 45.97 481 ILE A C 1
ATOM 3934 O O . ILE A 1 481 ? 25.719 -17.223 4.551 1.00 45.97 481 ILE A O 1
ATOM 3938 N N . VAL A 1 482 ? 26.512 -15.639 5.909 1.00 46.91 482 VAL A N 1
ATOM 3939 C CA . VAL A 1 482 ? 25.935 -14.539 5.111 1.00 46.91 482 VAL A CA 1
ATOM 3940 C C . VAL A 1 482 ? 26.733 -14.273 3.832 1.00 46.91 482 VAL A C 1
ATOM 3942 O O . VAL A 1 482 ? 26.143 -13.944 2.797 1.00 46.91 482 VAL A O 1
ATOM 3945 N N . SER A 1 483 ? 28.052 -14.500 3.852 1.00 51.09 483 SER A N 1
ATOM 3946 C CA . SER A 1 483 ? 28.887 -14.388 2.648 1.00 51.09 483 SER A CA 1
ATOM 3947 C C . SER A 1 483 ? 28.533 -15.461 1.609 1.00 51.09 483 SER A C 1
ATOM 3949 O O . SER A 1 483 ? 28.455 -15.162 0.416 1.00 51.09 483 SER A O 1
ATOM 3951 N N . GLU A 1 484 ? 28.211 -16.678 2.058 1.00 48.09 484 GLU A N 1
ATOM 3952 C CA . GLU A 1 484 ? 27.812 -17.787 1.189 1.00 48.09 484 GLU A CA 1
ATOM 3953 C C . GLU A 1 484 ? 26.400 -17.591 0.621 1.00 48.09 484 GLU A C 1
ATOM 3955 O O . GLU A 1 484 ? 26.184 -17.839 -0.564 1.00 48.09 484 GLU A O 1
ATOM 3960 N N . VAL A 1 485 ? 25.449 -17.063 1.402 1.00 49.22 485 VAL A N 1
ATOM 3961 C CA . VAL A 1 485 ? 24.088 -16.752 0.919 1.00 49.22 485 VAL A CA 1
ATOM 3962 C C . VAL A 1 485 ? 24.095 -15.602 -0.099 1.00 49.22 485 VAL A C 1
ATOM 3964 O O . VAL A 1 485 ? 23.388 -15.666 -1.111 1.00 49.22 485 VAL A O 1
ATOM 3967 N N . GLN A 1 486 ? 24.921 -14.568 0.109 1.00 47.59 486 GLN A N 1
ATOM 3968 C CA . GLN A 1 486 ? 25.092 -13.480 -0.862 1.00 47.59 486 GLN A CA 1
ATOM 3969 C C . GLN A 1 486 ? 25.807 -13.950 -2.140 1.00 47.59 486 GLN A C 1
ATOM 3971 O O . GLN A 1 486 ? 25.390 -13.577 -3.238 1.00 47.59 486 GLN A O 1
ATOM 3976 N N . GLN A 1 487 ? 26.823 -14.815 -2.034 1.00 50.06 487 GLN A N 1
ATOM 3977 C CA . GLN A 1 487 ? 27.491 -15.407 -3.200 1.00 50.06 487 GLN A CA 1
ATOM 3978 C C . GLN A 1 487 ? 26.572 -16.381 -3.960 1.00 50.06 487 GLN A C 1
ATOM 3980 O O . GLN A 1 487 ? 26.489 -16.313 -5.187 1.00 50.06 487 GLN A O 1
ATOM 3985 N N . ALA A 1 488 ? 25.800 -17.223 -3.267 1.00 42.50 488 ALA A N 1
ATOM 3986 C CA . ALA A 1 488 ? 24.879 -18.184 -3.880 1.00 42.50 488 ALA A CA 1
ATOM 3987 C C . ALA A 1 488 ? 23.749 -17.516 -4.686 1.00 42.50 488 ALA A C 1
ATOM 3989 O O . ALA A 1 488 ? 23.313 -18.061 -5.701 1.00 42.50 488 ALA A O 1
ATOM 3990 N N . LYS A 1 489 ? 23.305 -16.314 -4.291 1.00 47.78 489 LYS A N 1
ATOM 3991 C CA . LYS A 1 489 ? 22.324 -15.513 -5.050 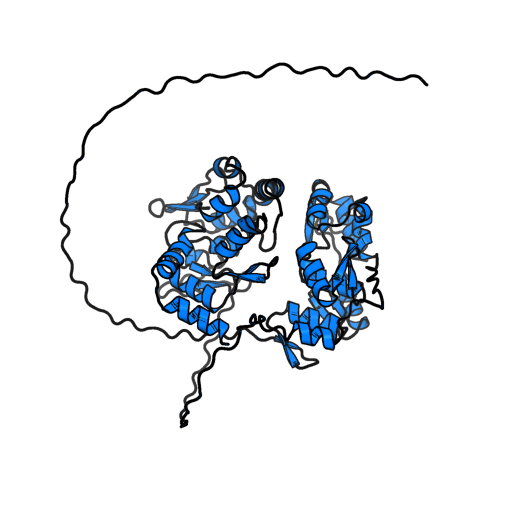1.00 47.78 489 LYS A CA 1
ATOM 3992 C C . LYS A 1 489 ? 22.928 -14.708 -6.208 1.00 47.78 489 LYS A C 1
ATOM 3994 O O . LYS A 1 489 ? 22.184 -14.260 -7.070 1.00 47.78 489 LYS A O 1
ATOM 3999 N N . MET A 1 490 ? 24.249 -14.516 -6.246 1.00 42.81 490 MET A N 1
ATOM 4000 C CA . MET A 1 490 ? 24.950 -13.898 -7.386 1.00 42.81 490 MET A CA 1
ATOM 4001 C C . MET A 1 490 ? 25.399 -14.915 -8.453 1.00 42.81 490 MET A C 1
ATOM 4003 O O . MET A 1 490 ? 25.819 -14.529 -9.558 1.00 42.81 490 MET A O 1
ATOM 4007 N N . HIS A 1 491 ? 25.345 -16.208 -8.125 1.00 38.94 491 HIS A N 1
ATOM 4008 C CA . HIS A 1 491 ? 25.750 -17.315 -8.995 1.00 38.94 491 HIS A CA 1
ATOM 4009 C C . HIS A 1 491 ? 24.592 -18.150 -9.566 1.00 38.94 491 HIS A C 1
ATOM 4011 O O . HIS A 1 491 ? 24.832 -18.879 -10.528 1.00 38.94 491 HIS A O 1
ATOM 4017 N N . ASN A 1 492 ? 23.371 -17.992 -9.048 1.00 37.38 492 ASN A N 1
ATOM 4018 C CA . ASN A 1 492 ? 22.121 -18.425 -9.689 1.00 37.38 492 ASN A CA 1
ATOM 4019 C C . ASN A 1 492 ? 21.427 -17.241 -10.365 1.00 37.38 492 ASN A C 1
ATOM 4021 O O . ASN A 1 492 ? 20.647 -17.494 -11.310 1.00 37.38 492 ASN A O 1
#

Mean predicted aligned error: 17.35 Å

Nearest PDB structures (foldseek):
  1wjp-assembly1_A  TM=3.331E-01  e=2.829E-02  Homo sapiens
  2wbt-assembly1_B  TM=5.173E-01  e=1.531E+00  Sulfolobus spindle-shaped virus 1

Sequence (492 aa):
MECAEVTIKQEPDEYIIDCDDEPDRSEDEPLSTELDFPESRGSHLPRGAIAIQSKEIMKIPCLDCNIVFSSQIAMLCHKVFFHMHHYCPFCQIVFKSGQDKSIHMMMNHSEHKCDQCQLEFISFHEFQIHRLEEHQIFHCPFCGYLIPDTSLEIHLKNHFIEPEVTEGTKKVVSLFDKNLQIVGDETRFKLKCSLCYKRLARTKVFSHIRYRHNFHPDFAVAFLAQCNFTINEDIYRTLLDEPVRKRRQDPLNGPLEASPRAPSSCGSPRSPLPPFKLVGSKDEYKCSVPGCSVVNSDSGLHLLLDHGQVYCHHCDEFFSSMPERNEHCLLTHVYQCSMCDLPFVSWFKLLEHRIDVHHNYTCVFCPNLIINSFDPFAKHWKQAHEVNNDNMCRREEFRLATLLIHTNLFEINREAQTLQCNICCRREMSLEDKPLIRNHFTEFHKVYLPLLFYFFNGLNSFSLEKSERGLLDDIEAGDPIVSEVQQAKMHN